Protein AF-0000000075738980 (afdb_homodimer)

Solvent-accessible surface area (backbone atoms only — not comparable to full-atom values): 37565 Å² total; per-residue (Å²): 123,81,78,74,84,77,54,63,38,39,40,46,66,35,60,73,54,54,79,80,41,92,78,51,39,84,79,55,25,68,48,45,74,58,43,66,68,51,35,53,54,40,26,54,45,40,65,63,41,59,72,67,63,82,85,52,56,45,28,35,35,33,45,22,34,50,48,36,57,71,44,29,63,46,50,36,44,24,51,54,38,36,52,76,74,43,61,78,77,51,32,33,35,37,39,34,22,27,32,27,86,40,55,44,27,52,21,25,41,37,48,72,65,41,88,66,18,45,60,81,75,33,88,35,52,33,62,35,34,28,50,44,56,68,63,42,76,66,59,55,69,51,55,28,32,37,36,38,30,47,49,9,80,28,32,34,85,59,78,46,85,86,44,60,74,44,78,85,33,45,44,52,88,72,37,84,52,63,66,34,41,49,38,47,50,51,46,43,52,52,44,51,50,35,31,46,40,31,47,31,44,17,32,18,64,42,8,36,33,34,37,38,28,52,10,27,38,100,86,64,44,66,48,43,55,72,61,51,52,29,47,53,53,33,52,51,48,32,34,74,73,60,79,37,53,69,70,35,55,44,60,22,55,49,64,54,52,59,44,40,68,69,64,72,47,46,70,24,58,87,79,58,43,40,59,53,25,32,77,77,41,78,48,76,46,70,34,67,43,64,55,45,55,50,25,72,72,71,64,41,38,64,58,36,9,42,52,54,20,51,43,42,46,58,47,46,42,63,60,47,36,42,35,36,93,58,20,71,73,24,89,57,36,64,60,54,51,53,52,41,32,52,43,24,12,51,50,38,26,75,59,71,68,78,54,52,41,22,28,30,41,36,34,33,33,27,54,116,122,81,77,75,83,78,54,64,38,38,41,46,64,36,60,72,55,54,79,84,40,90,78,51,37,85,79,55,24,70,46,45,72,59,42,66,67,51,37,54,54,41,26,54,45,40,65,63,40,60,72,66,64,82,84,51,56,44,27,35,38,34,46,22,34,50,48,34,57,70,44,29,62,47,49,37,46,26,51,56,36,35,54,77,73,43,61,78,77,53,33,34,35,37,38,36,22,26,33,28,84,41,56,43,26,52,20,25,40,36,47,73,65,41,88,66,19,45,60,80,76,35,88,35,52,34,62,33,34,26,50,43,56,68,63,41,73,69,60,57,69,52,55,27,32,38,35,38,30,47,48,9,82,30,32,34,84,61,79,47,85,87,45,60,74,43,78,86,34,46,44,52,89,74,35,85,51,62,65,32,42,50,39,49,49,50,45,44,52,51,44,51,50,35,30,47,40,31,47,32,46,19,33,19,65,41,7,36,34,35,37,38,29,51,9,26,38,99,85,65,44,66,49,41,55,70,61,51,53,28,46,54,53,33,53,50,48,33,36,75,72,60,80,39,53,69,69,33,55,42,62,22,55,49,65,53,52,60,45,39,68,67,64,72,47,46,69,24,59,89,78,57,41,38,59,54,25,31,77,76,41,77,45,75,48,68,34,66,43,63,54,46,53,49,25,74,72,69,65,40,38,63,57,36,10,42,52,54,20,51,44,44,44,57,46,45,42,63,60,46,37,43,34,35,94,59,20,71,73,24,88,58,36,62,59,53,50,54,52,41,33,52,44,24,13,51,51,37,27,75,59,72,68,76,56,51,41,22,27,30,40,36,35,32,32,27,54,118

Organism: Mycobacterium marinum (strain ATCC BAA-535 / M) (NCBI:txid216594)

Nearest PDB structures (foldseek):
  5f2n-assembly1_B  TM=9.416E-01  e=1.315E-67  Mycobacterium marinum M
  5f2o-assembly1_B  TM=9.423E-01  e=9.774E-67  Mycobacterium marinum M
  2efj-assembly1_A-2  TM=7.899E-01  e=6.774E-22  Coffea canephora
  6lyh-assembly1_B  TM=7.875E-01  e=3.332E-21  Camellia sinensis var. assamica
  1m6e-assembly1_X-2  TM=7.730E-01  e=1.083E-19  Clarkia breweri

InterPro domains:
  IPR005299 SAM dependent carboxyl methyltransferase [PF03492] (54-334)
  IPR005299 SAM dependent carboxyl methyltransferase [PTHR31009] (21-322)
  IPR029063 S-adenosyl-L-methionine-dependent methyltransferase superfamily [G3DSA:3.40.50.150] (27-288)
  IPR029063 S-adenosyl-L-methionine-dependent methyltransferase superfamily [SSF53335] (11-367)
  IPR042086 Methyltransferase, alpha-helical capping domain [G3DSA:1.10.1200.270] (24-352)

Foldseek 3Di:
DPPPDWFWQAFDFFAADDPPDPPDDPVPRLDGWPLVVLLVVQLVLLLDFDADDPLDEAEEEEAHQQLNSSPLSSVLSSVVNNCVPDPLQRAHEYEYEIAQPGPVVSNVCCLVPPPSRCVVVRVRYHYYYFHHHLLAAGAAFQRHQEYEYEAGLLFFRDQQPPADFQLPFQELLPGPDPSNVVRLVVRSLSSLLSNQQNCLRRHHARGKYKYKYQAQPPVRDRWPVLLRVLLVVLQVVCCVVPLDPSVLVRQHHGSGHHYYPCSNCVQCPPVQDHNQKHWPDKDKDWTFDVLVVVCVVPVQLLSSLLSVLVSCLRGPLLRSQQSGPVGCPPPSSVVSSVSSSVSSSVSCSVPPDTITTIMMMTMMTGHD/DPPPDWFWQAFDFFAADDPPDPPDDPVPRGDGWPLVVLLVVQLVLLLDFDDDDPLDEAEEEEAHQQLNSSPLSSVLSSVVNNCVPDPLQRAHEYEYEIAQPGPVVSNVCCLVPPPSRCVVVRVRYHYYYFHHHLLAAGAAFQRHQEYEYEAGLLFFRDQQPPADFQLPFQELLPGPDPSNVVRLVVRSLSSLLSNQQNCLGRHHARGKYKYKYQAQPPVRDRWPVLLRVLLRVLQVVCCVVPLDPSVLVRQHHGSGHHYYPCSNCVQCPPVQDHNQKHWPDKDKDWTFDVLVVVCVVPVQLLSSLLSVLVSCLRGPLLRSQCSGPVGCPPPSSVVSSVSSSVSSSVSCSVPPDTITTIMMMTMMTGHD

Sequence (736 aa):
MPREIRLPESSVVVRPAPMESATYSQSSRLQAAGLSPAITLFEKAAQTVPLPDAPQPVVIADYGVATGHNSLKPMMAAINALRRRIREDRAIMVAHTDVPDNDFTALFRTLADDPDSYLHHDSASFASAVGRSFYTQILPSNTVSLGWSSWAIQWLSRIPAGAPELTDHVQVAYSKDERARAAYAHQAATDWQDFLAFRGRELCPGGRLVVLTMALDEHGHFGYRPMNDALVAALNDQVRDGLLRPEELRRMAIPVVARAEKDLRAPFAPRGWFEGLTIEQLDVFNAEDRFWAAFQSDGDAESFGAQWAGFARAALFPTLAAALDCGTGDPRATAFIEQLEASVADRLASQPEPMRIPLASLVLAKRAMPREIRLPESSVVVRPAPMESATYSQSSRLQAAGLSPAITLFEKAAQTVPLPDAPQPVVIADYGVATGHNSLKPMMAAINALRRRIREDRAIMVAHTDVPDNDFTALFRTLADDPDSYLHHDSASFASAVGRSFYTQILPSNTVSLGWSSWAIQWLSRIPAGAPELTDHVQVAYSKDERARAAYAHQAATDWQDFLAFRGRELCPGGRLVVLTMALDEHGHFGYRPMNDALVAALNDQVRDGLLRPEELRRMAIPVVARAEKDLRAPFAPRGWFEGLTIEQLDVFNAEDRFWAAFQSDGDAESFGAQWAGFARAALFPTLAAALDCGTGDPRATAFIEQLEASVADRLASQPEPMRIPLASLVLAKRA

Structure (mmCIF, N/CA/C/O backbone):
data_AF-0000000075738980-model_v1
#
loop_
_entity.id
_entity.type
_entity.pdbx_description
1 polymer 'SAM dependent carboxyl methyltransferase'
#
loop_
_atom_site.group_PDB
_atom_site.id
_atom_site.type_symbol
_atom_site.label_atom_id
_atom_site.label_alt_id
_atom_site.label_comp_id
_atom_site.label_asym_id
_atom_site.label_entity_id
_atom_site.label_seq_id
_atom_site.pdbx_PDB_ins_code
_atom_site.Cartn_x
_atom_site.Cartn_y
_atom_site.Cartn_z
_atom_site.occupancy
_atom_site.B_iso_or_equiv
_atom_site.auth_seq_id
_atom_site.auth_comp_id
_atom_site.auth_asym_id
_atom_site.auth_atom_id
_atom_site.pdbx_PDB_model_num
ATOM 1 N N . MET A 1 1 ? 15.312 -6.93 16.688 1 32.44 1 MET A N 1
ATOM 2 C CA . MET A 1 1 ? 15.18 -8.289 16.172 1 32.44 1 MET A CA 1
ATOM 3 C C . MET A 1 1 ? 15.398 -8.328 14.664 1 32.44 1 MET A C 1
ATOM 5 O O . MET A 1 1 ? 15.086 -7.363 13.961 1 32.44 1 MET A O 1
ATOM 9 N N . PRO A 1 2 ? 16.312 -9.211 14.328 1 38.09 2 PRO A N 1
ATOM 10 C CA . PRO A 1 2 ? 16.578 -9.258 12.891 1 38.09 2 PRO A CA 1
ATOM 11 C C . PRO A 1 2 ? 15.305 -9.289 12.055 1 38.09 2 PRO A C 1
ATOM 13 O O . PRO A 1 2 ? 14.336 -9.945 12.43 1 38.09 2 PRO A O 1
ATOM 16 N N . ARG A 1 3 ? 15.141 -8.227 11.367 1 50.91 3 ARG A N 1
ATOM 17 C CA . ARG A 1 3 ? 13.961 -8.188 10.5 1 50.91 3 ARG A CA 1
ATOM 18 C C . ARG A 1 3 ? 13.773 -9.516 9.773 1 50.91 3 ARG A C 1
ATOM 20 O O . ARG A 1 3 ? 14.719 -10.039 9.18 1 50.91 3 ARG A O 1
ATOM 27 N N . GLU A 1 4 ? 12.805 -10.398 10.234 1 58 4 GLU A N 1
ATOM 28 C CA . GLU A 1 4 ? 12.461 -11.625 9.523 1 58 4 GLU A CA 1
ATOM 29 C C . GLU A 1 4 ? 12.266 -11.367 8.031 1 58 4 GLU A C 1
ATOM 31 O O . GLU A 1 4 ? 11.641 -10.383 7.645 1 58 4 GLU A O 1
ATOM 36 N N . ILE A 1 5 ? 13.039 -11.984 7.254 1 65.19 5 ILE A N 1
ATOM 37 C CA . ILE A 1 5 ? 12.938 -11.844 5.805 1 65.19 5 ILE A CA 1
ATOM 38 C C . ILE A 1 5 ? 11.555 -12.297 5.336 1 65.19 5 ILE A C 1
ATOM 40 O O . ILE A 1 5 ? 11.141 -13.43 5.594 1 65.19 5 ILE A O 1
ATOM 44 N N . ARG A 1 6 ? 10.742 -11.383 4.898 1 78.88 6 ARG A N 1
ATOM 45 C CA . ARG A 1 6 ? 9.445 -11.703 4.312 1 78.88 6 ARG A CA 1
ATOM 46 C C . ARG A 1 6 ? 9.594 -12.156 2.863 1 78.88 6 ARG A C 1
ATOM 48 O O . ARG A 1 6 ? 10.203 -11.453 2.051 1 78.88 6 ARG A O 1
ATOM 55 N N . LEU A 1 7 ? 9.086 -13.383 2.668 1 88.88 7 LEU A N 1
ATOM 56 C CA . LEU A 1 7 ? 9.156 -13.953 1.327 1 88.88 7 LEU A CA 1
ATOM 57 C C . LEU A 1 7 ? 8.078 -13.352 0.426 1 88.88 7 LEU A C 1
ATOM 59 O O . LEU A 1 7 ? 7.02 -12.938 0.905 1 88.88 7 LEU A O 1
ATOM 63 N N . PRO A 1 8 ? 8.414 -13.266 -0.825 1 91.81 8 PRO A N 1
ATOM 64 C CA . PRO A 1 8 ? 7.363 -12.805 -1.734 1 91.81 8 PRO A CA 1
ATOM 65 C C . PRO A 1 8 ? 6.207 -13.797 -1.848 1 91.81 8 PRO A C 1
ATOM 67 O O . PRO A 1 8 ? 6.398 -15 -1.655 1 91.81 8 PRO A O 1
ATOM 70 N N . GLU A 1 9 ? 5 -13.258 -2.148 1 93.62 9 GLU A N 1
ATOM 71 C CA . GLU A 1 9 ? 3.814 -14.086 -2.359 1 93.62 9 GLU A CA 1
ATOM 72 C C . GLU A 1 9 ? 3.158 -13.773 -3.703 1 93.62 9 GLU A C 1
ATOM 74 O O . GLU A 1 9 ? 1.931 -13.805 -3.82 1 93.62 9 GLU A O 1
ATOM 79 N N . SER A 1 10 ? 3.93 -13.344 -4.586 1 93.88 10 SER A N 1
ATOM 80 C CA . SER A 1 10 ? 3.48 -13.07 -5.945 1 93.88 10 SER A CA 1
ATOM 81 C C . SER A 1 10 ? 4.637 -13.141 -6.934 1 93.88 10 SER A C 1
ATOM 83 O O . SER A 1 10 ? 5.805 -13.125 -6.535 1 93.88 10 SER A O 1
ATOM 85 N N . SER A 1 11 ? 4.289 -13.375 -8.188 1 86.5 11 SER A N 1
ATOM 86 C CA . SER A 1 11 ? 5.273 -13.352 -9.266 1 86.5 11 SER A CA 1
ATOM 87 C C . SER A 1 11 ? 4.883 -12.352 -10.352 1 86.5 11 SER A C 1
ATOM 89 O O . SER A 1 11 ? 3.721 -12.289 -10.758 1 86.5 11 SER A O 1
ATOM 91 N N . VAL A 1 12 ? 5.855 -11.547 -10.703 1 86.12 12 VAL A N 1
ATOM 92 C CA . VAL A 1 12 ? 5.652 -10.68 -11.859 1 86.12 12 VAL A CA 1
ATOM 93 C C . VAL A 1 12 ? 5.895 -11.461 -13.148 1 86.12 12 VAL A C 1
ATOM 95 O O . VAL A 1 12 ? 7.043 -11.719 -13.516 1 86.12 12 VAL A O 1
ATOM 98 N N . VAL A 1 13 ? 4.801 -11.836 -13.781 1 85.75 13 VAL A N 1
ATOM 99 C CA . VAL A 1 13 ? 4.941 -12.68 -14.961 1 85.75 13 VAL A CA 1
ATOM 100 C C . VAL A 1 13 ? 4.48 -11.906 -16.203 1 85.75 13 VAL A C 1
ATOM 102 O O . VAL A 1 13 ? 4.727 -12.336 -17.328 1 85.75 13 VAL A O 1
ATOM 105 N N . VAL A 1 14 ? 3.768 -10.875 -15.992 1 82.75 14 VAL A N 1
ATOM 106 C CA . VAL A 1 14 ? 3.336 -10 -17.078 1 82.75 14 VAL A CA 1
ATOM 107 C C . VAL A 1 14 ? 4.223 -8.758 -17.125 1 82.75 14 VAL A C 1
ATOM 109 O O . VAL A 1 14 ? 4.309 -8.008 -16.141 1 82.75 14 VAL A O 1
ATOM 112 N N . ARG A 1 15 ? 4.891 -8.641 -18.219 1 79.44 15 ARG A N 1
ATOM 113 C CA . ARG A 1 15 ? 5.688 -7.449 -18.5 1 79.44 15 ARG A CA 1
ATOM 114 C C . ARG A 1 15 ? 5.199 -6.766 -19.781 1 79.44 15 ARG A C 1
ATOM 116 O O . ARG A 1 15 ? 5.242 -7.352 -20.859 1 79.44 15 ARG A O 1
ATOM 123 N N . PRO A 1 16 ? 4.703 -5.59 -19.5 1 79.25 16 PRO A N 1
ATOM 124 C CA . PRO A 1 16 ? 4.191 -4.918 -20.703 1 79.25 16 PRO A CA 1
ATOM 125 C C . PRO A 1 16 ? 5.254 -4.766 -21.781 1 79.25 16 PRO A C 1
ATOM 127 O O . PRO A 1 16 ? 6.375 -4.336 -21.5 1 79.25 16 PRO A O 1
ATOM 130 N N . ALA A 1 17 ? 4.883 -5.188 -22.938 1 73.81 17 ALA A N 1
ATOM 131 C CA . ALA A 1 17 ? 5.789 -5.023 -24.062 1 73.81 17 ALA A CA 1
ATOM 132 C C . ALA A 1 17 ? 5.875 -3.562 -24.5 1 73.81 17 ALA A C 1
ATOM 134 O O . ALA A 1 17 ? 4.867 -2.85 -24.5 1 73.81 17 ALA A O 1
ATOM 135 N N . PRO A 1 18 ? 7.09 -3.15 -24.781 1 66.38 18 PRO A N 1
ATOM 136 C CA . PRO A 1 18 ? 7.18 -1.786 -25.297 1 66.38 18 PRO A CA 1
ATOM 137 C C . PRO A 1 18 ? 6.406 -1.609 -26.609 1 66.38 18 PRO A C 1
ATOM 139 O O . PRO A 1 18 ? 6.352 -2.531 -27.422 1 66.38 18 PRO A O 1
ATOM 142 N N . MET A 1 19 ? 5.809 -0.535 -26.688 1 62.69 19 MET A N 1
ATOM 143 C CA . MET A 1 19 ? 4.988 -0.246 -27.859 1 62.69 19 MET A CA 1
ATOM 144 C C . MET A 1 19 ? 5.812 -0.346 -29.141 1 62.69 19 MET A C 1
ATOM 146 O O . MET A 1 19 ? 5.277 -0.654 -30.203 1 62.69 19 MET A O 1
ATOM 150 N N . GLU A 1 20 ? 7.008 -0.146 -29.031 1 63.69 20 GLU A N 1
ATOM 151 C CA . GLU A 1 20 ? 7.855 -0.119 -30.219 1 63.69 20 GLU A CA 1
ATOM 152 C C . GLU A 1 20 ? 8.312 -1.524 -30.609 1 63.69 20 GLU A C 1
ATOM 154 O O . GLU A 1 20 ? 8.922 -1.718 -31.656 1 63.69 20 GLU A O 1
ATOM 159 N N . SER A 1 21 ? 7.977 -2.414 -29.859 1 61.59 21 SER A N 1
ATOM 160 C CA . SER A 1 21 ? 8.391 -3.777 -30.172 1 61.59 21 SER A CA 1
ATOM 161 C C . SER A 1 21 ? 7.676 -4.301 -31.422 1 61.59 21 SER A C 1
ATOM 163 O O . SER A 1 21 ? 6.523 -3.943 -31.672 1 61.59 21 SER A O 1
ATOM 165 N N . ALA A 1 22 ? 8.414 -4.84 -32.281 1 57.88 22 ALA A N 1
ATOM 166 C CA . ALA A 1 22 ? 7.918 -5.383 -33.531 1 57.88 22 ALA A CA 1
ATOM 167 C C . ALA A 1 22 ? 6.734 -6.312 -33.312 1 57.88 22 ALA A C 1
ATOM 169 O O . ALA A 1 22 ? 5.859 -6.445 -34.156 1 57.88 22 ALA A O 1
ATOM 170 N N . THR A 1 23 ? 6.617 -6.895 -32.156 1 53.5 23 THR A N 1
ATOM 171 C CA . THR A 1 23 ? 5.578 -7.879 -31.859 1 53.5 23 THR A CA 1
ATOM 172 C C . THR A 1 23 ? 4.508 -7.293 -30.953 1 53.5 23 THR A C 1
ATOM 174 O O . THR A 1 23 ? 3.678 -8.023 -30.406 1 53.5 23 THR A O 1
ATOM 177 N N . TYR A 1 24 ? 4.586 -6.012 -30.844 1 59.06 24 TYR A N 1
ATOM 178 C CA . TYR A 1 24 ? 3.627 -5.34 -29.969 1 59.06 24 TYR A CA 1
ATOM 179 C C . TYR A 1 24 ? 2.229 -5.367 -30.578 1 59.06 24 TYR A C 1
ATOM 181 O O . TYR A 1 24 ? 2.055 -5.094 -31.766 1 59.06 24 TYR A O 1
ATOM 189 N N . SER A 1 25 ? 1.299 -5.973 -29.938 1 59.53 25 SER A N 1
ATOM 190 C CA . SER A 1 25 ? -0.131 -5.742 -30.125 1 59.53 25 SER A CA 1
ATOM 191 C C . SER A 1 25 ? -0.816 -5.449 -28.797 1 59.53 25 SER A C 1
ATOM 193 O O . SER A 1 25 ? -0.323 -5.84 -27.734 1 59.53 25 SER A O 1
ATOM 195 N N . GLN A 1 26 ? -1.74 -4.668 -28.891 1 59.91 26 GLN A N 1
ATOM 196 C CA . GLN A 1 26 ? -2.502 -4.367 -27.688 1 59.91 26 GLN A CA 1
ATOM 197 C C . GLN A 1 26 ? -2.9 -5.645 -26.953 1 59.91 26 GLN A C 1
ATOM 199 O O . GLN A 1 26 ? -2.867 -5.695 -25.719 1 59.91 26 GLN A O 1
ATOM 204 N N . SER A 1 27 ? -3.182 -6.629 -27.719 1 62.03 27 SER A N 1
ATOM 205 C CA . SER A 1 27 ? -3.645 -7.891 -27.156 1 62.03 27 SER A CA 1
ATOM 206 C C . SER A 1 27 ? -2.502 -8.648 -26.484 1 62.03 27 SER A C 1
ATOM 208 O O . SER A 1 27 ? -2.715 -9.359 -25.5 1 62.03 27 SER A O 1
ATOM 210 N N . SER A 1 28 ? -1.401 -8.406 -26.953 1 68.62 28 SER A N 1
ATOM 211 C CA . SER A 1 28 ? -0.266 -9.188 -26.484 1 68.62 28 SER A CA 1
ATOM 212 C C . SER A 1 28 ? 0.479 -8.453 -25.375 1 68.62 28 SER A C 1
ATOM 214 O O . SER A 1 28 ? 1.321 -9.039 -24.688 1 68.62 28 SER A O 1
ATOM 216 N N . ARG A 1 29 ? 0.076 -7.301 -25.125 1 78.44 29 ARG A N 1
ATOM 217 C CA . ARG A 1 29 ? 0.834 -6.43 -24.219 1 78.44 29 ARG A CA 1
ATOM 218 C C . ARG A 1 29 ? 0.887 -7.008 -22.812 1 78.44 29 ARG A C 1
ATOM 220 O O . ARG A 1 29 ? 1.938 -6.992 -22.172 1 78.44 29 ARG A O 1
ATOM 227 N N . LEU A 1 30 ? -0.293 -7.566 -22.438 1 82.69 30 LEU A N 1
ATOM 228 C CA . LEU A 1 30 ? -0.402 -8.039 -21.062 1 82.69 30 LEU A CA 1
ATOM 229 C C . LEU A 1 30 ? -0.675 -9.539 -21.031 1 82.69 30 LEU A C 1
ATOM 231 O O . LEU A 1 30 ? -1.595 -9.992 -20.344 1 82.69 30 LEU A O 1
ATOM 235 N N . GLN A 1 31 ? 0.177 -10.273 -21.672 1 82.44 31 GLN A N 1
ATOM 236 C CA . GLN A 1 31 ? -0.031 -11.719 -21.734 1 82.44 31 GLN A CA 1
ATOM 237 C C . GLN A 1 31 ? 0.956 -12.461 -20.844 1 82.44 31 GLN A C 1
ATOM 239 O O . GLN A 1 31 ? 2.076 -11.992 -20.625 1 82.44 31 GLN A O 1
ATOM 244 N N . ALA A 1 32 ? 0.481 -13.5 -20.281 1 86.81 32 ALA A N 1
ATOM 245 C CA . ALA A 1 32 ? 1.295 -14.477 -19.562 1 86.81 32 ALA A CA 1
ATOM 246 C C . ALA A 1 32 ? 0.775 -15.891 -19.781 1 86.81 32 ALA A C 1
ATOM 248 O O . ALA A 1 32 ? -0.359 -16.078 -20.219 1 86.81 32 ALA A O 1
ATOM 249 N N . ALA A 1 33 ? 1.644 -16.812 -19.562 1 87.56 33 ALA A N 1
ATOM 250 C CA . ALA A 1 33 ? 1.282 -18.219 -19.719 1 87.56 33 ALA A CA 1
ATOM 251 C C . ALA A 1 33 ? 0.047 -18.578 -18.906 1 87.56 33 ALA A C 1
ATOM 253 O O . ALA A 1 33 ? 0.007 -18.328 -17.688 1 87.56 33 ALA A O 1
ATOM 254 N N . GLY A 1 34 ? -0.968 -19.141 -19.609 1 90.88 34 GLY A N 1
ATOM 255 C CA . GLY A 1 34 ? -2.152 -19.672 -18.953 1 90.88 34 GLY A CA 1
ATOM 256 C C . GLY A 1 34 ? -3.135 -18.594 -18.531 1 90.88 34 GLY A C 1
ATOM 257 O O . GLY A 1 34 ? -4.215 -18.891 -18.016 1 90.88 34 GLY A O 1
ATOM 258 N N . LEU A 1 35 ? -2.83 -17.359 -18.719 1 93.88 35 LEU A N 1
ATOM 259 C CA . LEU A 1 35 ? -3.635 -16.266 -18.172 1 93.88 35 LEU A CA 1
ATOM 260 C C . LEU A 1 35 ? -4.961 -16.156 -18.906 1 93.88 35 LEU A C 1
ATOM 262 O O . LEU A 1 35 ? -6.016 -16.031 -18.281 1 93.88 35 LEU A O 1
ATOM 266 N N . SER A 1 36 ? -4.941 -16.25 -20.219 1 93.56 36 SER A N 1
ATOM 267 C CA . SER A 1 36 ? -6.133 -16 -21.031 1 93.56 36 SER A CA 1
ATOM 268 C C . SER A 1 36 ? -7.238 -17 -20.688 1 93.56 36 SER A C 1
ATOM 270 O O . SER A 1 36 ? -8.367 -16.609 -20.375 1 93.56 36 SER A O 1
ATOM 272 N N . PRO A 1 37 ? -6.938 -18.297 -20.672 1 95.62 37 PRO A N 1
ATOM 273 C CA . PRO A 1 37 ? -7.988 -19.234 -20.281 1 95.62 37 PRO A CA 1
ATOM 274 C C . PRO A 1 37 ? -8.484 -19 -18.844 1 95.62 37 PRO A C 1
ATOM 276 O O . PRO A 1 37 ? -9.672 -19.156 -18.578 1 95.62 37 PRO A O 1
ATOM 279 N N . ALA A 1 38 ? -7.617 -18.688 -17.938 1 97.44 38 ALA A N 1
ATOM 280 C CA . ALA A 1 38 ? -8.008 -18.422 -16.562 1 97.44 38 ALA A CA 1
ATOM 281 C C . ALA A 1 38 ? -8.945 -17.203 -16.484 1 97.44 38 ALA A C 1
ATOM 283 O O . ALA A 1 38 ? -9.891 -17.188 -15.695 1 97.44 38 ALA A O 1
ATOM 284 N N . ILE A 1 39 ? -8.688 -16.188 -17.297 1 97.62 39 ILE A N 1
ATOM 285 C CA . ILE A 1 39 ? -9.531 -15 -17.344 1 97.62 39 ILE A CA 1
ATOM 286 C C . ILE A 1 39 ? -10.938 -15.383 -17.797 1 97.62 39 ILE A C 1
ATOM 288 O O . ILE A 1 39 ? -11.93 -14.875 -17.266 1 97.62 39 ILE A O 1
ATOM 292 N N . THR A 1 40 ? -11 -16.266 -18.766 1 98.19 40 THR A N 1
ATOM 293 C CA . THR A 1 40 ? -12.297 -16.734 -19.234 1 98.19 40 THR A CA 1
ATOM 294 C C . THR A 1 40 ? -13.078 -17.391 -18.094 1 98.19 40 THR A C 1
ATOM 296 O O . THR A 1 40 ? -14.281 -17.172 -17.953 1 98.19 40 THR A O 1
ATOM 299 N N . LEU A 1 41 ? -12.43 -18.188 -17.297 1 98.56 41 LEU A N 1
ATOM 300 C CA . LEU A 1 41 ? -13.055 -18.812 -16.141 1 98.56 41 LEU A CA 1
ATOM 301 C C . LEU A 1 41 ? -13.539 -17.75 -15.156 1 98.56 41 LEU A C 1
ATOM 303 O O . LEU A 1 41 ? -14.633 -17.875 -14.594 1 98.56 41 LEU A O 1
ATOM 307 N N . PHE A 1 42 ? -12.758 -16.766 -14.953 1 98.69 42 PHE A N 1
ATOM 308 C CA . PHE A 1 42 ? -13.086 -15.703 -14.008 1 98.69 42 PHE A CA 1
ATOM 309 C C . PHE A 1 42 ? -14.289 -14.906 -14.492 1 98.69 42 PHE A C 1
ATOM 311 O O . PHE A 1 42 ? -15.156 -14.531 -13.695 1 98.69 42 PHE A O 1
ATOM 318 N N . GLU A 1 43 ? -14.289 -14.602 -15.75 1 98.75 43 GLU A N 1
ATOM 319 C CA . GLU A 1 43 ? -15.43 -13.922 -16.359 1 98.75 43 GLU A CA 1
ATOM 320 C C . GLU A 1 43 ? -16.719 -14.727 -16.172 1 98.75 43 GLU A C 1
ATOM 322 O O . GLU A 1 43 ? -17.766 -14.164 -15.836 1 98.75 43 GLU A O 1
ATOM 327 N N . LYS A 1 44 ? -16.641 -16 -16.422 1 98.5 44 LYS A N 1
ATOM 328 C CA . LYS A 1 44 ? -17.797 -16.875 -16.234 1 98.5 44 LYS A CA 1
ATOM 329 C C . LYS A 1 44 ? -18.266 -16.844 -14.781 1 98.5 44 LYS A C 1
ATOM 331 O O . LYS A 1 44 ? -19.469 -16.797 -14.516 1 98.5 44 LYS A O 1
ATOM 336 N N . ALA A 1 45 ? -17.328 -16.891 -13.859 1 98.62 45 ALA A N 1
ATOM 337 C CA . ALA A 1 45 ? -17.656 -16.781 -12.445 1 98.62 45 ALA A CA 1
ATOM 338 C C . ALA A 1 45 ? -18.391 -15.477 -12.148 1 98.62 45 ALA A C 1
ATOM 340 O O . ALA A 1 45 ? -19.391 -15.469 -11.43 1 98.62 45 ALA A O 1
ATOM 341 N N . ALA A 1 46 ? -17.906 -14.391 -12.688 1 98.75 46 ALA A N 1
ATOM 342 C CA . ALA A 1 46 ? -18.5 -13.07 -12.469 1 98.75 46 ALA A CA 1
ATOM 343 C C . ALA A 1 46 ? -19.922 -13 -13.016 1 98.75 46 ALA A C 1
ATOM 345 O O . ALA A 1 46 ? -20.75 -12.266 -12.484 1 98.75 46 ALA A O 1
ATOM 346 N N . GLN A 1 47 ? -20.234 -13.781 -14.023 1 98.38 47 GLN A N 1
ATOM 347 C CA . GLN A 1 47 ? -21.547 -13.773 -14.664 1 98.38 47 GLN A CA 1
ATOM 348 C C . GLN A 1 47 ? -22.578 -14.484 -13.797 1 98.38 47 GLN A C 1
ATOM 350 O O . GLN A 1 47 ? -23.781 -14.266 -13.953 1 98.38 47 GLN A O 1
ATOM 355 N N . THR A 1 48 ? -22.078 -15.289 -12.844 1 97.06 48 THR A N 1
ATOM 356 C CA . THR A 1 48 ? -23.062 -16.188 -12.234 1 97.06 48 THR A CA 1
ATOM 357 C C . THR A 1 48 ? -23.047 -16.031 -10.711 1 97.06 48 THR A C 1
ATOM 359 O O . THR A 1 48 ? -23.984 -16.453 -10.031 1 97.06 48 THR A O 1
ATOM 362 N N . VAL A 1 49 ? -22.047 -15.469 -10.133 1 97.88 49 VAL A N 1
ATOM 363 C CA . VAL A 1 49 ? -21.906 -15.414 -8.68 1 97.88 49 VAL A CA 1
ATOM 364 C C . VAL A 1 49 ? -23.078 -14.641 -8.07 1 97.88 49 VAL A C 1
ATOM 366 O O . VAL A 1 49 ? -23.547 -13.656 -8.648 1 97.88 49 VAL A O 1
ATOM 369 N N . PRO A 1 50 ? -23.578 -15.102 -6.922 1 97.38 50 PRO A N 1
ATOM 370 C CA . PRO A 1 50 ? -24.562 -14.281 -6.211 1 97.38 50 PRO A CA 1
ATOM 371 C C . PRO A 1 50 ? -24 -12.922 -5.805 1 97.38 50 PRO A C 1
ATOM 373 O O . PRO A 1 50 ? -22.844 -12.82 -5.422 1 97.38 50 PRO A O 1
ATOM 376 N N . LEU A 1 51 ? -24.844 -11.953 -5.898 1 96.75 51 LEU A N 1
ATOM 377 C CA . LEU A 1 51 ? -24.422 -10.594 -5.547 1 96.75 51 LEU A CA 1
ATOM 378 C C . LEU A 1 51 ? -25.109 -10.125 -4.27 1 96.75 51 LEU A C 1
ATOM 380 O O . LEU A 1 51 ? -26.234 -10.523 -3.988 1 96.75 51 LEU A O 1
ATOM 384 N N . PRO A 1 52 ? -24.422 -9.344 -3.5 1 94.06 52 PRO A N 1
ATOM 385 C CA . PRO A 1 52 ? -25.078 -8.734 -2.344 1 94.06 52 PRO A CA 1
ATOM 386 C C . PRO A 1 52 ? -26.234 -7.809 -2.744 1 94.06 52 PRO A C 1
ATOM 388 O O . PRO A 1 52 ? -26.281 -7.352 -3.889 1 94.06 52 PRO A O 1
ATOM 391 N N . ASP A 1 53 ? -27.078 -7.535 -1.766 1 92.19 53 ASP A N 1
ATOM 392 C CA . ASP A 1 53 ? -28.203 -6.645 -2.037 1 92.19 53 ASP A CA 1
ATOM 393 C C . ASP A 1 53 ? -27.719 -5.199 -2.203 1 92.19 53 ASP A C 1
ATOM 395 O O . ASP A 1 53 ? -26.875 -4.73 -1.449 1 92.19 53 ASP A O 1
ATOM 399 N N . ALA A 1 54 ? -28.344 -4.559 -3.141 1 89.94 54 ALA A N 1
ATOM 400 C CA . ALA A 1 54 ? -28.094 -3.127 -3.277 1 89.94 54 ALA A CA 1
ATOM 401 C C . ALA A 1 54 ? -28.5 -2.377 -2.012 1 89.94 54 ALA A C 1
ATOM 403 O O . ALA A 1 54 ? -29.484 -2.729 -1.357 1 89.94 54 ALA A O 1
ATOM 404 N N . PRO A 1 55 ? -27.797 -1.44 -1.606 1 89.62 55 PRO A N 1
ATOM 405 C CA . PRO A 1 55 ? -26.719 -0.761 -2.326 1 89.62 55 PRO A CA 1
ATOM 406 C C . PRO A 1 55 ? -25.328 -1.265 -1.925 1 89.62 55 PRO A C 1
ATOM 408 O O . PRO A 1 55 ? -24.328 -0.6 -2.191 1 89.62 55 PRO A O 1
ATOM 411 N N . GLN A 1 56 ? -25.234 -2.441 -1.355 1 91.94 56 GLN A N 1
ATOM 412 C CA . GLN A 1 56 ? -23.938 -2.953 -0.906 1 91.94 56 GLN A CA 1
ATOM 413 C C . GLN A 1 56 ? -22.984 -3.148 -2.08 1 91.94 56 GLN A C 1
ATOM 415 O O . GLN A 1 56 ? -23.391 -3.615 -3.146 1 91.94 56 GLN A O 1
ATOM 420 N N . PRO A 1 57 ? -21.766 -2.801 -1.874 1 96.06 57 PRO A N 1
ATOM 421 C CA . PRO A 1 57 ? -20.797 -2.971 -2.957 1 96.06 57 PRO A CA 1
ATOM 422 C C . PRO A 1 57 ? -20.5 -4.438 -3.254 1 96.06 57 PRO A C 1
ATOM 424 O O . PRO A 1 57 ? -20.625 -5.293 -2.373 1 96.06 57 PRO A O 1
ATOM 427 N N . VAL A 1 58 ? -20.188 -4.699 -4.48 1 98.19 58 VAL A N 1
ATOM 428 C CA . VAL A 1 58 ? -19.641 -5.996 -4.867 1 98.19 58 VAL A CA 1
ATOM 429 C C . VAL A 1 58 ? -18.125 -6 -4.652 1 98.19 58 VAL A C 1
ATOM 431 O O . VAL A 1 58 ? -17.422 -5.098 -5.109 1 98.19 58 VAL A O 1
ATOM 434 N N . VAL A 1 59 ? -17.609 -7.023 -3.939 1 98.56 59 VAL A N 1
ATOM 435 C CA . VAL A 1 59 ? -16.203 -7.039 -3.572 1 98.56 59 VAL A CA 1
ATOM 436 C C . VAL A 1 59 ? -15.469 -8.117 -4.379 1 98.56 59 VAL A C 1
ATOM 438 O O . VAL A 1 59 ? -15.867 -9.281 -4.379 1 98.56 59 VAL A O 1
ATOM 441 N N . ILE A 1 60 ? -14.43 -7.738 -5.07 1 98.88 60 ILE A N 1
ATOM 442 C CA . ILE A 1 60 ? -13.492 -8.625 -5.75 1 98.88 60 ILE A CA 1
ATOM 443 C C . ILE A 1 60 ? -12.148 -8.602 -5.023 1 98.88 60 ILE A C 1
ATOM 445 O O . ILE A 1 60 ? -11.625 -7.527 -4.699 1 98.88 60 ILE A O 1
ATOM 449 N N . ALA A 1 61 ? -11.594 -9.742 -4.691 1 98.88 61 ALA A N 1
ATOM 450 C CA . ALA A 1 61 ? -10.273 -9.828 -4.074 1 98.88 61 ALA A CA 1
ATOM 451 C C . ALA A 1 61 ? -9.258 -10.414 -5.043 1 98.88 61 ALA A C 1
ATOM 453 O O . ALA A 1 61 ? -9.508 -11.438 -5.68 1 98.88 61 ALA A O 1
ATOM 454 N N . ASP A 1 62 ? -8.156 -9.766 -5.223 1 98.81 62 ASP A N 1
ATOM 455 C CA . ASP A 1 62 ? -7.02 -10.156 -6.051 1 98.81 62 ASP A CA 1
ATOM 456 C C . ASP A 1 62 ? -5.82 -10.547 -5.188 1 98.81 62 ASP A C 1
ATOM 458 O O . ASP A 1 62 ? -5.074 -9.68 -4.723 1 98.81 62 ASP A O 1
ATOM 462 N N . TYR A 1 63 ? -5.574 -11.844 -4.953 1 98.69 63 TYR A N 1
ATOM 463 C CA . TYR A 1 63 ? -4.578 -12.367 -4.023 1 98.69 63 TYR A CA 1
ATOM 464 C C . TYR A 1 63 ? -3.244 -12.586 -4.727 1 98.69 63 TYR A C 1
ATOM 466 O O . TYR A 1 63 ? -3.123 -13.469 -5.582 1 98.69 63 TYR A O 1
ATOM 474 N N . GLY A 1 64 ? -2.223 -11.859 -4.254 1 98.06 64 GLY A N 1
ATOM 475 C CA . GLY A 1 64 ? -0.913 -11.914 -4.887 1 98.06 64 GLY A CA 1
ATOM 476 C C . GLY A 1 64 ? -0.798 -11.031 -6.109 1 98.06 64 GLY A C 1
ATOM 477 O O . GLY A 1 64 ? -0.56 -11.516 -7.219 1 98.06 64 GLY A O 1
ATOM 478 N N . VAL A 1 65 ? -0.761 -9.719 -5.879 1 97.56 65 VAL A N 1
ATOM 479 C CA . VAL A 1 65 ? -0.982 -8.781 -6.973 1 97.56 65 VAL A CA 1
ATOM 480 C C . VAL A 1 65 ? 0.357 -8.367 -7.582 1 97.56 65 VAL A C 1
ATOM 482 O O . VAL A 1 65 ? 0.422 -7.973 -8.75 1 97.56 65 VAL A O 1
ATOM 485 N N . ALA A 1 66 ? 1.421 -8.398 -6.824 1 96.31 66 ALA A N 1
ATOM 486 C CA . ALA A 1 66 ? 2.709 -7.84 -7.23 1 96.31 66 ALA A CA 1
ATOM 487 C C . ALA A 1 66 ? 2.561 -6.387 -7.672 1 96.31 66 ALA A C 1
ATOM 489 O O . ALA A 1 66 ? 2.057 -5.551 -6.922 1 96.31 66 ALA A O 1
ATOM 490 N N . THR A 1 67 ? 2.924 -6.02 -8.938 1 94.81 67 THR A N 1
ATOM 491 C CA . THR A 1 67 ? 2.848 -4.641 -9.406 1 94.81 67 THR A CA 1
ATOM 492 C C . THR A 1 67 ? 1.516 -4.379 -10.102 1 94.81 67 THR A C 1
ATOM 494 O O . THR A 1 67 ? 1.277 -3.277 -10.602 1 94.81 67 THR A O 1
ATOM 497 N N . GLY A 1 68 ? 0.702 -5.348 -10.234 1 96.12 68 GLY A N 1
ATOM 498 C CA . GLY A 1 68 ? -0.663 -5.148 -10.695 1 96.12 68 GLY A CA 1
ATOM 499 C C . GLY A 1 68 ? -0.865 -5.531 -12.148 1 96.12 68 GLY A C 1
ATOM 500 O O . GLY A 1 68 ? -2 -5.691 -12.602 1 96.12 68 GLY A O 1
ATOM 501 N N . HIS A 1 69 ? 0.176 -5.766 -12.922 1 94.06 69 HIS A N 1
ATOM 502 C CA . HIS A 1 69 ? 0.041 -6.008 -14.352 1 94.06 69 HIS A CA 1
ATOM 503 C C . HIS A 1 69 ? -0.637 -7.348 -14.617 1 94.06 69 HIS A C 1
ATOM 505 O O . HIS A 1 69 ? -1.411 -7.477 -15.57 1 94.06 69 HIS A O 1
ATOM 511 N N . ASN A 1 70 ? -0.39 -8.289 -13.742 1 92.06 70 ASN A N 1
ATOM 512 C CA . ASN A 1 70 ? -1.036 -9.586 -13.891 1 92.06 70 ASN A CA 1
ATOM 513 C C . ASN A 1 70 ? -2.551 -9.484 -13.734 1 92.06 70 ASN A C 1
ATOM 515 O O . ASN A 1 70 ? -3.287 -10.375 -14.164 1 92.06 70 ASN A O 1
ATOM 519 N N . SER A 1 71 ? -2.996 -8.422 -13.148 1 95.88 71 SER A N 1
ATOM 520 C CA . SER A 1 71 ? -4.367 -8.375 -12.648 1 95.88 71 SER A CA 1
ATOM 521 C C . SER A 1 71 ? -5.23 -7.449 -13.5 1 95.88 71 SER A C 1
ATOM 523 O O . SER A 1 71 ? -6.457 -7.457 -13.383 1 95.88 71 SER A O 1
ATOM 525 N N . LEU A 1 72 ? -4.668 -6.633 -14.414 1 96.25 72 LEU A N 1
ATOM 526 C CA . LEU A 1 72 ? -5.426 -5.617 -15.141 1 96.25 72 LEU A CA 1
ATOM 527 C C . LEU A 1 72 ? -6.5 -6.258 -16.016 1 96.25 72 LEU A C 1
ATOM 529 O O . LEU A 1 72 ? -7.676 -5.914 -15.906 1 96.25 72 LEU A O 1
ATOM 533 N N . LYS A 1 73 ? -6.105 -7.254 -16.797 1 95.62 73 LYS A N 1
ATOM 534 C CA . LYS A 1 73 ? -7.043 -7.879 -17.719 1 95.62 73 LYS A CA 1
ATOM 535 C C . LYS A 1 73 ? -8.102 -8.688 -16.969 1 95.62 73 LYS A C 1
ATOM 537 O O . LYS A 1 73 ? -9.297 -8.562 -17.25 1 95.62 73 LYS A O 1
ATOM 542 N N . PRO A 1 74 ? -7.691 -9.516 -16 1 97.44 74 PRO A N 1
ATOM 543 C CA . PRO A 1 74 ? -8.719 -10.25 -15.266 1 97.44 74 PRO A CA 1
ATOM 544 C C . PRO A 1 74 ? -9.719 -9.328 -14.562 1 97.44 74 PRO A C 1
ATOM 546 O O . PRO A 1 74 ? -10.922 -9.578 -14.594 1 97.44 74 PRO A O 1
ATOM 549 N N . MET A 1 75 ? -9.273 -8.281 -13.922 1 98.38 75 MET A N 1
ATOM 550 C CA . MET A 1 75 ? -10.18 -7.359 -13.242 1 98.38 75 MET A CA 1
ATOM 551 C C . MET A 1 75 ? -11.125 -6.691 -14.234 1 98.38 75 MET A C 1
ATOM 553 O O . MET A 1 75 ? -12.32 -6.574 -13.969 1 98.38 75 MET A O 1
ATOM 557 N N . MET A 1 76 ? -10.562 -6.281 -15.352 1 97.44 76 MET A N 1
ATOM 558 C CA . MET A 1 76 ? -11.391 -5.656 -16.375 1 97.44 76 MET A CA 1
ATOM 559 C C . MET A 1 76 ? -12.484 -6.613 -16.844 1 97.44 76 MET A C 1
ATOM 561 O O . MET A 1 76 ? -13.648 -6.223 -16.969 1 97.44 76 MET A O 1
ATOM 565 N N . ALA A 1 77 ? -12.102 -7.844 -17.125 1 97.81 77 ALA A N 1
ATOM 566 C CA . ALA A 1 77 ? -13.062 -8.852 -17.594 1 97.81 77 ALA A CA 1
ATOM 567 C C . ALA A 1 77 ? -14.164 -9.062 -16.562 1 97.81 77 ALA A C 1
ATOM 569 O O . ALA A 1 77 ? -15.344 -9.117 -16.906 1 97.81 77 ALA A O 1
ATOM 570 N N . ALA A 1 78 ? -13.812 -9.188 -15.305 1 98.69 78 ALA A N 1
ATOM 571 C CA . ALA A 1 78 ? -14.781 -9.414 -14.234 1 98.69 78 ALA A CA 1
ATOM 572 C C . ALA A 1 78 ? -15.703 -8.211 -14.07 1 98.69 78 ALA A C 1
ATOM 574 O O . ALA A 1 78 ? -16.922 -8.367 -13.945 1 98.69 78 ALA A O 1
ATOM 575 N N . ILE A 1 79 ? -15.133 -6.988 -14.016 1 98.69 79 ILE A N 1
ATOM 576 C CA . ILE A 1 79 ? -15.906 -5.766 -13.836 1 98.69 79 ILE A CA 1
ATOM 577 C C . ILE A 1 79 ? -16.906 -5.605 -14.984 1 98.69 79 ILE A C 1
ATOM 579 O O . ILE A 1 79 ? -18.078 -5.305 -14.758 1 98.69 79 ILE A O 1
ATOM 583 N N . ASN A 1 80 ? -16.406 -5.863 -16.234 1 98.31 80 ASN A N 1
ATOM 584 C CA . ASN A 1 80 ? -17.297 -5.793 -17.375 1 98.31 80 ASN A CA 1
ATOM 585 C C . ASN A 1 80 ? -18.453 -6.777 -17.25 1 98.31 80 ASN A C 1
ATOM 587 O O . ASN A 1 80 ? -19.609 -6.438 -17.547 1 98.31 80 ASN A O 1
ATOM 591 N N . ALA A 1 81 ? -18.172 -7.941 -16.859 1 98.75 81 ALA A N 1
ATOM 592 C CA . ALA A 1 81 ? -19.219 -8.953 -16.672 1 98.75 81 ALA A CA 1
ATOM 593 C C . ALA A 1 81 ? -20.203 -8.539 -15.594 1 98.75 81 ALA A C 1
ATOM 595 O O . ALA A 1 81 ? -21.422 -8.695 -15.766 1 98.75 81 ALA A O 1
ATOM 596 N N . LEU A 1 82 ? -19.719 -8.023 -14.484 1 98.62 82 LEU A N 1
ATOM 597 C CA . LEU A 1 82 ? -20.578 -7.582 -13.391 1 98.62 82 LEU A CA 1
ATOM 598 C C . LEU A 1 82 ? -21.453 -6.418 -13.836 1 98.62 82 LEU A C 1
ATOM 600 O O . LEU A 1 82 ? -22.625 -6.336 -13.445 1 98.62 82 LEU A O 1
ATOM 604 N N . ARG A 1 83 ? -20.891 -5.512 -14.633 1 98.25 83 ARG A N 1
ATOM 605 C CA . ARG A 1 83 ? -21.609 -4.316 -15.062 1 98.25 83 ARG A CA 1
ATOM 606 C C . ARG A 1 83 ? -22.781 -4.676 -15.961 1 98.25 83 ARG A C 1
ATOM 608 O O . ARG A 1 83 ? -23.719 -3.881 -16.125 1 98.25 83 ARG A O 1
ATOM 615 N N . ARG A 1 84 ? -22.797 -5.824 -16.516 1 97.81 84 ARG A N 1
ATOM 616 C CA . ARG A 1 84 ? -23.953 -6.309 -17.266 1 97.81 84 ARG A CA 1
ATOM 617 C C . ARG A 1 84 ? -25.062 -6.777 -16.344 1 97.81 84 ARG A C 1
ATOM 619 O O . ARG A 1 84 ? -26.188 -6.992 -16.781 1 97.81 84 ARG A O 1
ATOM 626 N N . ARG A 1 85 ? -24.781 -6.816 -15.062 1 97.75 85 ARG A N 1
ATOM 627 C CA . ARG A 1 85 ? -25.719 -7.387 -14.109 1 97.75 85 ARG A CA 1
ATOM 628 C C . ARG A 1 85 ? -26.172 -6.34 -13.094 1 97.75 85 ARG A C 1
ATOM 630 O O . ARG A 1 85 ? -27.219 -6.5 -12.453 1 97.75 85 ARG A O 1
ATOM 637 N N . ILE A 1 86 ? -25.375 -5.363 -12.883 1 97.31 86 ILE A N 1
ATOM 638 C CA . ILE A 1 86 ? -25.672 -4.387 -11.844 1 97.31 86 ILE A CA 1
ATOM 639 C C . ILE A 1 86 ? -25.703 -2.982 -12.438 1 97.31 86 ILE A C 1
ATOM 641 O O . ILE A 1 86 ? -25.172 -2.752 -13.523 1 97.31 86 ILE A O 1
ATOM 645 N N . ARG A 1 87 ? -26.312 -2.047 -11.68 1 95 87 ARG A N 1
ATOM 646 C CA . ARG A 1 87 ? -26.391 -0.66 -12.133 1 95 87 ARG A CA 1
ATOM 647 C C . ARG A 1 87 ? -25 -0.048 -12.258 1 95 87 ARG A C 1
ATOM 649 O O . ARG A 1 87 ? -24.094 -0.423 -11.523 1 95 87 ARG A O 1
ATOM 656 N N . GLU A 1 88 ? -24.906 0.903 -13.117 1 94.19 88 GLU A N 1
ATOM 657 C CA . GLU A 1 88 ? -23.625 1.538 -13.445 1 94.19 88 GLU A CA 1
ATOM 658 C C . GLU A 1 88 ? -23.047 2.271 -12.234 1 94.19 88 GLU A C 1
ATOM 660 O O . GLU A 1 88 ? -21.828 2.41 -12.117 1 94.19 88 GLU A O 1
ATOM 665 N N . ASP A 1 89 ? -23.906 2.67 -11.352 1 94.62 89 ASP A N 1
ATOM 666 C CA . ASP A 1 89 ? -23.438 3.475 -10.227 1 94.62 89 ASP A CA 1
ATOM 667 C C . ASP A 1 89 ? -23.172 2.605 -9 1 94.62 89 ASP A C 1
ATOM 669 O O . ASP A 1 89 ? -22.719 3.102 -7.965 1 94.62 89 ASP A O 1
ATOM 673 N N . ARG A 1 90 ? -23.516 1.294 -9.148 1 97 90 ARG A N 1
ATOM 674 C CA . ARG A 1 90 ? -23.234 0.405 -8.023 1 97 90 ARG A CA 1
ATOM 675 C C . ARG A 1 90 ? -21.734 0.185 -7.852 1 97 90 ARG A C 1
ATOM 677 O O . ARG A 1 90 ? -21.031 -0.126 -8.82 1 97 90 ARG A O 1
ATOM 684 N N . ALA A 1 91 ? -21.297 0.322 -6.652 1 98.12 91 ALA A N 1
ATOM 685 C CA . ALA A 1 91 ? -19.859 0.291 -6.375 1 98.12 91 ALA A CA 1
ATOM 686 C C . ALA A 1 91 ? -19.312 -1.125 -6.504 1 98.12 91 ALA A C 1
ATOM 688 O O . ALA A 1 91 ? -19.938 -2.086 -6.043 1 98.12 91 ALA A O 1
ATOM 689 N N . ILE A 1 92 ? -18.234 -1.25 -7.156 1 98.62 92 ILE A N 1
ATOM 690 C CA . ILE A 1 92 ? -17.391 -2.443 -7.152 1 98.62 92 ILE A CA 1
ATOM 691 C C . ILE A 1 92 ? -16.062 -2.145 -6.441 1 98.62 92 ILE A C 1
ATOM 693 O O . ILE A 1 92 ? -15.352 -1.213 -6.812 1 98.62 92 ILE A O 1
ATOM 697 N N . MET A 1 93 ? -15.805 -2.887 -5.398 1 98.56 93 MET A N 1
ATOM 698 C CA . MET A 1 93 ? -14.555 -2.74 -4.66 1 98.56 93 MET A CA 1
ATOM 699 C C . MET A 1 93 ? -13.562 -3.832 -5.043 1 98.56 93 MET A C 1
ATOM 701 O O . MET A 1 93 ? -13.891 -5.02 -5.004 1 98.56 93 MET A O 1
ATOM 705 N N . VAL A 1 94 ? -12.414 -3.453 -5.453 1 98.81 94 VAL A N 1
ATOM 706 C CA . VAL A 1 94 ? -11.359 -4.395 -5.801 1 98.81 94 VAL A CA 1
ATOM 707 C C . VAL A 1 94 ? -10.219 -4.289 -4.789 1 98.81 94 VAL A C 1
ATOM 709 O O . VAL A 1 94 ? -9.555 -3.254 -4.703 1 98.81 94 VAL A O 1
ATOM 712 N N . ALA A 1 95 ? -10 -5.34 -4.012 1 98.81 95 ALA A N 1
ATOM 713 C CA . ALA A 1 95 ? -8.898 -5.387 -3.053 1 98.81 95 ALA A CA 1
ATOM 714 C C . ALA A 1 95 ? -7.719 -6.176 -3.611 1 98.81 95 ALA A C 1
ATOM 716 O O . ALA A 1 95 ? -7.801 -7.398 -3.771 1 98.81 95 ALA A O 1
ATOM 717 N N . HIS A 1 96 ? -6.645 -5.484 -3.916 1 98.81 96 HIS A N 1
ATOM 718 C CA . HIS A 1 96 ? -5.402 -6.117 -4.34 1 98.81 96 HIS A CA 1
ATOM 719 C C . HIS A 1 96 ? -4.508 -6.43 -3.148 1 98.81 96 HIS A C 1
ATOM 721 O O . HIS A 1 96 ? -4.188 -5.539 -2.355 1 98.81 96 HIS A O 1
ATOM 727 N N . THR A 1 97 ? -4.07 -7.688 -3.07 1 98.5 97 THR A N 1
ATOM 728 C CA . THR A 1 97 ? -3.367 -8.031 -1.839 1 98.5 97 THR A CA 1
ATOM 729 C C . THR A 1 97 ? -1.975 -8.57 -2.145 1 98.5 97 THR A C 1
ATOM 731 O O . THR A 1 97 ? -1.747 -9.148 -3.213 1 98.5 97 THR A O 1
ATOM 734 N N . ASP A 1 98 ? -1.093 -8.383 -1.276 1 98.12 98 ASP A N 1
ATOM 735 C CA . ASP A 1 98 ? 0.26 -8.93 -1.286 1 98.12 98 ASP A CA 1
ATOM 736 C C . ASP A 1 98 ? 0.924 -8.781 0.08 1 98.12 98 ASP A C 1
ATOM 738 O O . ASP A 1 98 ? 0.313 -8.266 1.02 1 98.12 98 ASP A O 1
ATOM 742 N N . VAL A 1 99 ? 2.115 -9.266 0.224 1 97 99 VAL A N 1
ATOM 743 C CA . VAL A 1 99 ? 2.846 -9.148 1.481 1 97 99 VAL A CA 1
ATOM 744 C C . VAL A 1 99 ? 3.256 -7.691 1.702 1 97 99 VAL A C 1
ATOM 746 O O . VAL A 1 99 ? 3.346 -6.914 0.749 1 97 99 VAL A O 1
ATOM 749 N N . PRO A 1 100 ? 3.525 -7.27 2.943 1 96 100 PRO A N 1
ATOM 750 C CA . PRO A 1 100 ? 3.801 -5.867 3.27 1 96 100 PRO A CA 1
ATOM 751 C C . PRO A 1 100 ? 4.973 -5.297 2.477 1 96 100 PRO A C 1
ATOM 753 O O . PRO A 1 100 ? 4.984 -4.105 2.154 1 96 100 PRO A O 1
ATOM 756 N N . ASP A 1 101 ? 5.941 -6.105 2.102 1 93.94 101 ASP A N 1
ATOM 757 C CA . ASP A 1 101 ? 7.176 -5.648 1.468 1 93.94 101 ASP A CA 1
ATOM 758 C C . ASP A 1 101 ? 6.98 -5.457 -0.035 1 93.94 101 ASP A C 1
ATOM 760 O O . ASP A 1 101 ? 7.895 -5.004 -0.73 1 93.94 101 ASP A O 1
ATOM 764 N N . ASN A 1 102 ? 5.762 -5.812 -0.511 1 95.88 102 ASN A N 1
ATOM 765 C CA . ASN A 1 102 ? 5.477 -5.586 -1.925 1 95.88 102 ASN A CA 1
ATOM 766 C C . ASN A 1 102 ? 5.609 -4.113 -2.297 1 95.88 102 ASN A C 1
ATOM 768 O O . ASN A 1 102 ? 5.461 -3.236 -1.442 1 95.88 102 ASN A O 1
ATOM 772 N N . ASP A 1 103 ? 5.977 -3.869 -3.496 1 94.94 103 ASP A N 1
ATOM 773 C CA . ASP A 1 103 ? 6.027 -2.504 -4.008 1 94.94 103 ASP A CA 1
ATOM 774 C C . ASP A 1 103 ? 4.629 -1.987 -4.336 1 94.94 103 ASP A C 1
ATOM 776 O O . ASP A 1 103 ? 4.246 -1.923 -5.504 1 94.94 103 ASP A O 1
ATOM 780 N N . PHE A 1 104 ? 3.893 -1.515 -3.404 1 97.19 104 PHE A N 1
ATOM 781 C CA . PHE A 1 104 ? 2.514 -1.069 -3.572 1 97.19 104 PHE A CA 1
ATOM 782 C C . PHE A 1 104 ? 2.463 0.275 -4.289 1 97.19 104 PHE A C 1
ATOM 784 O O . PHE A 1 104 ? 1.44 0.633 -4.875 1 97.19 104 PHE A O 1
ATOM 791 N N . THR A 1 105 ? 3.543 1.043 -4.195 1 94.81 105 THR A N 1
ATOM 792 C CA . THR A 1 105 ? 3.611 2.273 -4.977 1 94.81 105 THR A CA 1
ATOM 793 C C . THR A 1 105 ? 3.564 1.972 -6.469 1 94.81 105 THR A C 1
ATOM 795 O O . THR A 1 105 ? 2.832 2.623 -7.219 1 94.81 105 THR A O 1
ATOM 798 N N . ALA A 1 106 ? 4.328 0.936 -6.867 1 95.12 106 ALA A N 1
ATOM 799 C CA . ALA A 1 106 ? 4.273 0.5 -8.258 1 95.12 106 ALA A CA 1
ATOM 800 C C . ALA A 1 106 ? 2.871 0.035 -8.633 1 95.12 106 ALA A C 1
ATOM 802 O O . ALA A 1 106 ? 2.387 0.324 -9.734 1 95.12 106 ALA A O 1
ATOM 803 N N . LEU A 1 107 ? 2.232 -0.646 -7.746 1 97.56 107 LEU A N 1
ATOM 804 C CA . LEU A 1 107 ? 0.867 -1.101 -7.988 1 97.56 107 LEU A CA 1
ATOM 805 C C . LEU A 1 107 ? -0.06 0.081 -8.25 1 97.56 107 LEU A C 1
ATOM 807 O O . LEU A 1 107 ? -0.772 0.105 -9.258 1 97.56 107 LEU A O 1
ATOM 811 N N . PHE A 1 108 ? -0.047 1.045 -7.355 1 97.56 108 PHE A N 1
ATOM 812 C CA . PHE A 1 108 ? -0.98 2.158 -7.48 1 97.56 108 PHE A CA 1
ATOM 813 C C . PHE A 1 108 ? -0.643 3.014 -8.695 1 97.56 108 PHE A C 1
ATOM 815 O O . PHE A 1 108 ? -1.537 3.57 -9.336 1 97.56 108 PHE A O 1
ATOM 822 N N . ARG A 1 109 ? 0.637 3.113 -9.055 1 95.38 109 ARG A N 1
ATOM 823 C CA . ARG A 1 109 ? 1.006 3.785 -10.297 1 95.38 109 ARG A CA 1
ATOM 824 C C . ARG A 1 109 ? 0.44 3.049 -11.508 1 95.38 109 ARG A C 1
ATOM 826 O O . ARG A 1 109 ? -0.058 3.676 -12.445 1 95.38 109 ARG A O 1
ATOM 833 N N . THR A 1 110 ? 0.571 1.722 -11.445 1 96.06 110 THR A N 1
ATOM 834 C CA . THR A 1 110 ? -0.008 0.912 -12.516 1 96.06 110 THR A CA 1
ATOM 835 C C . THR A 1 110 ? -1.506 1.174 -12.641 1 96.06 110 THR A C 1
ATOM 837 O O . THR A 1 110 ? -2.006 1.432 -13.734 1 96.06 110 THR A O 1
ATOM 840 N N . LEU A 1 111 ? -2.186 1.194 -11.562 1 97.25 111 LEU A N 1
ATOM 841 C CA . LEU A 1 111 ? -3.631 1.393 -11.555 1 97.25 111 LEU A CA 1
ATOM 842 C C . LEU A 1 111 ? -3.99 2.797 -12.031 1 97.25 111 LEU A C 1
ATOM 844 O O . LEU A 1 111 ? -5 2.986 -12.719 1 97.25 111 LEU A O 1
ATOM 848 N N . ALA A 1 112 ? -3.172 3.742 -11.695 1 95.56 112 ALA A N 1
ATOM 849 C CA . ALA A 1 112 ? -3.465 5.141 -12 1 95.56 112 ALA A CA 1
ATOM 850 C C . ALA A 1 112 ? -3.131 5.461 -13.453 1 95.56 112 ALA A C 1
ATOM 852 O O . ALA A 1 112 ? -3.85 6.223 -14.109 1 95.56 112 ALA A O 1
ATOM 853 N N . ASP A 1 113 ? -2.037 4.816 -14.016 1 93.62 113 ASP A N 1
ATOM 854 C CA . ASP A 1 113 ? -1.447 5.375 -15.227 1 93.62 113 ASP A CA 1
ATOM 855 C C . ASP A 1 113 ? -1.585 4.41 -16.406 1 93.62 113 ASP A C 1
ATOM 857 O O . ASP A 1 113 ? -1.527 4.82 -17.562 1 93.62 113 ASP A O 1
ATOM 861 N N . ASP A 1 114 ? -1.647 3.125 -16.094 1 93.69 114 ASP A N 1
ATOM 862 C CA . ASP A 1 114 ? -1.677 2.166 -17.188 1 93.69 114 ASP A CA 1
ATOM 863 C C . ASP A 1 114 ? -2.961 2.303 -18 1 93.69 114 ASP A C 1
ATOM 865 O O . ASP A 1 114 ? -4.055 2.395 -17.438 1 93.69 114 ASP A O 1
ATOM 869 N N . PRO A 1 115 ? -2.879 2.324 -19.312 1 91.56 115 PRO A N 1
ATOM 870 C CA . PRO A 1 115 ? -4.07 2.504 -20.141 1 91.56 115 PRO A CA 1
ATOM 871 C C . PRO A 1 115 ? -5.066 1.355 -20.016 1 91.56 115 PRO A C 1
ATOM 873 O O . PRO A 1 115 ? -6.258 1.529 -20.281 1 91.56 115 PRO A O 1
ATOM 876 N N . ASP A 1 116 ? -4.605 0.217 -19.547 1 92.5 116 ASP A N 1
ATOM 877 C CA . ASP A 1 116 ? -5.477 -0.949 -19.422 1 92.5 116 ASP A CA 1
ATOM 878 C C . ASP A 1 116 ? -6.082 -1.041 -18.016 1 92.5 116 ASP A C 1
ATOM 880 O O . ASP A 1 116 ? -6.773 -2.012 -17.703 1 92.5 116 ASP A O 1
ATOM 884 N N . SER A 1 117 ? -5.793 -0.049 -17.234 1 95.44 117 SER A N 1
ATOM 885 C CA . SER A 1 117 ? -6.363 -0.041 -15.891 1 95.44 117 SER A CA 1
ATOM 886 C C . SER A 1 117 ? -7.887 0.052 -15.938 1 95.44 117 SER A C 1
ATOM 888 O O . SER A 1 117 ? -8.438 0.881 -16.656 1 95.44 117 SER A O 1
ATOM 890 N N . TYR A 1 118 ? -8.555 -0.734 -15.125 1 97.31 118 TYR A N 1
ATOM 891 C CA . TYR A 1 118 ? -10.008 -0.732 -15.07 1 97.31 118 TYR A CA 1
ATOM 892 C C . TYR A 1 118 ? -10.531 0.573 -14.477 1 97.31 118 TYR A C 1
ATOM 894 O O . TYR A 1 118 ? -11.703 0.922 -14.664 1 97.31 118 TYR A O 1
ATOM 902 N N . LEU A 1 119 ? -9.703 1.278 -13.812 1 96.25 119 LEU A N 1
ATOM 903 C CA . LEU A 1 119 ? -10.109 2.535 -13.188 1 96.25 119 LEU A CA 1
ATOM 904 C C . LEU A 1 119 ? -10.375 3.602 -14.25 1 96.25 119 LEU A C 1
ATOM 906 O O . LEU A 1 119 ? -11.078 4.578 -13.992 1 96.25 119 LEU A O 1
ATOM 910 N N . HIS A 1 120 ? -9.812 3.459 -15.43 1 95.19 120 HIS A N 1
ATOM 911 C CA . HIS A 1 120 ? -10.062 4.387 -16.531 1 95.19 120 HIS A CA 1
ATOM 912 C C . HIS A 1 120 ? -11.367 4.059 -17.25 1 95.19 120 HIS A C 1
ATOM 914 O O . HIS A 1 120 ? -11.898 4.887 -17.984 1 95.19 120 HIS A O 1
ATOM 920 N N . HIS A 1 121 ? -11.883 2.91 -17 1 94.75 121 HIS A N 1
ATOM 921 C CA . HIS A 1 121 ? -12.992 2.43 -17.812 1 94.75 121 HIS A CA 1
ATOM 922 C C . HIS A 1 121 ? -14.266 2.283 -16.984 1 94.75 121 HIS A C 1
ATOM 924 O O . HIS A 1 121 ? -15.359 2.139 -17.531 1 94.75 121 HIS A O 1
ATOM 930 N N . ASP A 1 122 ? -14.133 2.264 -15.734 1 96.75 122 ASP A N 1
ATOM 931 C CA . ASP A 1 122 ? -15.273 2.145 -14.836 1 96.75 122 ASP A CA 1
ATOM 932 C C . ASP A 1 122 ? -15.172 3.143 -13.68 1 96.75 122 ASP A C 1
ATOM 934 O O . ASP A 1 122 ? -14.383 2.943 -12.75 1 96.75 122 ASP A O 1
ATOM 938 N N . SER A 1 123 ? -16.016 4.082 -13.609 1 94.44 123 SER A N 1
ATOM 939 C CA . SER A 1 123 ? -15.898 5.199 -12.68 1 94.44 123 SER A CA 1
ATOM 940 C C . SER A 1 123 ? -16.422 4.824 -11.297 1 94.44 123 SER A C 1
ATOM 942 O O . SER A 1 123 ? -16.219 5.555 -10.328 1 94.44 123 SER A O 1
ATOM 944 N N . ALA A 1 124 ? -17.109 3.707 -11.195 1 97.06 124 ALA A N 1
ATOM 945 C CA . ALA A 1 124 ? -17.688 3.309 -9.906 1 97.06 124 ALA A CA 1
ATOM 946 C C . ALA A 1 124 ? -16.938 2.113 -9.32 1 97.06 124 ALA A C 1
ATOM 948 O O . ALA A 1 124 ? -17.484 1.387 -8.484 1 97.06 124 ALA A O 1
ATOM 949 N N . SER A 1 125 ? -15.734 1.892 -9.812 1 98 125 SER A N 1
ATOM 950 C CA . SER A 1 125 ? -14.82 0.924 -9.219 1 98 125 SER A CA 1
ATOM 951 C C . SER A 1 125 ? -13.844 1.603 -8.258 1 98 125 SER A C 1
ATOM 953 O O . SER A 1 125 ? -13.297 2.664 -8.57 1 98 125 SER A O 1
ATOM 955 N N . PHE A 1 126 ? -13.688 1.018 -7.125 1 98.5 126 PHE A N 1
ATOM 956 C CA . PHE A 1 126 ? -12.812 1.533 -6.082 1 98.5 126 PHE A CA 1
ATOM 957 C C . PHE A 1 126 ? -11.734 0.516 -5.727 1 98.5 126 PHE A C 1
ATOM 959 O O . PHE A 1 126 ? -12.039 -0.569 -5.227 1 98.5 126 PHE A O 1
ATOM 966 N N . ALA A 1 127 ? -10.508 0.86 -5.98 1 98.5 127 ALA A N 1
ATOM 967 C CA . ALA A 1 127 ? -9.375 -0.036 -5.758 1 98.5 127 ALA A CA 1
ATOM 968 C C . ALA A 1 127 ? -8.734 0.212 -4.395 1 98.5 127 ALA A C 1
ATOM 970 O O . ALA A 1 127 ? -8.609 1.359 -3.959 1 98.5 127 ALA A O 1
ATOM 971 N N . SER A 1 128 ? -8.375 -0.812 -3.736 1 98.56 128 SER A N 1
ATOM 972 C CA . SER A 1 128 ? -7.574 -0.754 -2.516 1 98.56 128 SER A CA 1
ATOM 973 C C . SER A 1 128 ? -6.508 -1.844 -2.5 1 98.56 128 SER A C 1
ATOM 975 O O . SER A 1 128 ? -6.535 -2.758 -3.326 1 98.56 128 SER A O 1
ATOM 977 N N . ALA A 1 129 ? -5.547 -1.665 -1.665 1 98.69 129 ALA A N 1
ATOM 978 C CA . ALA A 1 129 ? -4.496 -2.66 -1.463 1 98.69 129 ALA A CA 1
ATOM 979 C C . ALA A 1 129 ? -4.473 -3.148 -0.017 1 98.69 129 ALA A C 1
ATOM 981 O O . ALA A 1 129 ? -4.773 -2.387 0.906 1 98.69 129 ALA A O 1
ATOM 982 N N . VAL A 1 130 ? -4.168 -4.363 0.172 1 98.62 130 VAL A N 1
ATOM 983 C CA . VAL A 1 130 ? -3.953 -4.965 1.483 1 98.62 130 VAL A CA 1
ATOM 984 C C . VAL A 1 130 ? -2.541 -5.543 1.562 1 98.62 130 VAL A C 1
ATOM 986 O O . VAL A 1 130 ? -2.158 -6.379 0.74 1 98.62 130 VAL A O 1
ATOM 989 N N . GLY A 1 131 ? -1.754 -5.027 2.488 1 97.88 131 GLY A N 1
ATOM 990 C CA . GLY A 1 131 ? -0.379 -5.469 2.664 1 97.88 131 GLY A CA 1
ATOM 991 C C . GLY A 1 131 ? -0.219 -6.492 3.771 1 97.88 131 GLY A C 1
ATOM 992 O O . GLY A 1 131 ? 0.443 -6.23 4.777 1 97.88 131 GLY A O 1
ATOM 993 N N . ARG A 1 132 ? -0.693 -7.641 3.568 1 96.75 132 ARG A N 1
ATOM 994 C CA . ARG A 1 132 ? -0.627 -8.766 4.492 1 96.75 132 ARG A CA 1
ATOM 995 C C . ARG A 1 132 ? -0.537 -10.094 3.736 1 96.75 132 ARG A C 1
ATOM 997 O O . ARG A 1 132 ? -0.962 -10.18 2.582 1 96.75 132 ARG A O 1
ATOM 1004 N N . SER A 1 133 ? 0.01 -11.109 4.41 1 97.12 133 SER A N 1
ATOM 1005 C CA . SER A 1 133 ? 0.1 -12.43 3.787 1 97.12 133 SER A CA 1
ATOM 1006 C C . SER A 1 133 ? -1.281 -13.047 3.6 1 97.12 133 SER A C 1
ATOM 1008 O O . SER A 1 133 ? -2.08 -13.094 4.535 1 97.12 133 SER A O 1
ATOM 1010 N N . PHE A 1 134 ? -1.542 -13.531 2.387 1 98 134 PHE A N 1
ATOM 1011 C CA . PHE A 1 134 ? -2.852 -14.117 2.123 1 98 134 PHE A CA 1
ATOM 1012 C C . PHE A 1 134 ? -2.961 -15.5 2.75 1 98 134 PHE A C 1
ATOM 1014 O O . PHE A 1 134 ? -4 -16.156 2.645 1 98 134 PHE A O 1
ATOM 1021 N N . TYR A 1 135 ? -1.925 -15.969 3.453 1 98.06 135 TYR A N 1
ATOM 1022 C CA . TYR A 1 135 ? -2.016 -17.219 4.215 1 98.06 135 TYR A CA 1
ATOM 1023 C C . TYR A 1 135 ? -2.637 -16.969 5.582 1 98.06 135 TYR A C 1
ATOM 1025 O O . TYR A 1 135 ? -2.656 -17.859 6.434 1 98.06 135 TYR A O 1
ATOM 1033 N N . THR A 1 136 ? -3.102 -15.789 5.812 1 96.88 136 THR A N 1
ATOM 1034 C CA . THR A 1 136 ? -3.965 -15.391 6.918 1 96.88 136 THR A CA 1
ATOM 1035 C C . THR A 1 136 ? -5.25 -14.75 6.398 1 96.88 136 THR A C 1
ATOM 1037 O O . THR A 1 136 ? -5.441 -14.625 5.188 1 96.88 136 THR A O 1
ATOM 1040 N N . GLN A 1 137 ? -6.152 -14.461 7.355 1 97.44 137 GLN A N 1
ATOM 1041 C CA . GLN A 1 137 ? -7.328 -13.703 6.934 1 97.44 137 GLN A CA 1
ATOM 1042 C C . GLN A 1 137 ? -6.98 -12.234 6.711 1 97.44 137 GLN A C 1
ATOM 1044 O O . GLN A 1 137 ? -6.363 -11.602 7.57 1 97.44 137 GLN A O 1
ATOM 1049 N N . ILE A 1 138 ? -7.395 -11.711 5.586 1 96.94 138 ILE A N 1
ATOM 1050 C CA . ILE A 1 138 ? -6.953 -10.344 5.305 1 96.94 138 ILE A CA 1
ATOM 1051 C C . ILE A 1 138 ? -8.156 -9.492 4.902 1 96.94 138 ILE A C 1
ATOM 1053 O O . ILE A 1 138 ? -8.023 -8.273 4.727 1 96.94 138 ILE A O 1
ATOM 1057 N N . LEU A 1 139 ? -9.312 -10.047 4.727 1 98.12 139 LEU A N 1
ATOM 1058 C CA . LEU A 1 139 ? -10.594 -9.367 4.52 1 98.12 139 LEU A CA 1
ATOM 1059 C C . LEU A 1 139 ? -11.656 -9.914 5.465 1 98.12 139 LEU A C 1
ATOM 1061 O O . LEU A 1 139 ? -11.547 -11.047 5.941 1 98.12 139 LEU A O 1
ATOM 1065 N N . PRO A 1 140 ? -12.656 -9.125 5.77 1 97.31 140 PRO A N 1
ATOM 1066 C CA . PRO A 1 140 ? -13.688 -9.594 6.695 1 97.31 140 PRO A CA 1
ATOM 1067 C C . PRO A 1 140 ? -14.438 -10.82 6.184 1 97.31 140 PRO A C 1
ATOM 1069 O O . PRO A 1 140 ? -14.516 -11.039 4.973 1 97.31 140 PRO A O 1
ATOM 1072 N N . SER A 1 141 ? -14.977 -11.602 7.125 1 96.88 141 SER A N 1
ATOM 1073 C CA . SER A 1 141 ? -15.727 -12.812 6.793 1 96.88 141 SER A CA 1
ATOM 1074 C C . SER A 1 141 ? -16.938 -12.5 5.93 1 96.88 141 SER A C 1
ATOM 1076 O O . SER A 1 141 ? -17.625 -11.5 6.16 1 96.88 141 SER A O 1
ATOM 1078 N N . ASN A 1 142 ? -17.125 -13.32 4.895 1 96.38 142 ASN A N 1
ATOM 1079 C CA . ASN A 1 142 ? -18.328 -13.305 4.074 1 96.38 142 ASN A CA 1
ATOM 1080 C C . ASN A 1 142 ? -18.516 -11.961 3.373 1 96.38 142 ASN A C 1
ATOM 1082 O O . ASN A 1 142 ? -19.641 -11.438 3.307 1 96.38 142 ASN A O 1
ATOM 1086 N N . THR A 1 143 ? -17.422 -11.414 2.896 1 96.5 143 THR A N 1
ATOM 1087 C CA . THR A 1 143 ? -17.547 -10.125 2.236 1 96.5 143 THR A CA 1
ATOM 1088 C C . THR A 1 143 ? -17.141 -10.227 0.766 1 96.5 143 THR A C 1
ATOM 1090 O O . THR A 1 143 ? -17.547 -9.391 -0.05 1 96.5 143 THR A O 1
ATOM 1093 N N . VAL A 1 144 ? -16.375 -11.234 0.358 1 98.38 144 VAL A N 1
ATOM 1094 C CA . VAL A 1 144 ? -15.812 -11.32 -0.982 1 98.38 144 VAL A CA 1
ATOM 1095 C C . VAL A 1 144 ? -16.75 -12.094 -1.897 1 98.38 144 VAL A C 1
ATOM 1097 O O . VAL A 1 144 ? -17.109 -13.234 -1.604 1 98.38 144 VAL A O 1
ATOM 1100 N N . SER A 1 145 ? -17.141 -11.492 -2.996 1 98.56 145 SER A N 1
ATOM 1101 C CA . SER A 1 145 ? -18 -12.156 -3.977 1 98.56 145 SER A CA 1
ATOM 1102 C C . SER A 1 145 ? -17.156 -12.977 -4.961 1 98.56 145 SER A C 1
ATOM 1104 O O . SER A 1 145 ? -17.547 -14.094 -5.324 1 98.56 145 SER A O 1
ATOM 1106 N N . LEU A 1 146 ? -16.062 -12.359 -5.422 1 98.81 146 LEU A N 1
ATOM 1107 C CA . LEU A 1 146 ? -15.172 -12.977 -6.398 1 98.81 146 LEU A CA 1
ATOM 1108 C C . LEU A 1 146 ? -13.719 -12.891 -5.934 1 98.81 146 LEU A C 1
ATOM 1110 O O . LEU A 1 146 ? -13.281 -11.852 -5.438 1 98.81 146 LEU A O 1
ATOM 1114 N N . GLY A 1 147 ? -13.008 -13.977 -6.043 1 98.88 147 GLY A N 1
ATOM 1115 C CA . GLY A 1 147 ? -11.586 -14.016 -5.77 1 98.88 147 GLY A CA 1
ATOM 1116 C C . GLY A 1 147 ? -10.758 -14.43 -6.973 1 98.88 147 GLY A C 1
ATOM 1117 O O . GLY A 1 147 ? -11.203 -15.242 -7.785 1 98.88 147 GLY A O 1
ATOM 1118 N N . TRP A 1 148 ? -9.57 -13.898 -7.07 1 98.81 148 TRP A N 1
ATOM 1119 C CA . TRP A 1 148 ? -8.609 -14.164 -8.141 1 98.81 148 TRP A CA 1
ATOM 1120 C C . TRP A 1 148 ? -7.203 -14.344 -7.578 1 98.81 148 TRP A C 1
ATOM 1122 O O . TRP A 1 148 ? -6.785 -13.602 -6.684 1 98.81 148 TRP A O 1
ATOM 1132 N N . SER A 1 149 ? -6.52 -15.32 -7.961 1 98.75 149 SER A N 1
ATOM 1133 C CA . SER A 1 149 ? -5.098 -15.469 -7.676 1 98.75 149 SER A CA 1
ATOM 1134 C C . SER A 1 149 ? -4.359 -16.094 -8.859 1 98.75 149 SER A C 1
ATOM 1136 O O . SER A 1 149 ? -4.758 -17.141 -9.359 1 98.75 149 SER A O 1
ATOM 1138 N N . SER A 1 150 ? -3.385 -15.406 -9.305 1 97.81 150 SER A N 1
ATOM 1139 C CA . SER A 1 150 ? -2.596 -15.961 -10.398 1 97.81 150 SER A CA 1
ATOM 1140 C C . SER A 1 150 ? -1.102 -15.875 -10.102 1 97.81 150 SER A C 1
ATOM 1142 O O . SER A 1 150 ? -0.609 -14.828 -9.664 1 97.81 150 SER A O 1
ATOM 1144 N N . TRP A 1 151 ? -0.393 -17.031 -10.297 1 96.5 151 TRP A N 1
ATOM 1145 C CA . TRP A 1 151 ? 1.059 -17.109 -10.172 1 96.5 151 TRP A CA 1
ATOM 1146 C C . TRP A 1 151 ? 1.511 -16.609 -8.805 1 96.5 151 TRP A C 1
ATOM 1148 O O . TRP A 1 151 ? 2.465 -15.828 -8.703 1 96.5 151 TRP A O 1
ATOM 1158 N N . ALA A 1 152 ? 0.793 -16.969 -7.77 1 97.75 152 ALA A N 1
ATOM 1159 C CA . ALA A 1 152 ? 1.066 -16.438 -6.438 1 97.75 152 ALA A CA 1
ATOM 1160 C C . ALA A 1 152 ? 1.185 -17.562 -5.41 1 97.75 152 ALA A C 1
ATOM 1162 O O . ALA A 1 152 ? 2.195 -17.672 -4.711 1 97.75 152 ALA A O 1
ATOM 1163 N N . ILE A 1 153 ? 0.288 -18.516 -5.391 1 97.75 153 ILE A N 1
ATOM 1164 C CA . ILE A 1 153 ? 0.129 -19.438 -4.27 1 97.75 153 ILE A CA 1
ATOM 1165 C C . ILE A 1 153 ? 1.236 -20.484 -4.301 1 97.75 153 ILE A C 1
ATOM 1167 O O . ILE A 1 153 ? 1.4 -21.25 -3.354 1 97.75 153 ILE A O 1
ATOM 1171 N N . GLN A 1 154 ? 2.047 -20.531 -5.387 1 97.69 154 GLN A N 1
ATOM 1172 C CA . GLN A 1 154 ? 3.199 -21.438 -5.41 1 97.69 154 GLN A CA 1
ATOM 1173 C C . GLN A 1 154 ? 4.301 -20.938 -4.477 1 97.69 154 GLN A C 1
ATOM 1175 O O . GLN A 1 154 ? 5.203 -21.703 -4.113 1 97.69 154 GLN A O 1
ATOM 1180 N N . TRP A 1 155 ? 4.301 -19.641 -4.184 1 97.75 155 TRP A N 1
ATOM 1181 C CA . TRP A 1 155 ? 5.242 -19.094 -3.215 1 97.75 155 TRP A CA 1
ATOM 1182 C C . TRP A 1 155 ? 4.895 -19.531 -1.8 1 97.75 155 TRP A C 1
ATOM 1184 O O . TRP A 1 155 ? 3.744 -19.422 -1.368 1 97.75 155 TRP A O 1
ATOM 1194 N N . LEU A 1 156 ? 5.859 -19.953 -1.105 1 97.31 156 LEU A N 1
ATOM 1195 C CA . LEU A 1 156 ? 5.637 -20.391 0.267 1 97.31 156 LEU A CA 1
ATOM 1196 C C . LEU A 1 156 ? 5.594 -19.203 1.22 1 97.31 156 LEU A C 1
ATOM 1198 O O . LEU A 1 156 ? 6.203 -18.172 0.951 1 97.31 156 LEU A O 1
ATOM 1202 N N . SER A 1 157 ? 4.848 -19.391 2.328 1 96.19 157 SER A N 1
ATOM 1203 C CA . SER A 1 157 ? 4.762 -18.359 3.35 1 96.19 157 SER A CA 1
ATOM 1204 C C . SER A 1 157 ? 6.102 -18.156 4.051 1 96.19 157 SER A C 1
ATOM 1206 O O . SER A 1 157 ? 6.387 -17.078 4.559 1 96.19 157 SER A O 1
ATOM 1208 N N . ARG A 1 158 ? 6.922 -19.234 4.082 1 94.44 158 ARG A N 1
ATOM 1209 C CA . ARG A 1 158 ? 8.227 -19.219 4.738 1 94.44 158 ARG A CA 1
ATOM 1210 C C . ARG A 1 158 ? 9.078 -20.391 4.281 1 94.44 158 ARG A C 1
ATOM 1212 O O . ARG A 1 158 ? 8.562 -21.391 3.777 1 94.44 158 ARG A O 1
ATOM 1219 N N . ILE A 1 159 ? 10.344 -20.203 4.461 1 92.56 159 ILE A N 1
ATOM 1220 C CA . ILE A 1 159 ? 11.234 -21.344 4.355 1 92.56 159 ILE A CA 1
ATOM 1221 C C . ILE A 1 159 ? 11.023 -22.281 5.543 1 92.56 159 ILE A C 1
ATOM 1223 O O . ILE A 1 159 ? 11.008 -21.844 6.695 1 92.56 159 ILE A O 1
ATOM 1227 N N . PRO A 1 160 ? 10.781 -23.516 5.242 1 92.88 160 PRO A N 1
ATOM 1228 C CA . PRO A 1 160 ? 10.492 -24.438 6.352 1 92.88 160 PRO A CA 1
ATOM 1229 C C . PRO A 1 160 ? 11.586 -24.438 7.418 1 92.88 160 PRO A C 1
ATOM 1231 O O . PRO A 1 160 ? 12.773 -24.531 7.09 1 92.88 160 PRO A O 1
ATOM 1234 N N . ALA A 1 161 ? 11.078 -24.359 8.648 1 85.69 161 ALA A N 1
ATOM 1235 C CA . ALA A 1 161 ? 12.008 -24.375 9.773 1 85.69 161 ALA A CA 1
ATOM 1236 C C . ALA A 1 161 ? 12.797 -25.672 9.82 1 85.69 161 ALA A C 1
ATOM 1238 O O . ALA A 1 161 ? 12.234 -26.75 9.703 1 85.69 161 ALA A O 1
ATOM 1239 N N . GLY A 1 162 ? 14.07 -25.562 9.906 1 85.5 162 GLY A N 1
ATOM 1240 C CA . GLY A 1 162 ? 14.906 -26.734 10.086 1 85.5 162 GLY A CA 1
ATOM 1241 C C . GLY A 1 162 ? 15.258 -27.422 8.773 1 85.5 162 GLY A C 1
ATOM 1242 O O . GLY A 1 162 ? 15.961 -28.438 8.766 1 85.5 162 GLY A O 1
ATOM 1243 N N . ALA A 1 163 ? 14.711 -26.953 7.645 1 89.19 163 ALA A N 1
ATOM 1244 C CA . ALA A 1 163 ? 15.062 -27.547 6.359 1 89.19 163 ALA A CA 1
ATOM 1245 C C . ALA A 1 163 ? 16.562 -27.422 6.078 1 89.19 163 ALA A C 1
ATOM 1247 O O . ALA A 1 163 ? 17.156 -26.391 6.387 1 89.19 163 ALA A O 1
ATOM 1248 N N . PRO A 1 164 ? 17.156 -28.469 5.527 1 89.56 164 PRO A N 1
ATOM 1249 C CA . PRO A 1 164 ? 18.547 -28.344 5.102 1 89.56 164 PRO A CA 1
ATOM 1250 C C . PRO A 1 164 ? 18.75 -27.25 4.055 1 89.56 164 PRO A C 1
ATOM 1252 O O . PRO A 1 164 ? 17.828 -26.953 3.289 1 89.56 164 PRO A O 1
ATOM 1255 N N . GLU A 1 165 ? 19.875 -26.719 4.129 1 88.12 165 GLU A N 1
ATOM 1256 C CA . GLU A 1 165 ? 20.219 -25.766 3.082 1 88.12 165 GLU A CA 1
ATOM 1257 C C . GLU A 1 165 ? 20.297 -26.453 1.717 1 88.12 165 GLU A C 1
ATOM 1259 O O . GLU A 1 165 ? 20.719 -27.594 1.61 1 88.12 165 GLU A O 1
ATOM 1264 N N . LEU A 1 166 ? 19.828 -25.703 0.693 1 90.06 166 LEU A N 1
ATOM 1265 C CA . LEU A 1 166 ? 19.953 -26.188 -0.677 1 90.06 166 LEU A CA 1
ATOM 1266 C C . LEU A 1 166 ? 21.344 -25.938 -1.228 1 90.06 166 LEU A C 1
ATOM 1268 O O . LEU A 1 166 ? 21.609 -24.859 -1.773 1 90.06 166 LEU A O 1
ATOM 1272 N N . THR A 1 167 ? 22.219 -26.875 -1.146 1 89.06 167 THR A N 1
ATOM 1273 C CA . THR A 1 167 ? 23.625 -26.656 -1.499 1 89.06 167 THR A CA 1
ATOM 1274 C C . THR A 1 167 ? 23.859 -26.938 -2.98 1 89.06 167 THR A C 1
ATOM 1276 O O . THR A 1 167 ? 24.859 -26.516 -3.547 1 89.06 167 THR A O 1
ATOM 1279 N N . ASP A 1 168 ? 22.969 -27.656 -3.635 1 92.69 168 ASP A N 1
ATOM 1280 C CA . ASP A 1 168 ? 23.219 -28.109 -5 1 92.69 168 ASP A CA 1
ATOM 1281 C C . ASP A 1 168 ? 22.375 -27.312 -6 1 92.69 168 ASP A C 1
ATOM 1283 O O . ASP A 1 168 ? 22.609 -27.391 -7.211 1 92.69 168 ASP A O 1
ATOM 1287 N N . HIS A 1 169 ? 21.406 -26.641 -5.512 1 94.94 169 HIS A N 1
ATOM 1288 C CA . HIS A 1 169 ? 20.5 -25.891 -6.379 1 94.94 169 HIS A CA 1
ATOM 1289 C C . HIS A 1 169 ? 19.828 -24.766 -5.617 1 94.94 169 HIS A C 1
ATOM 1291 O O . HIS A 1 169 ? 19.875 -24.719 -4.387 1 94.94 169 HIS A O 1
ATOM 1297 N N . VAL A 1 170 ? 19.203 -23.828 -6.309 1 95.56 170 VAL A N 1
ATOM 1298 C CA . VAL A 1 170 ? 18.469 -22.75 -5.645 1 95.56 170 VAL A CA 1
ATOM 1299 C C . VAL A 1 170 ? 16.969 -23.031 -5.727 1 95.56 170 VAL A C 1
ATOM 1301 O O . VAL A 1 170 ? 16.172 -22.406 -5.02 1 95.56 170 VAL A O 1
ATOM 1304 N N . GLN A 1 171 ? 16.562 -23.906 -6.594 1 95.94 171 GLN A N 1
ATOM 1305 C CA . GLN A 1 171 ? 15.188 -24.391 -6.746 1 95.94 171 GLN A CA 1
ATOM 1306 C C . GLN A 1 171 ? 15.023 -25.781 -6.145 1 95.94 171 GLN A C 1
ATOM 1308 O O . GLN A 1 171 ? 15.602 -26.75 -6.645 1 95.94 171 GLN A O 1
ATOM 1313 N N . VAL A 1 172 ? 14.211 -25.922 -5.164 1 94.94 172 VAL A N 1
ATOM 1314 C CA . VAL A 1 172 ? 14.109 -27.141 -4.371 1 94.94 172 VAL A CA 1
ATOM 1315 C C . VAL A 1 172 ? 13.648 -28.297 -5.258 1 94.94 172 VAL A C 1
ATOM 1317 O O . VAL A 1 172 ? 14.055 -29.438 -5.055 1 94.94 172 VAL A O 1
ATOM 1320 N N . ALA A 1 173 ? 12.82 -28.016 -6.266 1 95.38 173 ALA A N 1
ATOM 1321 C CA . ALA A 1 173 ? 12.305 -29.062 -7.152 1 95.38 173 ALA A CA 1
ATOM 1322 C C . ALA A 1 173 ? 13.445 -29.812 -7.84 1 95.38 173 ALA A C 1
ATOM 1324 O O . ALA A 1 173 ? 13.281 -30.969 -8.234 1 95.38 173 ALA A O 1
ATOM 1325 N N . TYR A 1 174 ? 14.633 -29.188 -7.949 1 96.38 174 TYR A N 1
ATOM 1326 C CA . TYR A 1 174 ? 15.75 -29.781 -8.68 1 96.38 174 TYR A CA 1
ATOM 1327 C C . TYR A 1 174 ? 16.875 -30.188 -7.73 1 96.38 174 TYR A C 1
ATOM 1329 O O . TYR A 1 174 ? 17.922 -30.672 -8.164 1 96.38 174 TYR A O 1
ATOM 1337 N N . SER A 1 175 ? 16.672 -29.953 -6.465 1 95.56 175 SER A N 1
ATOM 1338 C CA . SER A 1 175 ? 17.656 -30.391 -5.484 1 95.56 175 SER A CA 1
ATOM 1339 C C . SER A 1 175 ? 17.625 -31.906 -5.32 1 95.56 175 SER A C 1
ATOM 1341 O O . SER A 1 175 ? 16.562 -32.531 -5.367 1 95.56 175 SER A O 1
ATOM 1343 N N . LYS A 1 176 ? 18.75 -32.438 -5.055 1 95.06 176 LYS A N 1
ATOM 1344 C CA . LYS A 1 176 ? 18.844 -33.875 -4.809 1 95.06 176 LYS A CA 1
ATOM 1345 C C . LYS A 1 176 ? 18.641 -34.219 -3.33 1 95.06 176 LYS A C 1
ATOM 1347 O O . LYS A 1 176 ? 18.562 -35.375 -2.947 1 95.06 176 LYS A O 1
ATOM 1352 N N . ASP A 1 177 ? 18.578 -33.219 -2.553 1 95.06 177 ASP A N 1
ATOM 1353 C CA . ASP A 1 177 ? 18.375 -33.438 -1.121 1 95.06 177 ASP A CA 1
ATOM 1354 C C . ASP A 1 177 ? 16.922 -33.781 -0.817 1 95.06 177 ASP A C 1
ATOM 1356 O O . ASP A 1 177 ? 16.062 -32.906 -0.79 1 95.06 177 ASP A O 1
ATOM 1360 N N . GLU A 1 178 ? 16.688 -35 -0.44 1 95.19 178 GLU A N 1
ATOM 1361 C CA . GLU A 1 178 ? 15.344 -35.5 -0.218 1 95.19 178 GLU A CA 1
ATOM 1362 C C . GLU A 1 178 ? 14.711 -34.875 1.028 1 95.19 178 GLU A C 1
ATOM 1364 O O . GLU A 1 178 ? 13.5 -34.656 1.077 1 95.19 178 GLU A O 1
ATOM 1369 N N . ARG A 1 179 ? 15.523 -34.656 1.979 1 95.69 179 ARG A N 1
ATOM 1370 C CA . ARG A 1 179 ? 15.016 -34.062 3.211 1 95.69 179 ARG A CA 1
ATOM 1371 C C . ARG A 1 179 ? 14.523 -32.625 2.969 1 95.69 179 ARG A C 1
ATOM 1373 O O . ARG A 1 179 ? 13.492 -32.219 3.504 1 95.69 179 ARG A O 1
ATOM 1380 N N . ALA A 1 180 ? 15.266 -31.938 2.189 1 95.31 180 ALA A N 1
ATOM 1381 C CA . ALA A 1 180 ? 14.844 -30.578 1.839 1 95.31 180 ALA A CA 1
ATOM 1382 C C . ALA A 1 180 ? 13.547 -30.594 1.034 1 95.31 180 ALA A C 1
ATOM 1384 O O . ALA A 1 180 ? 12.617 -29.844 1.332 1 95.31 180 ALA A O 1
ATOM 1385 N N . ARG A 1 181 ? 13.492 -31.453 0.069 1 96.12 181 ARG A N 1
ATOM 1386 C CA . ARG A 1 181 ? 12.305 -31.562 -0.767 1 96.12 181 ARG A CA 1
ATOM 1387 C C . ARG A 1 181 ? 11.07 -31.891 0.074 1 96.12 181 ARG A C 1
ATOM 1389 O O . ARG A 1 181 ? 10.008 -31.297 -0.122 1 96.12 181 ARG A O 1
ATOM 1396 N N . ALA A 1 182 ? 11.234 -32.75 0.962 1 96.25 182 ALA A N 1
ATOM 1397 C CA . ALA A 1 182 ? 10.125 -33.156 1.828 1 96.25 182 ALA A CA 1
ATOM 1398 C C . ALA A 1 182 ? 9.688 -32 2.721 1 96.25 182 ALA A C 1
ATOM 1400 O O . ALA A 1 182 ? 8.492 -31.797 2.939 1 96.25 182 ALA A O 1
ATOM 1401 N N . ALA A 1 183 ? 10.609 -31.312 3.275 1 96.81 183 ALA A N 1
ATOM 1402 C CA . ALA A 1 183 ? 10.312 -30.188 4.148 1 96.81 183 ALA A CA 1
ATOM 1403 C C . ALA A 1 183 ? 9.547 -29.094 3.4 1 96.81 183 ALA A C 1
ATOM 1405 O O . ALA A 1 183 ? 8.562 -28.562 3.91 1 96.81 183 ALA A O 1
ATOM 1406 N N . TYR A 1 184 ? 9.984 -28.781 2.186 1 97.31 184 TYR A N 1
ATOM 1407 C CA . TYR A 1 184 ? 9.32 -27.781 1.374 1 97.31 184 TYR A CA 1
ATOM 1408 C C . TYR A 1 184 ? 7.926 -28.234 0.96 1 97.31 184 TYR A C 1
ATOM 1410 O O . TYR A 1 184 ? 6.98 -27.438 0.942 1 97.31 184 TYR A O 1
ATOM 1418 N N . ALA A 1 185 ? 7.824 -29.484 0.641 1 96.88 185 ALA A N 1
ATOM 1419 C CA . ALA A 1 185 ? 6.52 -30.031 0.282 1 96.88 185 ALA A CA 1
ATOM 1420 C C . ALA A 1 185 ? 5.543 -29.938 1.451 1 96.88 185 ALA A C 1
ATOM 1422 O O . ALA A 1 185 ? 4.367 -29.625 1.262 1 96.88 185 ALA A O 1
ATOM 1423 N N . HIS A 1 186 ? 6.035 -30.25 2.6 1 97.38 186 HIS A N 1
ATOM 1424 C CA . HIS A 1 186 ? 5.207 -30.156 3.795 1 97.38 186 HIS A CA 1
ATOM 1425 C C . HIS A 1 186 ? 4.734 -28.719 4.027 1 97.38 186 HIS A C 1
ATOM 1427 O O . HIS A 1 186 ? 3.562 -28.484 4.328 1 97.38 186 HIS A O 1
ATOM 1433 N N . GLN A 1 187 ? 5.609 -27.812 3.912 1 97.38 187 GLN A N 1
ATOM 1434 C CA . GLN A 1 187 ? 5.258 -26.406 4.062 1 97.38 187 GLN A CA 1
ATOM 1435 C C . GLN A 1 187 ? 4.238 -25.969 3.006 1 97.38 187 GLN A C 1
ATOM 1437 O O . GLN A 1 187 ? 3.301 -25.234 3.307 1 97.38 187 GLN A O 1
ATOM 1442 N N . ALA A 1 188 ? 4.426 -26.438 1.812 1 98.12 188 ALA A N 1
ATOM 1443 C CA . ALA A 1 188 ? 3.502 -26.125 0.725 1 98.12 188 ALA A CA 1
ATOM 1444 C C . ALA A 1 188 ? 2.098 -26.641 1.029 1 98.12 188 ALA A C 1
ATOM 1446 O O . ALA A 1 188 ? 1.106 -25.953 0.746 1 98.12 188 ALA A O 1
ATOM 1447 N N . ALA A 1 189 ? 2.029 -27.797 1.557 1 98.25 189 ALA A N 1
ATOM 1448 C CA . ALA A 1 189 ? 0.742 -28.375 1.931 1 98.25 189 ALA A CA 1
ATOM 1449 C C . ALA A 1 189 ? 0.062 -27.547 3.02 1 98.25 189 ALA A C 1
ATOM 1451 O O . ALA A 1 189 ? -1.136 -27.266 2.938 1 98.25 189 ALA A O 1
ATOM 1452 N N . THR A 1 190 ? 0.824 -27.156 3.979 1 98.06 190 THR A N 1
ATOM 1453 C CA . THR A 1 190 ? 0.306 -26.328 5.066 1 98.06 190 THR A CA 1
ATOM 1454 C C . THR A 1 190 ? -0.191 -25 4.535 1 98.06 190 THR A C 1
ATOM 1456 O O . THR A 1 190 ? -1.281 -24.547 4.895 1 98.06 190 THR A O 1
ATOM 1459 N N . ASP A 1 191 ? 0.596 -24.359 3.709 1 98.31 191 ASP A N 1
ATOM 1460 C CA . ASP A 1 191 ? 0.248 -23.078 3.129 1 98.31 191 ASP A CA 1
ATOM 1461 C C . ASP A 1 191 ? -1.028 -23.172 2.295 1 98.31 191 ASP A C 1
ATOM 1463 O O . ASP A 1 191 ? -1.877 -22.281 2.344 1 98.31 191 ASP A O 1
ATOM 1467 N N . TRP A 1 192 ? -1.156 -24.266 1.503 1 98.62 192 TRP A N 1
ATOM 1468 C CA . TRP A 1 192 ? -2.344 -24.469 0.679 1 98.62 192 TRP A CA 1
ATOM 1469 C C . TRP A 1 192 ? -3.59 -24.594 1.546 1 98.62 192 TRP A C 1
ATOM 1471 O O . TRP A 1 192 ? -4.617 -23.984 1.27 1 98.62 192 TRP A O 1
ATOM 1481 N N . GLN A 1 193 ? -3.537 -25.312 2.586 1 98.62 193 GLN A N 1
ATOM 1482 C CA . GLN A 1 193 ? -4.652 -25.484 3.516 1 98.62 193 GLN A CA 1
ATOM 1483 C C . GLN A 1 193 ? -5.023 -24.156 4.164 1 98.62 193 GLN A C 1
ATOM 1485 O O . GLN A 1 193 ? -6.207 -23.828 4.281 1 98.62 193 GLN A O 1
ATOM 1490 N N . ASP A 1 194 ? -4.012 -23.438 4.594 1 98.62 194 ASP A N 1
ATOM 1491 C CA . ASP A 1 194 ? -4.266 -22.125 5.188 1 98.62 194 ASP A CA 1
ATOM 1492 C C . ASP A 1 194 ? -4.938 -21.203 4.188 1 98.62 194 ASP A C 1
ATOM 1494 O O . ASP A 1 194 ? -5.918 -20.531 4.52 1 98.62 194 ASP A O 1
ATOM 1498 N N . PHE A 1 195 ? -4.395 -21.188 3.002 1 98.75 195 PHE A N 1
ATOM 1499 C CA . PHE A 1 195 ? -4.961 -20.344 1.961 1 98.75 195 PHE A CA 1
ATOM 1500 C C . PHE A 1 195 ? -6.438 -20.672 1.747 1 98.75 195 PHE A C 1
ATOM 1502 O O . PHE A 1 195 ? -7.277 -19.766 1.747 1 98.75 195 PHE A O 1
ATOM 1509 N N . LEU A 1 196 ? -6.738 -21.875 1.624 1 98.75 196 LEU A N 1
ATOM 1510 C CA . LEU A 1 196 ? -8.109 -22.312 1.392 1 98.75 196 LEU A CA 1
ATOM 1511 C C . LEU A 1 196 ? -9.008 -21.953 2.576 1 98.75 196 LEU A C 1
ATOM 1513 O O . LEU A 1 196 ? -10.125 -21.469 2.393 1 98.75 196 LEU A O 1
ATOM 1517 N N . ALA A 1 197 ? -8.531 -22.156 3.736 1 98.56 197 ALA A N 1
ATOM 1518 C CA . ALA A 1 197 ? -9.328 -21.906 4.941 1 98.56 197 ALA A CA 1
ATOM 1519 C C . ALA A 1 197 ? -9.719 -20.438 5.043 1 98.56 197 ALA A C 1
ATOM 1521 O O . ALA A 1 197 ? -10.891 -20.125 5.27 1 98.56 197 ALA A O 1
ATOM 1522 N N . PHE A 1 198 ? -8.805 -19.641 4.852 1 98.5 198 PHE A N 1
ATOM 1523 C CA . PHE A 1 198 ? -9.078 -18.219 5.035 1 98.5 198 PHE A CA 1
ATOM 1524 C C . PHE A 1 198 ? -9.875 -17.656 3.859 1 98.5 198 PHE A C 1
ATOM 1526 O O . PHE A 1 198 ? -10.695 -16.766 4.031 1 98.5 198 PHE A O 1
ATOM 1533 N N . ARG A 1 199 ? -9.648 -18.156 2.654 1 98.69 199 ARG A N 1
ATOM 1534 C CA . ARG A 1 199 ? -10.516 -17.797 1.534 1 98.69 199 ARG A CA 1
ATOM 1535 C C . ARG A 1 199 ? -11.945 -18.266 1.777 1 98.69 199 ARG A C 1
ATOM 1537 O O . ARG A 1 199 ? -12.898 -17.547 1.467 1 98.69 199 ARG A O 1
ATOM 1544 N N . GLY A 1 200 ? -12.062 -19.469 2.318 1 98.25 200 GLY A N 1
ATOM 1545 C CA . GLY A 1 200 ? -13.383 -19.938 2.691 1 98.25 200 GLY A CA 1
ATOM 1546 C C . GLY A 1 200 ? -14.094 -19.031 3.674 1 98.25 200 GLY A C 1
ATOM 1547 O O . GLY A 1 200 ? -15.312 -18.859 3.6 1 98.25 200 GLY A O 1
ATOM 1548 N N . ARG A 1 201 ? -13.383 -18.469 4.543 1 97.38 201 ARG A N 1
ATOM 1549 C CA . ARG A 1 201 ? -13.922 -17.547 5.527 1 97.38 201 ARG A CA 1
ATOM 1550 C C . ARG A 1 201 ? -14.312 -16.219 4.875 1 97.38 201 ARG A C 1
ATOM 1552 O O . ARG A 1 201 ? -15.336 -15.625 5.219 1 97.38 201 ARG A O 1
ATOM 1559 N N . GLU A 1 202 ? -13.562 -15.734 3.928 1 98.25 202 GLU A N 1
ATOM 1560 C CA . GLU A 1 202 ? -13.711 -14.398 3.355 1 98.25 202 GLU A CA 1
ATOM 1561 C C . GLU A 1 202 ? -14.789 -14.383 2.273 1 98.25 202 GLU A C 1
ATOM 1563 O O . GLU A 1 202 ? -15.508 -13.398 2.123 1 98.25 202 GLU A O 1
ATOM 1568 N N . LEU A 1 203 ? -14.922 -15.492 1.521 1 98.5 203 LEU A N 1
ATOM 1569 C CA . LEU A 1 203 ? -15.898 -15.555 0.44 1 98.5 203 LEU A CA 1
ATOM 1570 C C . LEU A 1 203 ? -17.328 -15.57 0.993 1 98.5 203 LEU A C 1
ATOM 1572 O O . LEU A 1 203 ? -17.594 -16.219 2.008 1 98.5 203 LEU A O 1
ATOM 1576 N N . CYS A 1 204 ? -18.281 -14.883 0.317 1 97.12 204 CYS A N 1
ATOM 1577 C CA . CYS A 1 204 ? -19.703 -15 0.574 1 97.12 204 CYS A CA 1
ATOM 1578 C C . CYS A 1 204 ? -20.219 -16.359 0.137 1 97.12 204 CYS A C 1
ATOM 1580 O O . CYS A 1 204 ? -19.656 -17 -0.749 1 97.12 204 CYS A O 1
ATOM 1582 N N . PRO A 1 205 ? -21.344 -16.734 0.814 1 97.12 205 PRO A N 1
ATOM 1583 C CA . PRO A 1 205 ? -21.984 -17.938 0.28 1 97.12 205 PRO A CA 1
ATOM 1584 C C . PRO A 1 205 ? -22.266 -17.844 -1.219 1 97.12 205 PRO A C 1
ATOM 1586 O O . PRO A 1 205 ? -22.859 -16.875 -1.68 1 97.12 205 PRO A O 1
ATOM 1589 N N . GLY A 1 206 ? -21.781 -18.812 -1.94 1 97.75 206 GLY A N 1
ATOM 1590 C CA . GLY A 1 206 ? -21.922 -18.812 -3.387 1 97.75 206 GLY A CA 1
ATOM 1591 C C . GLY A 1 206 ? -20.797 -18.094 -4.105 1 97.75 206 GLY A C 1
ATOM 1592 O O . GLY A 1 206 ? -20.719 -18.125 -5.336 1 97.75 206 GLY A O 1
ATOM 1593 N N . GLY A 1 207 ? -19.922 -17.406 -3.326 1 98.38 207 GLY A N 1
ATOM 1594 C CA . GLY A 1 207 ? -18.766 -16.75 -3.918 1 98.38 207 GLY A CA 1
ATOM 1595 C C . GLY A 1 207 ? -17.844 -17.703 -4.645 1 98.38 207 GLY A C 1
ATOM 1596 O O . GLY A 1 207 ? -17.906 -18.922 -4.43 1 98.38 207 GLY A O 1
ATOM 1597 N N . ARG A 1 208 ? -17.031 -17.203 -5.539 1 98.75 208 ARG A N 1
ATOM 1598 C CA . ARG A 1 208 ? -16.125 -18.031 -6.344 1 98.75 208 ARG A CA 1
ATOM 1599 C C . ARG A 1 208 ? -14.703 -17.5 -6.285 1 98.75 208 ARG A C 1
ATOM 1601 O O . ARG A 1 208 ? -14.492 -16.297 -6.133 1 98.75 208 ARG A O 1
ATOM 1608 N N . LEU A 1 209 ? -13.773 -18.359 -6.348 1 98.88 209 LEU A N 1
ATOM 1609 C CA . LEU A 1 209 ? -12.344 -18.047 -6.422 1 98.88 209 LEU A CA 1
ATOM 1610 C C . LEU A 1 209 ? -11.688 -18.812 -7.57 1 98.88 209 LEU A C 1
ATOM 1612 O O . LEU A 1 209 ? -11.805 -20.031 -7.664 1 98.88 209 LEU A O 1
ATOM 1616 N N . VAL A 1 210 ? -11.078 -18.078 -8.477 1 98.94 210 VAL A N 1
ATOM 1617 C CA . VAL A 1 210 ? -10.32 -18.688 -9.578 1 98.94 210 VAL A CA 1
ATOM 1618 C C . VAL A 1 210 ? -8.82 -18.562 -9.297 1 98.94 210 VAL A C 1
ATOM 1620 O O . VAL A 1 210 ? -8.328 -17.484 -8.977 1 98.94 210 VAL A O 1
ATOM 1623 N N . VAL A 1 211 ? -8.117 -19.688 -9.391 1 98.81 211 VAL A N 1
ATOM 1624 C CA . VAL A 1 211 ? -6.684 -19.75 -9.109 1 98.81 211 VAL A CA 1
ATOM 1625 C C . VAL A 1 211 ? -5.934 -20.266 -10.328 1 98.81 211 VAL A C 1
ATOM 1627 O O . VAL A 1 211 ? -6.324 -21.266 -10.93 1 98.81 211 VAL A O 1
ATOM 1630 N N . LEU A 1 212 ? -4.969 -19.547 -10.789 1 98.56 212 LEU A N 1
ATOM 1631 C CA . LEU A 1 212 ? -3.957 -20 -11.742 1 98.56 212 LEU A CA 1
ATOM 1632 C C . LEU A 1 212 ? -2.594 -20.125 -11.07 1 98.56 212 LEU A C 1
ATOM 1634 O O . LEU A 1 212 ? -2.07 -19.141 -10.539 1 98.56 212 LEU A O 1
ATOM 1638 N N . THR A 1 213 ? -2.012 -21.312 -11.031 1 98.31 213 THR A N 1
ATOM 1639 C CA . THR A 1 213 ? -0.772 -21.516 -10.289 1 98.31 213 THR A CA 1
ATOM 1640 C C . THR A 1 213 ? 0.12 -22.53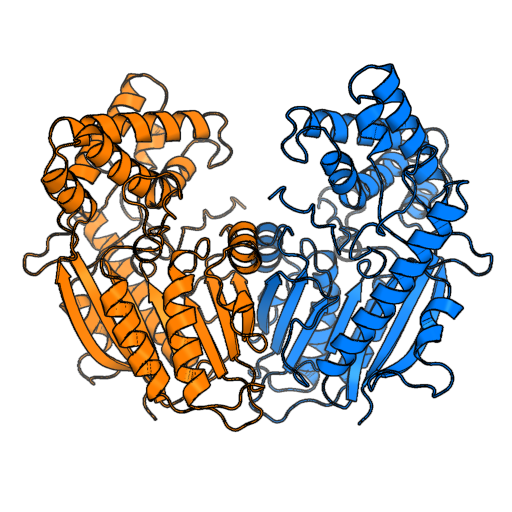1 -11.008 1 98.31 213 THR A C 1
ATOM 1642 O O . THR A 1 213 ? -0.334 -23.234 -11.914 1 98.31 213 THR A O 1
ATOM 1645 N N . MET A 1 214 ? 1.361 -22.516 -10.672 1 98 214 MET A N 1
ATOM 1646 C CA . MET A 1 214 ? 2.273 -23.562 -11.156 1 98 214 MET A CA 1
ATOM 1647 C C . MET A 1 214 ? 1.842 -24.938 -10.664 1 98 214 MET A C 1
ATOM 1649 O O . MET A 1 214 ? 1.262 -25.062 -9.586 1 98 214 MET A O 1
ATOM 1653 N N . ALA A 1 215 ? 2.135 -25.891 -11.43 1 98.5 215 ALA A N 1
ATOM 1654 C CA . ALA A 1 215 ? 1.786 -27.266 -11.086 1 98.5 215 ALA A CA 1
ATOM 1655 C C . ALA A 1 215 ? 2.857 -28.234 -11.578 1 98.5 215 ALA A C 1
ATOM 1657 O O . ALA A 1 215 ? 3.777 -27.844 -12.297 1 98.5 215 ALA A O 1
ATOM 1658 N N . LEU A 1 216 ? 2.812 -29.422 -11.031 1 98.25 216 LEU A N 1
ATOM 1659 C CA . LEU A 1 216 ? 3.555 -30.531 -11.633 1 98.25 216 LEU A CA 1
ATOM 1660 C C . LEU A 1 216 ? 2.758 -31.156 -12.766 1 98.25 216 LEU A C 1
ATOM 1662 O O . LEU A 1 216 ? 1.54 -31.328 -12.664 1 98.25 216 LEU A O 1
ATOM 1666 N N . ASP A 1 217 ? 3.455 -31.484 -13.805 1 96.38 217 ASP A N 1
ATOM 1667 C CA . ASP A 1 217 ? 2.727 -32.125 -14.898 1 96.38 217 ASP A CA 1
ATOM 1668 C C . ASP A 1 217 ? 2.398 -33.562 -14.586 1 96.38 217 ASP A C 1
ATOM 1670 O O . ASP A 1 217 ? 2.598 -34.031 -13.453 1 96.38 217 ASP A O 1
ATOM 1674 N N . GLU A 1 218 ? 1.829 -34.344 -15.562 1 93.31 218 GLU A N 1
ATOM 1675 C CA . GLU A 1 218 ? 1.336 -35.688 -15.344 1 93.31 218 GLU A CA 1
ATOM 1676 C C . GLU A 1 218 ? 2.471 -36.656 -14.961 1 93.31 218 GLU A C 1
ATOM 1678 O O . GLU A 1 218 ? 2.234 -37.688 -14.375 1 93.31 218 GLU A O 1
ATOM 1683 N N . HIS A 1 219 ? 3.715 -36.25 -15.227 1 94.88 219 HIS A N 1
ATOM 1684 C CA . HIS A 1 219 ? 4.871 -37.062 -14.938 1 94.88 219 HIS A CA 1
ATOM 1685 C C . HIS A 1 219 ? 5.613 -36.594 -13.703 1 94.88 219 HIS A C 1
ATOM 1687 O O . HIS A 1 219 ? 6.703 -37.062 -13.391 1 94.88 219 HIS A O 1
ATOM 1693 N N . GLY A 1 220 ? 5.031 -35.531 -13.094 1 94.56 220 GLY A N 1
ATOM 1694 C CA . GLY A 1 220 ? 5.629 -35.031 -11.875 1 94.56 220 GLY A CA 1
ATOM 1695 C C . GLY A 1 220 ? 6.742 -34.031 -12.133 1 94.56 220 GLY A C 1
ATOM 1696 O O . GLY A 1 220 ? 7.527 -33.719 -11.234 1 94.56 220 GLY A O 1
ATOM 1697 N N . HIS A 1 221 ? 6.809 -33.562 -13.32 1 95.75 221 HIS A N 1
ATOM 1698 C CA . HIS A 1 221 ? 7.883 -32.625 -13.656 1 95.75 221 HIS A CA 1
ATOM 1699 C C . HIS A 1 221 ? 7.5 -31.188 -13.312 1 95.75 221 HIS A C 1
ATOM 1701 O O . HIS A 1 221 ? 6.379 -30.75 -13.594 1 95.75 221 HIS A O 1
ATOM 1707 N N . PHE A 1 222 ? 8.422 -30.484 -12.727 1 96.81 222 PHE A N 1
ATOM 1708 C CA . PHE A 1 222 ? 8.281 -29.078 -12.352 1 96.81 222 PHE A CA 1
ATOM 1709 C C . PHE A 1 222 ? 8.312 -28.172 -13.578 1 96.81 222 PHE A C 1
ATOM 1711 O O . PHE A 1 222 ? 7.586 -27.188 -13.648 1 96.81 222 PHE A O 1
ATOM 1718 N N . GLY A 1 223 ? 9.078 -28.516 -14.578 1 96.62 223 GLY A N 1
ATOM 1719 C CA . GLY A 1 223 ? 9.258 -27.703 -15.773 1 96.62 223 GLY A CA 1
ATOM 1720 C C . GLY A 1 223 ? 10.344 -26.656 -15.625 1 96.62 223 GLY A C 1
ATOM 1721 O O . GLY A 1 223 ? 11.164 -26.719 -14.703 1 96.62 223 GLY A O 1
ATOM 1722 N N . TYR A 1 224 ? 10.555 -25.828 -16.609 1 96.81 224 TYR A N 1
ATOM 1723 C CA . TYR A 1 224 ? 11.492 -24.703 -16.656 1 96.81 224 TYR A CA 1
ATOM 1724 C C . TYR A 1 224 ? 12.93 -25.188 -16.562 1 96.81 224 TYR A C 1
ATOM 1726 O O . TYR A 1 224 ? 13.805 -24.469 -16.047 1 96.81 224 TYR A O 1
ATOM 1734 N N . ARG A 1 225 ? 13.211 -26.344 -16.906 1 96.06 225 ARG A N 1
ATOM 1735 C CA . ARG A 1 225 ? 14.516 -26.969 -16.672 1 96.06 225 ARG A CA 1
ATOM 1736 C C . ARG A 1 225 ? 15.625 -26.156 -17.328 1 96.06 225 ARG A C 1
ATOM 1738 O O . ARG A 1 225 ? 16.609 -25.812 -16.688 1 96.06 225 ARG A O 1
ATOM 1745 N N . PRO A 1 226 ? 15.5 -25.797 -18.641 1 97.19 226 PRO A N 1
ATOM 1746 C CA . PRO A 1 226 ? 16.578 -25.031 -19.25 1 97.19 226 PRO A CA 1
ATOM 1747 C C . PRO A 1 226 ? 16.859 -23.719 -18.531 1 97.19 226 PRO A C 1
ATOM 1749 O O . PRO A 1 226 ? 18.016 -23.328 -18.359 1 97.19 226 PRO A O 1
ATOM 1752 N N . MET A 1 227 ? 15.836 -23.047 -18.172 1 96.69 227 MET A N 1
ATOM 1753 C CA . MET A 1 227 ? 15.984 -21.781 -17.469 1 96.69 227 MET A CA 1
ATOM 1754 C C . MET A 1 227 ? 16.688 -21.969 -16.141 1 96.69 227 MET A C 1
ATOM 1756 O O . MET A 1 227 ? 17.578 -21.203 -15.781 1 96.69 227 MET A O 1
ATOM 1760 N N . ASN A 1 228 ? 16.266 -22.984 -15.328 1 97.38 228 ASN A N 1
ATOM 1761 C CA . ASN A 1 228 ? 16.875 -23.25 -14.031 1 97.38 228 ASN A CA 1
ATOM 1762 C C . ASN A 1 228 ? 18.328 -23.688 -14.164 1 97.38 228 ASN A C 1
ATOM 1764 O O . ASN A 1 228 ? 19.172 -23.312 -13.344 1 97.38 228 ASN A O 1
ATOM 1768 N N . ASP A 1 229 ? 18.609 -24.484 -15.164 1 97.25 229 ASP A N 1
ATOM 1769 C CA . ASP A 1 229 ? 19.984 -24.875 -15.422 1 97.25 229 ASP A CA 1
ATOM 1770 C C . ASP A 1 229 ? 20.859 -23.656 -15.719 1 97.25 229 ASP A C 1
ATOM 1772 O O . ASP A 1 229 ? 21.969 -23.547 -15.195 1 97.25 229 ASP A O 1
ATOM 1776 N N . ALA A 1 230 ? 20.359 -22.844 -16.594 1 98.12 230 ALA A N 1
ATOM 1777 C CA . ALA A 1 230 ? 21.078 -21.609 -16.938 1 98.12 230 ALA A CA 1
ATOM 1778 C C . ALA A 1 230 ? 21.297 -20.75 -15.695 1 98.12 230 ALA A C 1
ATOM 1780 O O . ALA A 1 230 ? 22.359 -20.156 -15.523 1 98.12 230 ALA A O 1
ATOM 1781 N N . LEU A 1 231 ? 20.281 -20.641 -14.875 1 98 231 LEU A N 1
ATOM 1782 C CA . LEU A 1 231 ? 20.328 -19.828 -13.664 1 98 231 LEU A CA 1
ATOM 1783 C C . LEU A 1 231 ? 21.422 -20.312 -12.727 1 98 231 LEU A C 1
ATOM 1785 O O . LEU A 1 231 ? 22.266 -19.531 -12.281 1 98 231 LEU A O 1
ATOM 1789 N N . VAL A 1 232 ? 21.484 -21.594 -12.469 1 97.69 232 VAL A N 1
ATOM 1790 C CA . VAL A 1 232 ? 22.469 -22.172 -11.547 1 97.69 232 VAL A CA 1
ATOM 1791 C C . VAL A 1 232 ? 23.875 -22.016 -12.125 1 97.69 232 VAL A C 1
ATOM 1793 O O . VAL A 1 232 ? 24.812 -21.688 -11.406 1 97.69 232 VAL A O 1
ATOM 1796 N N . ALA A 1 233 ? 24.016 -22.266 -13.383 1 97.88 233 ALA A N 1
ATOM 1797 C CA . ALA A 1 233 ? 25.312 -22.094 -14.039 1 97.88 233 ALA A CA 1
ATOM 1798 C C . ALA A 1 233 ? 25.797 -20.656 -13.922 1 97.88 233 ALA A C 1
ATOM 1800 O O . ALA A 1 233 ? 26.969 -20.406 -13.641 1 97.88 233 ALA A O 1
ATOM 1801 N N . ALA A 1 234 ? 24.875 -19.75 -14.188 1 98.31 234 ALA A N 1
ATOM 1802 C CA . ALA A 1 234 ? 25.203 -18.328 -14.117 1 98.31 234 ALA A CA 1
ATOM 1803 C C . ALA A 1 234 ? 25.625 -17.922 -12.711 1 98.31 234 ALA A C 1
ATOM 1805 O O . ALA A 1 234 ? 26.562 -17.156 -12.523 1 98.31 234 ALA A O 1
ATOM 1806 N N . LEU A 1 235 ? 24.906 -18.406 -11.688 1 98.38 235 LEU A N 1
ATOM 1807 C CA . LEU A 1 235 ? 25.266 -18.141 -10.297 1 98.38 235 LEU A CA 1
ATOM 1808 C C . LEU A 1 235 ? 26.641 -18.688 -9.969 1 98.38 235 LEU A C 1
ATOM 1810 O O . LEU A 1 235 ? 27.453 -18 -9.328 1 98.38 235 LEU A O 1
ATOM 1814 N N . ASN A 1 236 ? 26.969 -19.828 -10.398 1 97.88 236 ASN A N 1
ATOM 1815 C CA . ASN A 1 236 ? 28.281 -20.422 -10.172 1 97.88 236 ASN A CA 1
ATOM 1816 C C . ASN A 1 236 ? 29.391 -19.625 -10.852 1 97.88 236 ASN A C 1
ATOM 1818 O O . ASN A 1 236 ? 30.484 -19.5 -10.312 1 97.88 236 ASN A O 1
ATOM 1822 N N . ASP A 1 237 ? 29.078 -19.141 -11.984 1 97.81 237 ASP A N 1
ATOM 1823 C CA . ASP A 1 237 ? 30.047 -18.266 -12.664 1 97.81 237 ASP A CA 1
ATOM 1824 C C . ASP A 1 237 ? 30.344 -17.031 -11.828 1 97.81 237 ASP A C 1
ATOM 1826 O O . ASP A 1 237 ? 31.5 -16.594 -11.758 1 97.81 237 ASP A O 1
ATOM 1830 N N . GLN A 1 238 ? 29.297 -16.484 -11.281 1 98.06 238 GLN A N 1
ATOM 1831 C CA . GLN A 1 238 ? 29.5 -15.273 -10.484 1 98.06 238 GLN A CA 1
ATOM 1832 C C . GLN A 1 238 ? 30.344 -15.57 -9.242 1 98.06 238 GLN A C 1
ATOM 1834 O O . GLN A 1 238 ? 31.094 -14.719 -8.773 1 98.06 238 GLN A O 1
ATOM 1839 N N . VAL A 1 239 ? 30.172 -16.781 -8.719 1 97.62 239 VAL A N 1
ATOM 1840 C CA . VAL A 1 239 ? 31.016 -17.188 -7.605 1 97.62 239 VAL A CA 1
ATOM 1841 C C . VAL A 1 239 ? 32.469 -17.312 -8.078 1 97.62 239 VAL A C 1
ATOM 1843 O O . VAL A 1 239 ? 33.375 -16.812 -7.43 1 97.62 239 VAL A O 1
ATOM 1846 N N . ARG A 1 240 ? 32.688 -17.891 -9.117 1 97.69 240 ARG A N 1
ATOM 1847 C CA . ARG A 1 240 ? 34 -18.078 -9.688 1 97.69 240 ARG A CA 1
ATOM 1848 C C . ARG A 1 240 ? 34.688 -16.75 -9.953 1 97.69 240 ARG A C 1
ATOM 1850 O O . ARG A 1 240 ? 35.875 -16.578 -9.688 1 97.69 240 ARG A O 1
ATOM 1857 N N . ASP A 1 241 ? 33.906 -15.805 -10.406 1 96.81 241 ASP A N 1
ATOM 1858 C CA . ASP A 1 241 ? 34.438 -14.508 -10.812 1 96.81 241 ASP A CA 1
ATOM 1859 C C . ASP A 1 241 ? 34.531 -13.562 -9.617 1 96.81 241 ASP A C 1
ATOM 1861 O O . ASP A 1 241 ? 35.094 -12.461 -9.742 1 96.81 241 ASP A O 1
ATOM 1865 N N . GLY A 1 242 ? 33.906 -13.93 -8.523 1 96.38 242 GLY A N 1
ATOM 1866 C CA . GLY A 1 242 ? 34.156 -13.203 -7.289 1 96.38 242 GLY A CA 1
ATOM 1867 C C . GLY A 1 242 ? 33.062 -12.219 -6.949 1 96.38 242 GLY A C 1
ATOM 1868 O O . GLY A 1 242 ? 33.094 -11.57 -5.902 1 96.38 242 GLY A O 1
ATOM 1869 N N . LEU A 1 243 ? 32.062 -12.117 -7.805 1 96.94 243 LEU A N 1
ATOM 1870 C CA . LEU A 1 243 ? 30.969 -11.188 -7.523 1 96.94 243 LEU A CA 1
ATOM 1871 C C . LEU A 1 243 ? 30.062 -11.727 -6.422 1 96.94 243 LEU A C 1
ATOM 1873 O O . LEU A 1 243 ? 29.547 -10.969 -5.605 1 96.94 243 LEU A O 1
ATOM 1877 N N . LEU A 1 244 ? 29.797 -12.984 -6.426 1 97.19 244 LEU A N 1
ATOM 1878 C CA . LEU A 1 244 ? 29 -13.688 -5.434 1 97.19 244 LEU A CA 1
ATOM 1879 C C . LEU A 1 244 ? 29.875 -14.539 -4.523 1 97.19 244 LEU A C 1
ATOM 1881 O O . LEU A 1 244 ? 30.781 -15.234 -4.996 1 97.19 244 LEU A O 1
ATOM 1885 N N . ARG A 1 245 ? 29.703 -14.367 -3.242 1 95.88 245 ARG A N 1
ATOM 1886 C CA . ARG A 1 245 ? 30.453 -15.211 -2.314 1 95.88 245 ARG A CA 1
ATOM 1887 C C . ARG A 1 245 ? 29.797 -16.578 -2.156 1 95.88 245 ARG A C 1
ATOM 1889 O O . ARG A 1 245 ? 28.578 -16.688 -2.195 1 95.88 245 ARG A O 1
ATOM 1896 N N . PRO A 1 246 ? 30.594 -17.609 -1.985 1 95.31 246 PRO A N 1
ATOM 1897 C CA . PRO A 1 246 ? 30.047 -18.953 -1.832 1 95.31 246 PRO A CA 1
ATOM 1898 C C . PRO A 1 246 ? 29 -19.047 -0.721 1 95.31 246 PRO A C 1
ATOM 1900 O O . PRO A 1 246 ? 28 -19.75 -0.862 1 95.31 246 PRO A O 1
ATOM 1903 N N . GLU A 1 247 ? 29.203 -18.375 0.36 1 94.5 247 GLU A N 1
ATOM 1904 C CA . GLU A 1 247 ? 28.266 -18.406 1.478 1 94.5 247 GLU A CA 1
ATOM 1905 C C . GLU A 1 247 ? 26.922 -17.781 1.088 1 94.5 247 GLU A C 1
ATOM 1907 O O . GLU A 1 247 ? 25.875 -18.219 1.568 1 94.5 247 GLU A O 1
ATOM 1912 N N . GLU A 1 248 ? 26.953 -16.75 0.304 1 95.31 248 GLU A N 1
ATOM 1913 C CA . GLU A 1 248 ? 25.734 -16.125 -0.178 1 95.31 248 GLU A CA 1
ATOM 1914 C C . GLU A 1 248 ? 24.938 -17.078 -1.066 1 95.31 248 GLU A C 1
ATOM 1916 O O . GLU A 1 248 ? 23.719 -17.172 -0.94 1 95.31 248 GLU A O 1
ATOM 1921 N N . LEU A 1 249 ? 25.641 -17.766 -1.941 1 95.94 249 LEU A N 1
ATOM 1922 C CA . LEU A 1 249 ? 24.984 -18.75 -2.795 1 95.94 249 LEU A CA 1
ATOM 1923 C C . LEU A 1 249 ? 24.328 -19.844 -1.958 1 95.94 249 LEU A C 1
ATOM 1925 O O . LEU A 1 249 ? 23.219 -20.281 -2.266 1 95.94 249 LEU A O 1
ATOM 1929 N N . ARG A 1 250 ? 24.953 -20.266 -0.925 1 91.94 250 ARG A N 1
ATOM 1930 C CA . ARG A 1 250 ? 24.438 -21.328 -0.059 1 91.94 250 ARG A CA 1
ATOM 1931 C C . ARG A 1 250 ? 23.156 -20.891 0.625 1 91.94 250 ARG A C 1
ATOM 1933 O O . ARG A 1 250 ? 22.297 -21.719 0.932 1 91.94 250 ARG A O 1
ATOM 1940 N N . ARG A 1 251 ? 22.984 -19.594 0.806 1 90.31 251 ARG A N 1
ATOM 1941 C CA . ARG A 1 251 ? 21.812 -19.062 1.471 1 90.31 251 ARG A CA 1
ATOM 1942 C C . ARG A 1 251 ? 20.672 -18.844 0.478 1 90.31 251 ARG A C 1
ATOM 1944 O O . ARG A 1 251 ? 19.516 -18.672 0.876 1 90.31 251 ARG A O 1
ATOM 1951 N N . MET A 1 252 ? 20.984 -18.906 -0.778 1 94.06 252 MET A N 1
ATOM 1952 C CA . MET A 1 252 ? 19.984 -18.625 -1.795 1 94.06 252 MET A CA 1
ATOM 1953 C C . MET A 1 252 ? 19.031 -19.797 -1.966 1 94.06 252 MET A C 1
ATOM 1955 O O . MET A 1 252 ? 19.453 -20.953 -2.059 1 94.06 252 MET A O 1
ATOM 1959 N N . ALA A 1 253 ? 17.781 -19.469 -1.914 1 94.12 253 ALA A N 1
ATOM 1960 C CA . ALA A 1 253 ? 16.703 -20.422 -2.182 1 94.12 253 ALA A CA 1
ATOM 1961 C C . ALA A 1 253 ? 15.484 -19.734 -2.781 1 94.12 253 ALA A C 1
ATOM 1963 O O . ALA A 1 253 ? 15.133 -18.625 -2.379 1 94.12 253 ALA A O 1
ATOM 1964 N N . ILE A 1 254 ? 14.883 -20.297 -3.746 1 94.69 254 ILE A N 1
ATOM 1965 C CA . ILE A 1 254 ? 13.609 -19.844 -4.293 1 94.69 254 ILE A CA 1
ATOM 1966 C C . ILE A 1 254 ? 12.469 -20.656 -3.674 1 94.69 254 ILE A C 1
ATOM 1968 O O . ILE A 1 254 ? 12.258 -21.812 -4.039 1 94.69 254 ILE A O 1
ATOM 1972 N N . PRO A 1 255 ? 11.773 -20.094 -2.768 1 93.88 255 PRO A N 1
ATOM 1973 C CA . PRO A 1 255 ? 10.75 -20.844 -2.035 1 93.88 255 PRO A CA 1
ATOM 1974 C C . PRO A 1 255 ? 9.453 -21 -2.822 1 93.88 255 PRO A C 1
ATOM 1976 O O . PRO A 1 255 ? 8.398 -20.562 -2.361 1 93.88 255 PRO A O 1
ATOM 1979 N N . VAL A 1 256 ? 9.516 -21.609 -3.939 1 97.19 256 VAL A N 1
ATOM 1980 C CA . VAL A 1 256 ? 8.406 -21.891 -4.84 1 97.19 256 VAL A CA 1
ATOM 1981 C C . VAL A 1 256 ? 8.219 -23.406 -4.961 1 97.19 256 VAL A C 1
ATOM 1983 O O . VAL A 1 256 ? 9.172 -24.141 -5.242 1 97.19 256 VAL A O 1
ATOM 1986 N N . VAL A 1 257 ? 7.07 -23.828 -4.719 1 97.81 257 VAL A N 1
ATOM 1987 C CA . VAL A 1 257 ? 6.738 -25.25 -4.832 1 97.81 257 VAL A CA 1
ATOM 1988 C C . VAL A 1 257 ? 5.512 -25.422 -5.723 1 97.81 257 VAL A C 1
ATOM 1990 O O . VAL A 1 257 ? 4.465 -24.828 -5.469 1 97.81 257 VAL A O 1
ATOM 1993 N N . ALA A 1 258 ? 5.684 -26.156 -6.773 1 98.12 258 ALA A N 1
ATOM 1994 C CA . ALA A 1 258 ? 4.551 -26.547 -7.605 1 98.12 258 ALA A CA 1
ATOM 1995 C C . ALA A 1 258 ? 3.848 -27.781 -7.023 1 98.12 258 ALA A C 1
ATOM 1997 O O . ALA A 1 258 ? 4.5 -28.688 -6.516 1 98.12 258 ALA A O 1
ATOM 1998 N N . ARG A 1 259 ? 2.588 -27.766 -7.09 1 98.06 259 ARG A N 1
ATOM 1999 C CA . ARG A 1 259 ? 1.811 -28.859 -6.52 1 98.06 259 ARG A CA 1
ATOM 2000 C C . ARG A 1 259 ? 1.268 -29.781 -7.613 1 98.06 259 ARG A C 1
ATOM 2002 O O . ARG A 1 259 ? 0.884 -29.312 -8.688 1 98.06 259 ARG A O 1
ATOM 2009 N N . ALA A 1 260 ? 1.236 -31.047 -7.27 1 97.88 260 ALA A N 1
ATOM 2010 C CA . ALA A 1 260 ? 0.545 -32 -8.133 1 97.88 260 ALA A CA 1
ATOM 2011 C C . ALA A 1 260 ? -0.967 -31.906 -7.945 1 97.88 260 ALA A C 1
ATOM 2013 O O . ALA A 1 260 ? -1.446 -31.375 -6.945 1 97.88 260 ALA A O 1
ATOM 2014 N N . GLU A 1 261 ? -1.658 -32.469 -8.953 1 98.06 261 GLU A N 1
ATOM 2015 C CA . GLU A 1 261 ? -3.115 -32.438 -8.867 1 98.06 261 GLU A CA 1
ATOM 2016 C C . GLU A 1 261 ? -3.602 -33.062 -7.566 1 98.06 261 GLU A C 1
ATOM 2018 O O . GLU A 1 261 ? -4.512 -32.562 -6.922 1 98.06 261 GLU A O 1
ATOM 2023 N N . LYS A 1 262 ? -3.02 -34.156 -7.176 1 97.31 262 LYS A N 1
ATOM 2024 C CA . LYS A 1 262 ? -3.424 -34.844 -5.957 1 97.31 262 LYS A CA 1
ATOM 2025 C C . LYS A 1 262 ? -3.244 -33.969 -4.73 1 97.31 262 LYS A C 1
ATOM 2027 O O . LYS A 1 262 ? -4.055 -34 -3.803 1 97.31 262 LYS A O 1
ATOM 2032 N N . ASP A 1 263 ? -2.178 -33.219 -4.73 1 97.81 263 ASP A N 1
ATOM 2033 C CA . ASP A 1 263 ? -1.904 -32.312 -3.619 1 97.81 263 ASP A CA 1
ATOM 2034 C C . ASP A 1 263 ? -2.92 -31.156 -3.576 1 97.81 263 ASP A C 1
ATOM 2036 O O . ASP A 1 263 ? -3.305 -30.703 -2.498 1 97.81 263 ASP A O 1
ATOM 2040 N N . LEU A 1 264 ? -3.357 -30.688 -4.75 1 98.38 264 LEU A N 1
ATOM 2041 C CA . LEU A 1 264 ? -4.363 -29.641 -4.84 1 98.38 264 LEU A CA 1
ATOM 2042 C C . LEU A 1 264 ? -5.715 -30.141 -4.344 1 98.38 264 LEU A C 1
ATOM 2044 O O . LEU A 1 264 ? -6.484 -29.359 -3.756 1 98.38 264 LEU A O 1
ATOM 2048 N N . ARG A 1 265 ? -6.004 -31.391 -4.477 1 98.25 265 ARG A N 1
ATOM 2049 C CA . ARG A 1 265 ? -7.289 -31.984 -4.109 1 98.25 265 ARG A CA 1
ATOM 2050 C C . ARG A 1 265 ? -7.273 -32.469 -2.668 1 98.25 265 ARG A C 1
ATOM 2052 O O . ARG A 1 265 ? -8.328 -32.625 -2.047 1 98.25 265 ARG A O 1
ATOM 2059 N N . ALA A 1 266 ? -6.125 -32.656 -2.1 1 98 266 ALA A N 1
ATOM 2060 C CA . ALA A 1 266 ? -5.93 -33.375 -0.841 1 98 266 ALA A CA 1
ATOM 2061 C C . ALA A 1 266 ? -6.77 -32.75 0.275 1 98 266 ALA A C 1
ATOM 2063 O O . ALA A 1 266 ? -7.418 -33.469 1.036 1 98 266 ALA A O 1
ATOM 2064 N N . PRO A 1 267 ? -6.816 -31.438 0.412 1 98.19 267 PRO A N 1
ATOM 2065 C CA . PRO A 1 267 ? -7.582 -30.859 1.523 1 98.19 267 PRO A CA 1
ATOM 2066 C C . PRO A 1 267 ? -9.07 -31.188 1.44 1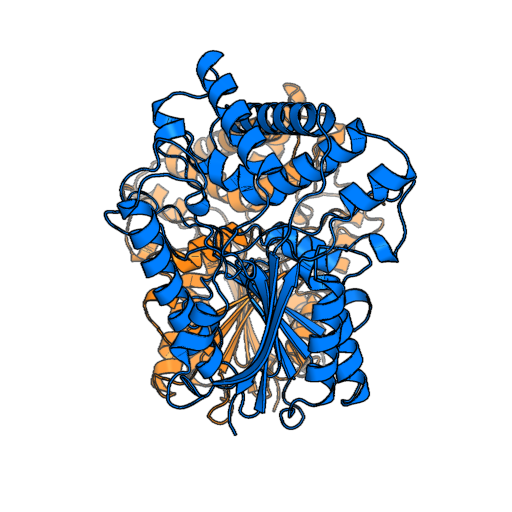 98.19 267 PRO A C 1
ATOM 2068 O O . PRO A 1 267 ? -9.766 -31.188 2.461 1 98.19 267 PRO A O 1
ATOM 2071 N N . PHE A 1 268 ? -9.617 -31.469 0.375 1 97.94 268 PHE A N 1
ATOM 2072 C CA . PHE A 1 268 ? -11.047 -31.625 0.155 1 97.94 268 PHE A CA 1
ATOM 2073 C C . PHE A 1 268 ? -11.469 -33.094 0.377 1 97.94 268 PHE A C 1
ATOM 2075 O O . PHE A 1 268 ? -12.664 -33.375 0.502 1 97.94 268 PHE A O 1
ATOM 2082 N N . ALA A 1 269 ? -10.547 -34 0.418 1 94.19 269 ALA A N 1
ATOM 2083 C CA . ALA A 1 269 ? -10.828 -35.406 0.614 1 94.19 269 ALA A CA 1
ATOM 2084 C C . ALA A 1 269 ? -10.984 -35.75 2.096 1 94.19 269 ALA A C 1
ATOM 2086 O O . ALA A 1 269 ? -10.297 -35.156 2.943 1 94.19 269 ALA A O 1
ATOM 2087 N N . PRO A 1 270 ? -11.836 -36.531 2.43 1 91.19 270 PRO A N 1
ATOM 2088 C CA . PRO A 1 270 ? -12.734 -37.281 1.566 1 91.19 270 PRO A CA 1
ATOM 2089 C C . PRO A 1 270 ? -14.109 -36.656 1.428 1 91.19 270 PRO A C 1
ATOM 2091 O O . PRO A 1 270 ? -14.961 -37.156 0.694 1 91.19 270 PRO A O 1
ATOM 2094 N N . ARG A 1 271 ? -14.406 -35.562 2.049 1 92.94 271 ARG A N 1
ATOM 2095 C CA . ARG A 1 271 ? -15.734 -34.969 2.191 1 92.94 271 ARG A CA 1
ATOM 2096 C C . ARG A 1 271 ? -16.156 -34.281 0.906 1 92.94 271 ARG A C 1
ATOM 2098 O O . ARG A 1 271 ? -17.359 -34.094 0.666 1 92.94 271 ARG A O 1
ATOM 2105 N N . GLY A 1 272 ? -15.18 -33.938 0.173 1 94.12 272 GLY A N 1
ATOM 2106 C CA . GLY A 1 272 ? -15.492 -33.219 -1.045 1 94.12 272 GLY A CA 1
ATOM 2107 C C . GLY A 1 272 ? -15.547 -31.719 -0.843 1 94.12 272 GLY A C 1
ATOM 2108 O O . GLY A 1 272 ? -15.805 -30.969 -1.786 1 94.12 272 GLY A O 1
ATOM 2109 N N . TRP A 1 273 ? -15.477 -31.297 0.399 1 95.75 273 TRP A N 1
ATOM 2110 C CA . TRP A 1 273 ? -15.406 -29.875 0.714 1 95.75 273 TRP A CA 1
ATOM 2111 C C . TRP A 1 273 ? -14.422 -29.609 1.854 1 95.75 273 TRP A C 1
ATOM 2113 O O . TRP A 1 273 ? -14.078 -30.531 2.602 1 95.75 273 TRP A O 1
ATOM 2123 N N . PHE A 1 274 ? -13.906 -28.422 1.926 1 97.31 274 PHE A N 1
ATOM 2124 C CA . PHE A 1 274 ? -12.969 -28 2.959 1 97.31 274 PHE A CA 1
ATOM 2125 C C . PHE A 1 274 ? -13.211 -26.547 3.352 1 97.31 274 PHE A C 1
ATOM 2127 O O . PHE A 1 274 ? -13.133 -25.641 2.512 1 97.31 274 PHE A O 1
ATOM 2134 N N . GLU A 1 275 ? -13.555 -26.266 4.621 1 95.06 275 GLU A N 1
ATOM 2135 C CA . GLU A 1 275 ? -13.789 -24.938 5.156 1 95.06 275 GLU A CA 1
ATOM 2136 C C . GLU A 1 275 ? -14.766 -24.156 4.285 1 95.06 275 GLU A C 1
ATOM 2138 O O . GLU A 1 275 ? -14.492 -23.016 3.9 1 95.06 275 GLU A O 1
ATOM 2143 N N . GLY A 1 276 ? -15.812 -24.859 3.859 1 96.06 276 GLY A N 1
ATOM 2144 C CA . GLY A 1 276 ? -16.906 -24.234 3.131 1 96.06 276 GLY A CA 1
ATOM 2145 C C . GLY A 1 276 ? -16.656 -24.141 1.639 1 96.06 276 GLY A C 1
ATOM 2146 O O . GLY A 1 276 ? -17.5 -23.672 0.887 1 96.06 276 GLY A O 1
ATOM 2147 N N . LEU A 1 277 ? -15.508 -24.641 1.161 1 98.38 277 LEU A N 1
ATOM 2148 C CA . LEU A 1 277 ? -15.164 -24.547 -0.252 1 98.38 277 LEU A CA 1
ATOM 2149 C C . LEU A 1 277 ? -15.289 -25.891 -0.943 1 98.38 277 LEU A C 1
ATOM 2151 O O . LEU A 1 277 ? -15.07 -26.938 -0.322 1 98.38 277 LEU A O 1
ATOM 2155 N N . THR A 1 278 ? -15.625 -25.844 -2.188 1 98.44 278 THR A N 1
ATOM 2156 C CA . THR A 1 278 ? -15.617 -27.016 -3.07 1 98.44 278 THR A CA 1
ATOM 2157 C C . THR A 1 278 ? -14.844 -26.703 -4.352 1 98.44 278 THR A C 1
ATOM 2159 O O . THR A 1 278 ? -14.703 -25.547 -4.738 1 98.44 278 THR A O 1
ATOM 2162 N N . ILE A 1 279 ? -14.352 -27.734 -4.98 1 98.31 279 ILE A N 1
ATOM 2163 C CA . ILE A 1 279 ? -13.719 -27.594 -6.289 1 98.31 279 ILE A CA 1
ATOM 2164 C C . ILE A 1 279 ? -14.766 -27.781 -7.387 1 98.31 279 ILE A C 1
ATOM 2166 O O . ILE A 1 279 ? -15.359 -28.844 -7.52 1 98.31 279 ILE A O 1
ATOM 2170 N N . GLU A 1 280 ? -14.969 -26.734 -8.109 1 97.94 280 GLU A N 1
ATOM 2171 C CA . GLU A 1 280 ? -15.875 -26.844 -9.25 1 97.94 280 GLU A CA 1
ATOM 2172 C C . GLU A 1 280 ? -15.148 -27.312 -10.5 1 97.94 280 GLU A C 1
ATOM 2174 O O . GLU A 1 280 ? -15.719 -28.031 -11.328 1 97.94 280 GLU A O 1
ATOM 2179 N N . GLN A 1 281 ? -13.945 -26.875 -10.656 1 98.25 281 GLN A N 1
ATOM 2180 C CA . GLN A 1 281 ? -13.109 -27.219 -11.797 1 98.25 281 GLN A CA 1
ATOM 2181 C C . GLN A 1 281 ? -11.633 -27.234 -11.422 1 98.25 281 GLN A C 1
ATOM 2183 O O . GLN A 1 281 ? -11.18 -26.375 -10.664 1 98.25 281 GLN A O 1
ATOM 2188 N N . LEU A 1 282 ? -10.922 -28.219 -11.812 1 98.31 282 LEU A N 1
ATOM 2189 C CA . LEU A 1 282 ? -9.477 -28.297 -11.664 1 98.31 282 LEU A CA 1
ATOM 2190 C C . LEU A 1 282 ? -8.836 -28.906 -12.906 1 98.31 282 LEU A C 1
ATOM 2192 O O . LEU A 1 282 ? -9.156 -30.031 -13.281 1 98.31 282 LEU A O 1
ATOM 2196 N N . ASP A 1 283 ? -8.023 -28.141 -13.586 1 97.88 283 ASP A N 1
ATOM 2197 C CA . ASP A 1 283 ? -7.305 -28.594 -14.773 1 97.88 283 ASP A CA 1
ATOM 2198 C C . ASP A 1 283 ? -5.801 -28.391 -14.617 1 97.88 283 ASP A C 1
ATOM 2200 O O . ASP A 1 283 ? -5.355 -27.297 -14.234 1 97.88 283 ASP A O 1
ATOM 2204 N N . VAL A 1 284 ? -5.082 -29.406 -14.789 1 98 284 VAL A N 1
ATOM 2205 C CA . VAL A 1 284 ? -3.629 -29.297 -14.906 1 98 284 VAL A CA 1
ATOM 2206 C C . VAL A 1 284 ? -3.221 -29.406 -16.375 1 98 284 VAL A C 1
ATOM 2208 O O . VAL A 1 284 ? -3.656 -30.328 -17.078 1 98 284 VAL A O 1
ATOM 2211 N N . PHE A 1 285 ? -2.445 -28.5 -16.891 1 97.5 285 PHE A N 1
ATOM 2212 C CA . PHE A 1 285 ? -2.107 -28.438 -18.297 1 97.5 285 PHE A CA 1
ATOM 2213 C C . PHE A 1 285 ? -0.732 -27.812 -18.5 1 97.5 285 PHE A C 1
ATOM 2215 O O . PHE A 1 285 ? -0.192 -27.188 -17.594 1 97.5 285 PHE A O 1
ATOM 2222 N N . ASN A 1 286 ? -0.14 -28.062 -19.594 1 97 286 ASN A N 1
ATOM 2223 C CA . ASN A 1 286 ? 1.08 -27.375 -20 1 97 286 ASN A CA 1
ATOM 2224 C C . ASN A 1 286 ? 0.772 -26.125 -20.812 1 97 286 ASN A C 1
ATOM 2226 O O . ASN A 1 286 ? 0.198 -26.219 -21.906 1 97 286 ASN A O 1
ATOM 2230 N N . ALA A 1 287 ? 1.078 -24.953 -20.266 1 95.88 287 ALA A N 1
ATOM 2231 C CA . ALA A 1 287 ? 0.807 -23.703 -20.969 1 95.88 287 ALA A CA 1
ATOM 2232 C C . ALA A 1 287 ? 1.745 -23.531 -22.156 1 95.88 287 ALA A C 1
ATOM 2234 O O . ALA A 1 287 ? 2.785 -24.188 -22.234 1 95.88 287 ALA A O 1
ATOM 2235 N N . GLU A 1 288 ? 1.389 -22.641 -23.016 1 92.31 288 GLU A N 1
ATOM 2236 C CA . GLU A 1 288 ? 2.195 -22.344 -24.188 1 92.31 288 GLU A CA 1
ATOM 2237 C C . GLU A 1 288 ? 3.412 -21.5 -23.828 1 92.31 288 GLU A C 1
ATOM 2239 O O . GLU A 1 288 ? 3.314 -20.578 -23.016 1 92.31 288 GLU A O 1
ATOM 2244 N N . ASP A 1 289 ? 4.5 -21.906 -24.344 1 94.81 289 ASP A N 1
ATOM 2245 C CA . ASP A 1 289 ? 5.688 -21.047 -24.328 1 94.81 289 ASP A CA 1
ATOM 2246 C C . ASP A 1 289 ? 5.637 -20.031 -25.469 1 94.81 289 ASP A C 1
ATOM 2248 O O . ASP A 1 289 ? 6.121 -20.281 -26.562 1 94.81 289 ASP A O 1
ATOM 2252 N N . ARG A 1 290 ? 5.211 -18.859 -25.156 1 90.5 290 ARG A N 1
ATOM 2253 C CA . ARG A 1 290 ? 5.016 -17.828 -26.172 1 90.5 290 ARG A CA 1
ATOM 2254 C C . ARG A 1 290 ? 6.352 -17.359 -26.75 1 90.5 290 ARG A C 1
ATOM 2256 O O . ARG A 1 290 ? 6.43 -16.953 -27.906 1 90.5 290 ARG A O 1
ATOM 2263 N N . PHE A 1 291 ? 7.359 -17.406 -25.922 1 93.06 291 PHE A N 1
ATOM 2264 C CA . PHE A 1 291 ? 8.68 -17 -26.406 1 93.06 291 PHE A CA 1
ATOM 2265 C C . PHE A 1 291 ? 9.211 -17.984 -27.438 1 93.06 291 PHE A C 1
ATOM 2267 O O . PHE A 1 291 ? 9.844 -17.594 -28.406 1 93.06 291 PHE A O 1
ATOM 2274 N N . TRP A 1 292 ? 8.984 -19.219 -27.188 1 95.25 292 TRP A N 1
ATOM 2275 C CA . TRP A 1 292 ? 9.367 -20.25 -28.156 1 95.25 292 TRP A CA 1
ATOM 2276 C C . TRP A 1 292 ? 8.594 -20.078 -29.469 1 95.25 292 TRP A C 1
ATOM 2278 O O . TRP A 1 292 ? 9.172 -20.188 -30.547 1 95.25 292 TRP A O 1
ATOM 2288 N N . ALA A 1 293 ? 7.285 -19.844 -29.281 1 92.94 293 ALA A N 1
ATOM 2289 C CA . ALA A 1 293 ? 6.465 -19.625 -30.469 1 92.94 293 ALA A CA 1
ATOM 2290 C C . ALA A 1 293 ? 7.012 -18.469 -31.312 1 92.94 293 ALA A C 1
ATOM 2292 O O . ALA A 1 293 ? 7.062 -18.562 -32.531 1 92.94 293 ALA A O 1
ATOM 2293 N N . ALA A 1 294 ? 7.371 -17.406 -30.656 1 90.56 294 ALA A N 1
ATOM 2294 C CA . ALA A 1 294 ? 7.961 -16.266 -31.359 1 90.56 294 ALA A CA 1
ATOM 2295 C C . ALA A 1 294 ? 9.273 -16.656 -32.031 1 90.56 294 ALA A C 1
ATOM 2297 O O . ALA A 1 294 ? 9.531 -16.281 -33.156 1 90.56 294 ALA A O 1
ATOM 2298 N N . PHE A 1 295 ? 10.078 -17.406 -31.375 1 95.38 295 PHE A N 1
ATOM 2299 C CA . PHE A 1 295 ? 11.359 -17.859 -31.906 1 95.38 295 PHE A CA 1
ATOM 2300 C C . PHE A 1 295 ? 11.164 -18.719 -33.156 1 95.38 295 PHE A C 1
ATOM 2302 O O . PHE A 1 295 ? 11.914 -18.609 -34.125 1 95.38 295 PHE A O 1
ATOM 2309 N N . GLN A 1 296 ? 10.219 -19.547 -33 1 96.06 296 GLN A N 1
ATOM 2310 C CA . GLN A 1 296 ? 9.93 -20.406 -34.156 1 96.06 296 GLN A CA 1
ATOM 2311 C C . GLN A 1 296 ? 9.539 -19.578 -35.375 1 96.06 296 GLN A C 1
ATOM 2313 O O . GLN A 1 296 ? 9.82 -19.953 -36.5 1 96.06 296 GLN A O 1
ATOM 2318 N N . SER A 1 297 ? 8.953 -18.516 -35.125 1 93.88 297 SER A N 1
ATOM 2319 C CA . SER A 1 297 ? 8.477 -17.656 -36.219 1 93.88 297 SER A CA 1
ATOM 2320 C C . SER A 1 297 ? 9.617 -16.812 -36.781 1 93.88 297 SER A C 1
ATOM 2322 O O . SER A 1 297 ? 9.719 -16.641 -38 1 93.88 297 SER A O 1
ATOM 2324 N N . ASP A 1 298 ? 10.531 -16.266 -35.938 1 93.62 298 ASP A N 1
ATOM 2325 C CA . ASP A 1 298 ? 11.477 -15.273 -36.438 1 93.62 298 ASP A CA 1
ATOM 2326 C C . ASP A 1 298 ? 12.914 -15.789 -36.344 1 93.62 298 ASP A C 1
ATOM 2328 O O . ASP A 1 298 ? 13.828 -15.203 -36.906 1 93.62 298 ASP A O 1
ATOM 2332 N N . GLY A 1 299 ? 13.109 -16.844 -35.625 1 95.12 299 GLY A N 1
ATOM 2333 C CA . GLY A 1 299 ? 14.422 -17.453 -35.5 1 95.12 299 GLY A CA 1
ATOM 2334 C C . GLY A 1 299 ? 15.398 -16.641 -34.688 1 95.12 299 GLY A C 1
ATOM 2335 O O . GLY A 1 299 ? 16.609 -16.891 -34.719 1 95.12 299 GLY A O 1
ATOM 2336 N N . ASP A 1 300 ? 14.891 -15.719 -33.969 1 96.31 300 ASP A N 1
ATOM 2337 C CA . ASP A 1 300 ? 15.75 -14.812 -33.219 1 96.31 300 ASP A CA 1
ATOM 2338 C C . ASP A 1 300 ? 16.094 -15.398 -31.844 1 96.31 300 ASP A C 1
ATOM 2340 O O . ASP A 1 300 ? 15.43 -15.094 -30.859 1 96.31 300 ASP A O 1
ATOM 2344 N N . ALA A 1 301 ? 17.156 -16.094 -31.797 1 97.44 301 ALA A N 1
ATOM 2345 C CA . ALA A 1 301 ? 17.578 -16.781 -30.578 1 97.44 301 ALA A CA 1
ATOM 2346 C C . ALA A 1 301 ? 17.922 -15.773 -29.469 1 97.44 301 ALA A C 1
ATOM 2348 O O . ALA A 1 301 ? 17.688 -16.047 -28.297 1 97.44 301 ALA A O 1
ATOM 2349 N N . GLU A 1 302 ? 18.531 -14.672 -29.859 1 97.25 302 GLU A N 1
ATOM 2350 C CA . GLU A 1 302 ? 18.891 -13.648 -28.875 1 97.25 302 GLU A CA 1
ATOM 2351 C C . GLU A 1 302 ? 17.641 -13.094 -28.188 1 97.25 302 GLU A C 1
ATOM 2353 O O . GLU A 1 302 ? 17.641 -12.922 -26.953 1 97.25 302 GLU A O 1
ATOM 2358 N N . SER A 1 303 ? 16.656 -12.852 -29 1 95 303 SER A N 1
ATOM 2359 C CA . SER A 1 303 ? 15.398 -12.383 -28.422 1 95 303 SER A CA 1
ATOM 2360 C C . SER A 1 303 ? 14.766 -13.438 -27.531 1 95 303 SER A C 1
ATOM 2362 O O . SER A 1 303 ? 14.234 -13.117 -26.453 1 95 303 SER A O 1
ATOM 2364 N N . PHE A 1 304 ? 14.789 -14.664 -27.984 1 96.25 304 PHE A N 1
ATOM 2365 C CA . PHE A 1 304 ? 14.273 -15.773 -27.188 1 96.25 304 PHE A CA 1
ATOM 2366 C C . PHE A 1 304 ? 14.945 -15.812 -25.828 1 96.25 304 PHE A C 1
ATOM 2368 O O . PHE A 1 304 ? 14.266 -15.828 -24.797 1 96.25 304 PHE A O 1
ATOM 2375 N N . GLY A 1 305 ? 16.266 -15.812 -25.828 1 97.69 305 GLY A N 1
ATOM 2376 C CA . GLY A 1 305 ? 17.016 -15.82 -24.578 1 97.69 305 GLY A CA 1
ATOM 2377 C C . GLY A 1 305 ? 16.719 -14.617 -23.703 1 97.69 305 GLY A C 1
ATOM 2378 O O . GLY A 1 305 ? 16.562 -14.758 -22.484 1 97.69 305 GLY A O 1
ATOM 2379 N N . ALA A 1 306 ? 16.625 -13.469 -24.281 1 96.12 306 ALA A N 1
ATOM 2380 C CA . ALA A 1 306 ? 16.391 -12.219 -23.562 1 96.12 306 ALA A CA 1
ATOM 2381 C C . ALA A 1 306 ? 15.023 -12.219 -22.906 1 96.12 306 ALA A C 1
ATOM 2383 O O . ALA A 1 306 ? 14.859 -11.703 -21.797 1 96.12 306 ALA A O 1
ATOM 2384 N N . GLN A 1 307 ? 14.023 -12.734 -23.578 1 93.69 307 GLN A N 1
ATOM 2385 C CA . GLN A 1 307 ? 12.664 -12.75 -23.031 1 93.69 307 GLN A CA 1
ATOM 2386 C C . GLN A 1 307 ? 12.562 -13.656 -21.812 1 93.69 307 GLN A C 1
ATOM 2388 O O . GLN A 1 307 ? 11.984 -13.281 -20.797 1 93.69 307 GLN A O 1
ATOM 2393 N N . TRP A 1 308 ? 13.141 -14.773 -21.891 1 95.81 308 TRP A N 1
ATOM 2394 C CA . TRP A 1 308 ? 13.117 -15.68 -20.75 1 95.81 308 TRP A CA 1
ATOM 2395 C C . TRP A 1 308 ? 13.969 -15.141 -19.609 1 95.81 308 TRP A C 1
ATOM 2397 O O . TRP A 1 308 ? 13.602 -15.281 -18.438 1 95.81 308 TRP A O 1
ATOM 2407 N N . ALA A 1 309 ? 15.109 -14.562 -19.938 1 97.38 309 ALA A N 1
ATOM 2408 C CA . ALA A 1 309 ? 15.93 -13.93 -18.906 1 97.38 309 ALA A CA 1
ATOM 2409 C C . ALA A 1 309 ? 15.18 -12.789 -18.219 1 97.38 309 ALA A C 1
ATOM 2411 O O . ALA A 1 309 ? 15.266 -12.617 -17 1 97.38 309 ALA A O 1
ATOM 2412 N N . GLY A 1 310 ? 14.5 -12.008 -19.062 1 94.12 310 GLY A N 1
ATOM 2413 C CA . GLY A 1 310 ? 13.672 -10.945 -18.516 1 94.12 310 GLY A CA 1
ATOM 2414 C C . GLY A 1 310 ? 12.586 -11.453 -17.578 1 94.12 310 GLY A C 1
ATOM 2415 O O . GLY A 1 310 ? 12.328 -10.852 -16.547 1 94.12 310 GLY A O 1
ATOM 2416 N N . PHE A 1 311 ? 11.969 -12.523 -17.984 1 93 311 PHE A N 1
ATOM 2417 C CA . PHE A 1 311 ? 10.992 -13.188 -17.141 1 93 311 PHE A CA 1
ATOM 2418 C C . PHE A 1 311 ? 11.617 -13.594 -15.805 1 93 311 PHE A C 1
ATOM 2420 O O . PHE A 1 311 ? 11.062 -13.32 -14.742 1 93 311 PHE A O 1
ATOM 2427 N N . ALA A 1 312 ? 12.727 -14.258 -15.836 1 95.62 312 ALA A N 1
ATOM 2428 C CA . ALA A 1 312 ? 13.414 -14.719 -14.633 1 95.62 312 ALA A CA 1
ATOM 2429 C C . ALA A 1 312 ? 13.797 -13.539 -13.742 1 95.62 312 ALA A C 1
ATOM 2431 O O . ALA A 1 312 ? 13.664 -13.617 -12.516 1 95.62 312 ALA A O 1
ATOM 2432 N N . ARG A 1 313 ? 14.289 -12.547 -14.367 1 96.12 313 ARG A N 1
ATOM 2433 C CA . ARG A 1 313 ? 14.68 -11.352 -13.625 1 96.12 313 ARG A CA 1
ATOM 2434 C C . ARG A 1 313 ? 13.5 -10.789 -12.836 1 96.12 313 ARG A C 1
ATOM 2436 O O . ARG A 1 313 ? 13.625 -10.5 -11.641 1 96.12 313 ARG A O 1
ATOM 2443 N N . ALA A 1 314 ? 12.383 -10.688 -13.484 1 91.94 314 ALA A N 1
ATOM 2444 C CA . ALA A 1 314 ? 11.203 -10.094 -12.859 1 91.94 314 ALA A CA 1
ATOM 2445 C C . ALA A 1 314 ? 10.625 -11.016 -11.789 1 91.94 314 ALA A C 1
ATOM 2447 O O . ALA A 1 314 ? 10.188 -10.547 -10.734 1 91.94 314 ALA A O 1
ATOM 2448 N N . ALA A 1 315 ? 10.695 -12.258 -11.977 1 93.06 315 ALA A N 1
ATOM 2449 C CA . ALA A 1 315 ? 9.961 -13.211 -11.148 1 93.06 315 ALA A CA 1
ATOM 2450 C C . ALA A 1 315 ? 10.828 -13.719 -10 1 93.06 315 ALA A C 1
ATOM 2452 O O . ALA A 1 315 ? 10.32 -14.023 -8.922 1 93.06 315 ALA A O 1
ATOM 2453 N N . LEU A 1 316 ? 12.203 -13.805 -10.203 1 95.12 316 LEU A N 1
ATOM 2454 C CA . LEU A 1 316 ? 12.977 -14.633 -9.281 1 95.12 316 LEU A CA 1
ATOM 2455 C C . LEU A 1 316 ? 14.141 -13.844 -8.695 1 95.12 316 LEU A C 1
ATOM 2457 O O . LEU A 1 316 ? 14.516 -14.055 -7.539 1 95.12 316 LEU A O 1
ATOM 2461 N N . PHE A 1 317 ? 14.758 -12.961 -9.422 1 96.25 317 PHE A N 1
ATOM 2462 C CA . PHE A 1 317 ? 16.062 -12.43 -9.07 1 96.25 317 PHE A CA 1
ATOM 2463 C C . PHE A 1 317 ? 15.984 -11.586 -7.805 1 96.25 317 PHE A C 1
ATOM 2465 O O . PHE A 1 317 ? 16.922 -11.578 -7 1 96.25 317 PHE A O 1
ATOM 2472 N N . PRO A 1 318 ? 14.852 -10.891 -7.648 1 93 318 PRO A N 1
ATOM 2473 C CA . PRO A 1 318 ? 14.773 -10.156 -6.383 1 93 318 PRO A CA 1
ATOM 2474 C C . PRO A 1 318 ? 14.906 -11.07 -5.164 1 93 318 PRO A C 1
ATOM 2476 O O . PRO A 1 318 ? 15.539 -10.688 -4.172 1 93 318 PRO A O 1
ATOM 2479 N N . THR A 1 319 ? 14.359 -12.211 -5.215 1 93.94 319 THR A N 1
ATOM 2480 C CA . THR A 1 319 ? 14.461 -13.18 -4.129 1 93.94 319 THR A CA 1
ATOM 2481 C C . THR A 1 319 ? 15.906 -13.625 -3.928 1 93.94 319 THR A C 1
ATOM 2483 O O . THR A 1 319 ? 16.375 -13.742 -2.793 1 93.94 319 THR A O 1
ATOM 2486 N N . LEU A 1 320 ? 16.625 -13.836 -4.965 1 95.75 320 LEU A N 1
ATOM 2487 C CA . LEU A 1 320 ? 18.016 -14.242 -4.887 1 95.75 320 LEU A CA 1
ATOM 2488 C C . LEU A 1 320 ? 18.875 -13.102 -4.352 1 95.75 320 LEU A C 1
ATOM 2490 O O . LEU A 1 320 ? 19.766 -13.32 -3.52 1 95.75 320 LEU A O 1
ATOM 2494 N N . ALA A 1 321 ? 18.625 -11.922 -4.801 1 95.12 321 ALA A N 1
ATOM 2495 C CA . ALA A 1 321 ? 19.375 -10.75 -4.371 1 95.12 321 ALA A CA 1
ATOM 2496 C C . ALA A 1 321 ? 19.203 -10.508 -2.873 1 95.12 321 ALA A C 1
ATOM 2498 O O . ALA A 1 321 ? 20.125 -10.008 -2.213 1 95.12 321 ALA A O 1
ATOM 2499 N N . ALA A 1 322 ? 18.062 -10.867 -2.363 1 92.5 322 ALA A N 1
ATOM 2500 C CA . ALA A 1 322 ? 17.781 -10.688 -0.941 1 92.5 322 ALA A CA 1
ATOM 2501 C C . ALA A 1 322 ? 18.734 -11.531 -0.088 1 92.5 322 ALA A C 1
ATOM 2503 O O . ALA A 1 322 ? 18.891 -11.273 1.108 1 92.5 322 ALA A O 1
ATOM 2504 N N . ALA A 1 323 ? 19.359 -12.484 -0.667 1 93 323 ALA A N 1
ATOM 2505 C CA . ALA A 1 323 ? 20.25 -13.391 0.057 1 93 323 ALA A CA 1
ATOM 2506 C C . ALA A 1 323 ? 21.672 -12.844 0.084 1 93 323 ALA A C 1
ATOM 2508 O O . ALA A 1 323 ? 22.547 -13.438 0.71 1 93 323 ALA A O 1
ATOM 2509 N N . LEU A 1 324 ? 21.938 -11.805 -0.627 1 95.38 324 LEU A N 1
ATOM 2510 C CA . LEU A 1 324 ? 23.234 -11.156 -0.522 1 95.38 324 LEU A CA 1
ATOM 2511 C C . LEU A 1 324 ? 23.5 -10.68 0.903 1 95.38 324 LEU A C 1
ATOM 2513 O O . LEU A 1 324 ? 22.562 -10.562 1.701 1 95.38 324 LEU A O 1
ATOM 2517 N N . ASP A 1 325 ? 24.656 -10.414 1.24 1 93.69 325 ASP A N 1
ATOM 2518 C CA . ASP A 1 325 ? 25.047 -10.102 2.611 1 93.69 325 ASP A CA 1
ATOM 2519 C C . ASP A 1 325 ? 24.266 -8.898 3.141 1 93.69 325 ASP A C 1
ATOM 2521 O O . ASP A 1 325 ? 23.797 -8.914 4.281 1 93.69 325 ASP A O 1
ATOM 2525 N N . CYS A 1 326 ? 24.109 -7.902 2.303 1 90.62 326 CYS A N 1
ATOM 2526 C CA . CYS A 1 326 ? 23.391 -6.715 2.748 1 90.62 326 CYS A CA 1
ATOM 2527 C C . CYS A 1 326 ? 21.969 -6.719 2.24 1 90.62 326 CYS A C 1
ATOM 2529 O O . CYS A 1 326 ? 21.312 -5.672 2.186 1 90.62 326 CYS A O 1
ATOM 2531 N N . GLY A 1 327 ? 21.562 -7.887 1.825 1 88.94 327 GLY A N 1
ATOM 2532 C CA . GLY A 1 327 ? 20.188 -7.992 1.343 1 88.94 327 GLY A CA 1
ATOM 2533 C C . GLY A 1 327 ? 19.953 -7.238 0.049 1 88.94 327 GLY A C 1
ATOM 2534 O O . GLY A 1 327 ? 20.844 -7.152 -0.798 1 88.94 327 GLY A O 1
ATOM 2535 N N . THR A 1 328 ? 18.781 -6.727 -0.072 1 83.56 328 THR A N 1
ATOM 2536 C CA . THR A 1 328 ? 18.391 -6.043 -1.303 1 83.56 328 THR A CA 1
ATOM 2537 C C . THR A 1 328 ? 19.109 -4.699 -1.42 1 83.56 328 THR A C 1
ATOM 2539 O O . THR A 1 328 ? 19.203 -4.137 -2.514 1 83.56 328 THR A O 1
ATOM 2542 N N . GLY A 1 329 ? 19.578 -4.215 -0.354 1 85.69 329 GLY A N 1
ATOM 2543 C CA . GLY A 1 329 ? 20.297 -2.955 -0.357 1 85.69 329 GLY A CA 1
ATOM 2544 C C . GLY A 1 329 ? 21.781 -3.127 -0.612 1 85.69 329 GLY A C 1
ATOM 2545 O O . GLY A 1 329 ? 22.547 -2.162 -0.544 1 85.69 329 GLY A O 1
ATOM 2546 N N . ASP A 1 330 ? 22.172 -4.383 -0.915 1 92.81 330 ASP A N 1
ATOM 2547 C CA . ASP A 1 330 ? 23.578 -4.637 -1.2 1 92.81 330 ASP A CA 1
ATOM 2548 C C . ASP A 1 330 ? 24.062 -3.781 -2.365 1 92.81 330 ASP A C 1
ATOM 2550 O O . ASP A 1 330 ? 23.375 -3.654 -3.381 1 92.81 330 ASP A O 1
ATOM 2554 N N . PRO A 1 331 ? 25.172 -3.109 -2.109 1 92.25 331 PRO A N 1
ATOM 2555 C CA . PRO A 1 331 ? 25.688 -2.248 -3.176 1 92.25 331 PRO A CA 1
ATOM 2556 C C . PRO A 1 331 ? 25.922 -3.004 -4.48 1 92.25 331 PRO A C 1
ATOM 2558 O O . PRO A 1 331 ? 25.906 -2.404 -5.559 1 92.25 331 PRO A O 1
ATOM 2561 N N . ARG A 1 332 ? 26.188 -4.359 -4.344 1 94.94 332 ARG A N 1
ATOM 2562 C CA . ARG A 1 332 ? 26.453 -5.188 -5.512 1 94.94 332 ARG A CA 1
ATOM 2563 C C . ARG A 1 332 ? 25.172 -5.676 -6.156 1 94.94 332 ARG A C 1
ATOM 2565 O O . ARG A 1 332 ? 25.188 -6.312 -7.211 1 94.94 332 ARG A O 1
ATOM 2572 N N . ALA A 1 333 ? 23.969 -5.41 -5.656 1 95.88 333 ALA A N 1
ATOM 2573 C CA . ALA A 1 333 ? 22.703 -6.023 -6.051 1 95.88 333 ALA A CA 1
ATOM 2574 C C . ALA A 1 333 ? 22.391 -5.758 -7.523 1 95.88 333 ALA A C 1
ATOM 2576 O O . ALA A 1 333 ? 22 -6.664 -8.258 1 95.88 333 ALA A O 1
ATOM 2577 N N . THR A 1 334 ? 22.641 -4.523 -7.941 1 94.75 334 THR A N 1
ATOM 2578 C CA . THR A 1 334 ? 22.359 -4.164 -9.328 1 94.75 334 THR A CA 1
ATOM 2579 C C . THR A 1 334 ? 23.25 -4.949 -10.281 1 94.75 334 THR A C 1
ATOM 2581 O O . THR A 1 334 ? 22.781 -5.547 -11.242 1 94.75 334 THR A O 1
ATOM 2584 N N . ALA A 1 335 ? 24.531 -4.938 -10.031 1 96.31 335 ALA A N 1
ATOM 2585 C CA . ALA A 1 335 ? 25.469 -5.672 -10.859 1 96.31 335 ALA A CA 1
ATOM 2586 C C . ALA A 1 335 ? 25.172 -7.172 -10.836 1 96.31 335 ALA A C 1
ATOM 2588 O O . ALA A 1 335 ? 25.281 -7.844 -11.867 1 96.31 335 ALA A O 1
ATOM 2589 N N . PHE A 1 336 ? 24.891 -7.684 -9.672 1 97.69 336 PHE A N 1
ATOM 2590 C CA . PHE A 1 336 ? 24.531 -9.086 -9.508 1 97.69 336 PHE A CA 1
ATOM 2591 C C . PHE A 1 336 ? 23.391 -9.469 -10.438 1 97.69 336 PHE A C 1
ATOM 2593 O O . PHE A 1 336 ? 23.5 -10.438 -11.188 1 97.69 336 PHE A O 1
ATOM 2600 N N . ILE A 1 337 ? 22.281 -8.656 -10.461 1 98 337 ILE A N 1
ATOM 2601 C CA . ILE A 1 337 ? 21.062 -8.938 -11.234 1 98 337 ILE A CA 1
ATOM 2602 C C . ILE A 1 337 ? 21.359 -8.789 -12.727 1 98 337 ILE A C 1
ATOM 2604 O O . ILE A 1 337 ? 20.969 -9.641 -13.531 1 98 337 ILE A O 1
ATOM 2608 N N . GLU A 1 338 ? 22.062 -7.73 -13.125 1 97.75 338 GLU A N 1
ATOM 2609 C CA . GLU A 1 338 ? 22.344 -7.461 -14.531 1 97.75 338 GLU A CA 1
ATOM 2610 C C . GLU A 1 338 ? 23.203 -8.555 -15.141 1 97.75 338 GLU A C 1
ATOM 2612 O O . GLU A 1 338 ? 22.938 -9.023 -16.25 1 97.75 338 GLU A O 1
ATOM 2617 N N . GLN A 1 339 ? 24.219 -8.977 -14.438 1 98.19 339 GLN A N 1
ATOM 2618 C CA . GLN A 1 339 ? 25.109 -10.023 -14.938 1 98.19 339 GLN A CA 1
ATOM 2619 C C . GLN A 1 339 ? 24.391 -11.367 -15 1 98.19 339 GLN A C 1
ATOM 2621 O O . GLN A 1 339 ? 24.609 -12.156 -15.922 1 98.19 339 GLN A O 1
ATOM 2626 N N . LEU A 1 340 ? 23.594 -11.578 -13.969 1 98.44 340 LEU A N 1
ATOM 2627 C CA . LEU A 1 340 ? 22.812 -12.812 -13.953 1 98.44 340 LEU A CA 1
ATOM 2628 C C . LEU A 1 340 ? 21.875 -12.875 -15.156 1 98.44 340 LEU A C 1
ATOM 2630 O O . LEU A 1 340 ? 21.797 -13.906 -15.836 1 98.44 340 LEU A O 1
ATOM 2634 N N . GLU A 1 341 ? 21.156 -11.789 -15.383 1 98.38 341 GLU A N 1
ATOM 2635 C CA . GLU A 1 341 ? 20.234 -11.719 -16.516 1 98.38 341 GLU A CA 1
ATOM 2636 C C . GLU A 1 341 ? 20.953 -11.953 -17.828 1 98.38 341 GLU A C 1
ATOM 2638 O O . GLU A 1 341 ? 20.484 -12.719 -18.672 1 98.38 341 GLU A O 1
ATOM 2643 N N . ALA A 1 342 ? 22.094 -11.281 -18.016 1 98.44 342 ALA A N 1
ATOM 2644 C CA . ALA A 1 342 ? 22.875 -11.406 -19.25 1 98.44 342 ALA A CA 1
ATOM 2645 C C . ALA A 1 342 ? 23.344 -12.844 -19.453 1 98.44 342 ALA A C 1
ATOM 2647 O O . ALA A 1 342 ? 23.266 -13.375 -20.562 1 98.44 342 ALA A O 1
ATOM 2648 N N . SER A 1 343 ? 23.859 -13.438 -18.406 1 98.56 343 SER A N 1
ATOM 2649 C CA . SER A 1 343 ? 24.359 -14.797 -18.5 1 98.56 343 SER A CA 1
ATOM 2650 C C . SER A 1 343 ? 23.25 -15.789 -18.812 1 98.56 343 SER A C 1
ATOM 2652 O O . SER A 1 343 ? 23.422 -16.688 -19.656 1 98.56 343 SER A O 1
ATOM 2654 N N . VAL A 1 344 ? 22.125 -15.664 -18.156 1 98.56 344 VAL A N 1
ATOM 2655 C CA . VAL A 1 344 ? 20.984 -16.547 -18.406 1 98.56 344 VAL A CA 1
ATOM 2656 C C . VAL A 1 344 ? 20.516 -16.375 -19.844 1 98.56 344 VAL A C 1
ATOM 2658 O O . VAL A 1 344 ? 20.25 -17.359 -20.547 1 98.56 344 VAL A O 1
ATOM 2661 N N . ALA A 1 345 ? 20.375 -15.109 -20.281 1 98.56 345 ALA A N 1
ATOM 2662 C CA . ALA A 1 345 ? 19.969 -14.828 -21.656 1 98.56 345 ALA A CA 1
ATOM 2663 C C . ALA A 1 345 ? 20.891 -15.508 -22.656 1 98.56 345 ALA A C 1
ATOM 2665 O O . ALA A 1 345 ? 20.422 -16.156 -23.609 1 98.56 345 ALA A O 1
ATOM 2666 N N . ASP A 1 346 ? 22.219 -15.383 -22.438 1 98.62 346 ASP A N 1
ATOM 2667 C CA . ASP A 1 346 ? 23.219 -15.938 -23.344 1 98.62 346 ASP A CA 1
ATOM 2668 C C . ASP A 1 346 ? 23.109 -17.453 -23.406 1 98.62 346 ASP A C 1
ATOM 2670 O O . ASP A 1 346 ? 23.188 -18.047 -24.484 1 98.62 346 ASP A O 1
ATOM 2674 N N . ARG A 1 347 ? 23 -18.047 -22.344 1 98.44 347 ARG A N 1
ATOM 2675 C CA . ARG A 1 347 ? 22.938 -19.5 -22.266 1 98.44 347 ARG A CA 1
ATOM 2676 C C . ARG A 1 347 ? 21.688 -20.047 -22.969 1 98.44 347 ARG A C 1
ATOM 2678 O O . ARG A 1 347 ? 21.75 -21.031 -23.688 1 98.44 347 ARG A O 1
ATOM 2685 N N . LEU A 1 348 ? 20.531 -19.406 -22.719 1 98.5 348 LEU A N 1
ATOM 2686 C CA . LEU A 1 348 ? 19.297 -19.859 -23.344 1 98.5 348 LEU A CA 1
ATOM 2687 C C . LEU A 1 348 ? 19.297 -19.578 -24.844 1 98.5 348 LEU A C 1
ATOM 2689 O O . LEU A 1 348 ? 18.734 -20.359 -25.609 1 98.5 348 LEU A O 1
ATOM 2693 N N . ALA A 1 349 ? 19.922 -18.469 -25.234 1 98.5 349 ALA A N 1
ATOM 2694 C CA . ALA A 1 349 ? 20.031 -18.141 -26.656 1 98.5 349 ALA A CA 1
ATOM 2695 C C . ALA A 1 349 ? 20.922 -19.141 -27.391 1 98.5 349 ALA A C 1
ATOM 2697 O O . ALA A 1 349 ? 20.688 -19.469 -28.562 1 98.5 349 ALA A O 1
ATOM 2698 N N . SER A 1 350 ? 21.953 -19.641 -26.734 1 98.25 350 SER A N 1
ATOM 2699 C CA . SER A 1 350 ? 22.922 -20.531 -27.344 1 98.25 350 SER A CA 1
ATOM 2700 C C . SER A 1 350 ? 22.328 -21.906 -27.609 1 98.25 350 SER A C 1
ATOM 2702 O O . SER A 1 350 ? 22.781 -22.609 -28.531 1 98.25 350 SER A O 1
ATOM 2704 N N . GLN A 1 351 ? 21.344 -22.281 -26.844 1 96.75 351 GLN A N 1
ATOM 2705 C CA . GLN A 1 351 ? 20.656 -23.562 -27.031 1 96.75 351 GLN A CA 1
ATOM 2706 C C . GLN A 1 351 ? 19.156 -23.438 -26.797 1 96.75 351 GLN A C 1
ATOM 2708 O O . GLN A 1 351 ? 18.625 -24.016 -25.844 1 96.75 351 GLN A O 1
ATOM 2713 N N . PRO A 1 352 ? 18.531 -22.781 -27.766 1 97.38 352 PRO A N 1
ATOM 2714 C CA . PRO A 1 352 ? 17.094 -22.578 -27.578 1 97.38 352 PRO A CA 1
ATOM 2715 C C . PRO A 1 352 ? 16.297 -23.891 -27.562 1 97.38 352 PRO A C 1
ATOM 2717 O O . PRO A 1 352 ? 16.578 -24.781 -28.375 1 97.38 352 PRO A O 1
ATOM 2720 N N . GLU A 1 353 ? 15.484 -24.078 -26.672 1 96.94 353 GLU A N 1
ATOM 2721 C CA . GLU A 1 353 ? 14.539 -25.188 -26.578 1 96.94 353 GLU A CA 1
ATOM 2722 C C . GLU A 1 353 ? 13.242 -24.75 -25.906 1 96.94 353 GLU A C 1
ATOM 2724 O O . GLU A 1 353 ? 13.234 -23.812 -25.109 1 96.94 353 GLU A O 1
ATOM 2729 N N . PRO A 1 354 ? 12.164 -25.359 -26.266 1 96.5 354 PRO A N 1
ATOM 2730 C CA . PRO A 1 354 ? 10.891 -24.969 -25.656 1 96.5 354 PRO A CA 1
ATOM 2731 C C . PRO A 1 354 ? 10.867 -25.203 -24.141 1 96.5 354 PRO A C 1
ATOM 2733 O O . PRO A 1 354 ? 11.398 -26.219 -23.656 1 96.5 354 PRO A O 1
ATOM 2736 N N . MET A 1 355 ? 10.25 -24.266 -23.469 1 96.44 355 MET A N 1
ATOM 2737 C CA . MET A 1 355 ? 10.094 -24.391 -22.031 1 96.44 355 MET A CA 1
ATOM 2738 C C . MET A 1 355 ? 8.797 -25.109 -21.672 1 96.44 355 MET A C 1
ATOM 2740 O O . MET A 1 355 ? 7.727 -24.75 -22.156 1 96.44 355 MET A O 1
ATOM 2744 N N . ARG A 1 356 ? 8.883 -26.188 -20.891 1 96.81 356 ARG A N 1
ATOM 2745 C CA . ARG A 1 356 ? 7.688 -26.797 -20.328 1 96.81 356 ARG A CA 1
ATOM 2746 C C . ARG A 1 356 ? 7.145 -25.953 -19.172 1 96.81 356 ARG A C 1
ATOM 2748 O O . ARG A 1 356 ? 7.875 -25.625 -18.234 1 96.81 356 ARG A O 1
ATOM 2755 N N . ILE A 1 357 ? 5.836 -25.594 -19.25 1 97.69 357 ILE A N 1
ATOM 2756 C CA . ILE A 1 357 ? 5.238 -24.688 -18.281 1 97.69 357 ILE A CA 1
ATOM 2757 C C . ILE A 1 357 ? 3.979 -25.312 -17.688 1 97.69 357 ILE A C 1
ATOM 2759 O O . ILE A 1 357 ? 2.861 -24.906 -18.016 1 97.69 357 ILE A O 1
ATOM 2763 N N . PRO A 1 358 ? 4.16 -26.281 -16.828 1 98.38 358 PRO A N 1
ATOM 2764 C CA . PRO A 1 358 ? 2.98 -26.891 -16.219 1 98.38 358 PRO A CA 1
ATOM 2765 C C . PRO A 1 358 ? 2.242 -25.938 -15.281 1 98.38 358 PRO A C 1
ATOM 2767 O O . PRO A 1 358 ? 2.852 -25.359 -14.383 1 98.38 358 PRO A O 1
ATOM 2770 N N . LEU A 1 359 ? 0.963 -25.766 -15.469 1 98.31 359 LEU A N 1
ATOM 2771 C CA . LEU A 1 359 ? 0.097 -24.906 -14.664 1 98.31 359 LEU A CA 1
ATOM 2772 C C . LEU A 1 359 ? -1.162 -25.656 -14.242 1 98.31 359 LEU A C 1
ATOM 2774 O O . LEU A 1 359 ? -1.473 -26.719 -14.781 1 98.31 359 LEU A O 1
ATOM 2778 N N . ALA A 1 360 ? -1.782 -25.188 -13.242 1 98.62 360 ALA A N 1
ATOM 2779 C CA . ALA A 1 360 ? -3.117 -25.625 -12.836 1 98.62 360 ALA A CA 1
ATOM 2780 C C . ALA A 1 360 ? -4.07 -24.438 -12.75 1 98.62 360 ALA A C 1
ATOM 2782 O O . ALA A 1 360 ? -3.686 -23.344 -12.305 1 98.62 360 ALA A O 1
ATOM 2783 N N . SER A 1 361 ? -5.25 -24.594 -13.227 1 98.5 361 SER A N 1
ATOM 2784 C CA . SER A 1 361 ? -6.355 -23.656 -13.016 1 98.5 361 SER A CA 1
ATOM 2785 C C . SER A 1 361 ? -7.449 -24.281 -12.156 1 98.5 361 SER A C 1
ATOM 2787 O O . SER A 1 361 ? -7.832 -25.438 -12.375 1 98.5 361 SER A O 1
ATOM 2789 N N . LEU A 1 362 ? -7.875 -23.578 -11.172 1 98.62 362 LEU A N 1
ATOM 2790 C CA . LEU A 1 362 ? -8.922 -24.047 -10.273 1 98.62 362 LEU A CA 1
ATOM 2791 C C . LEU A 1 362 ? -10.055 -23.016 -10.188 1 98.62 362 LEU A C 1
ATOM 2793 O O . LEU A 1 362 ? -9.812 -21.812 -10.172 1 98.62 362 LEU A O 1
ATOM 2797 N N . VAL A 1 363 ? -11.266 -23.5 -10.148 1 98.81 363 VAL A N 1
ATOM 2798 C CA . VAL A 1 363 ? -12.43 -22.719 -9.734 1 98.81 363 VAL A CA 1
ATOM 2799 C C . VAL A 1 363 ? -12.992 -23.281 -8.43 1 98.81 363 VAL A C 1
ATOM 2801 O O . VAL A 1 363 ? -13.422 -24.438 -8.375 1 98.81 363 VAL A O 1
ATOM 2804 N N . LEU A 1 364 ? -12.93 -22.516 -7.41 1 98.81 364 LEU A N 1
ATOM 2805 C CA . LEU A 1 364 ? -13.453 -22.859 -6.098 1 98.81 364 LEU A CA 1
ATOM 2806 C C . LEU A 1 364 ? -14.75 -22.125 -5.809 1 98.81 364 LEU A C 1
ATOM 2808 O O . LEU A 1 364 ? -14.898 -20.953 -6.191 1 98.81 364 LEU A O 1
ATOM 2812 N N . ALA A 1 365 ? -15.633 -22.781 -5.129 1 98.56 365 ALA A N 1
ATOM 2813 C CA . ALA A 1 365 ? -16.906 -22.156 -4.773 1 98.56 365 ALA A CA 1
ATOM 2814 C C . ALA A 1 365 ? -17.203 -22.328 -3.283 1 98.56 365 ALA A C 1
ATOM 2816 O O . ALA A 1 365 ? -16.938 -23.391 -2.707 1 98.56 365 ALA A O 1
ATOM 2817 N N . LYS A 1 366 ? -17.656 -21.281 -2.74 1 98.25 366 LYS A N 1
ATOM 2818 C CA . LYS A 1 366 ? -18.141 -21.375 -1.364 1 98.25 366 LYS A CA 1
ATOM 2819 C C . LYS A 1 366 ? -19.562 -21.938 -1.313 1 98.25 366 LYS A C 1
ATOM 2821 O O . LYS A 1 366 ? -20.453 -21.469 -2.025 1 98.25 366 LYS A O 1
ATOM 2826 N N . ARG A 1 367 ? -19.703 -22.891 -0.47 1 95.12 367 ARG A N 1
ATOM 2827 C CA . ARG A 1 367 ? -21 -23.547 -0.321 1 95.12 367 ARG A CA 1
ATOM 2828 C C . ARG A 1 367 ? -22.016 -22.594 0.287 1 95.12 367 ARG A C 1
ATOM 2830 O O . ARG A 1 367 ? -21.672 -21.75 1.119 1 95.12 367 ARG A O 1
ATOM 2837 N N . ALA A 1 368 ? -23.297 -22.719 -0.135 1 84.69 368 ALA A N 1
ATOM 2838 C CA . ALA A 1 368 ? -24.391 -21.875 0.318 1 84.69 368 ALA A CA 1
ATOM 2839 C C . ALA A 1 368 ? -24.734 -22.156 1.775 1 84.69 368 ALA A C 1
ATOM 2841 O O . ALA A 1 368 ? -24.578 -23.281 2.248 1 84.69 368 ALA A O 1
ATOM 2842 N N . MET B 1 1 ? 4.098 10.859 -22.438 1 32.06 1 MET B N 1
ATOM 2843 C CA . MET B 1 1 ? 3.656 12.109 -21.812 1 32.06 1 MET B CA 1
ATOM 2844 C C . MET B 1 1 ? 4.375 12.352 -20.5 1 32.06 1 MET B C 1
ATOM 2846 O O . MET B 1 1 ? 4.754 11.398 -19.812 1 32.06 1 MET B O 1
ATOM 2850 N N . PRO B 1 2 ? 4.996 13.523 -20.469 1 39.03 2 PRO B N 1
ATOM 2851 C CA . PRO B 1 2 ? 5.754 13.789 -19.25 1 39.03 2 PRO B CA 1
ATOM 2852 C C . PRO B 1 2 ? 4.977 13.43 -17.984 1 39.03 2 PRO B C 1
ATOM 2854 O O . PRO B 1 2 ? 3.766 13.641 -17.906 1 39.03 2 PRO B O 1
ATOM 2857 N N . ARG B 1 3 ? 5.473 12.43 -17.328 1 50.72 3 ARG B N 1
ATOM 2858 C CA . ARG B 1 3 ? 4.816 12.047 -16.078 1 50.72 3 ARG B CA 1
ATOM 2859 C C . ARG B 1 3 ? 4.453 13.273 -15.258 1 50.72 3 ARG B C 1
ATOM 2861 O O . ARG B 1 3 ? 5.293 14.141 -15.016 1 50.72 3 ARG B O 1
ATOM 2868 N N . GLU B 1 4 ? 3.141 13.719 -15.273 1 57.38 4 GLU B N 1
ATOM 2869 C CA . GLU B 1 4 ? 2.684 14.805 -14.406 1 57.38 4 GLU B CA 1
ATOM 2870 C C . GLU B 1 4 ? 3.172 14.602 -12.969 1 57.38 4 GLU B C 1
ATOM 2872 O O . GLU B 1 4 ? 3.141 13.492 -12.445 1 57.38 4 GLU B O 1
ATOM 2877 N N . ILE B 1 5 ? 3.895 15.5 -12.523 1 65 5 ILE B N 1
ATOM 2878 C CA . ILE B 1 5 ? 4.406 15.453 -11.156 1 65 5 ILE B CA 1
ATOM 2879 C C . ILE B 1 5 ? 3.24 15.414 -10.172 1 65 5 ILE B C 1
ATOM 2881 O O . ILE B 1 5 ? 2.391 16.312 -10.172 1 65 5 ILE B O 1
ATOM 2885 N N . ARG B 1 6 ? 3.037 14.328 -9.508 1 78.88 6 ARG B N 1
ATOM 2886 C CA . ARG B 1 6 ? 2.033 14.219 -8.453 1 78.88 6 ARG B CA 1
ATOM 2887 C C . ARG B 1 6 ? 2.555 14.781 -7.141 1 78.88 6 ARG B C 1
ATOM 2889 O O . ARG B 1 6 ? 3.625 14.391 -6.672 1 78.88 6 ARG B O 1
ATOM 2896 N N . LEU B 1 7 ? 1.761 15.781 -6.691 1 88.81 7 LEU B N 1
ATOM 2897 C CA . LEU B 1 7 ? 2.129 16.422 -5.438 1 88.81 7 LEU B CA 1
ATOM 2898 C C . LEU B 1 7 ? 1.758 15.555 -4.246 1 88.81 7 LEU B C 1
ATOM 2900 O O . LEU B 1 7 ? 0.805 14.773 -4.312 1 88.81 7 LEU B O 1
ATOM 2904 N N . PRO B 1 8 ? 2.535 15.68 -3.215 1 91.94 8 PRO B N 1
ATOM 2905 C CA . PRO B 1 8 ? 2.131 14.945 -2.01 1 91.94 8 PRO B CA 1
ATOM 2906 C C . PRO B 1 8 ? 0.839 15.484 -1.399 1 91.94 8 PRO B C 1
ATOM 2908 O O . PRO B 1 8 ? 0.523 16.672 -1.555 1 91.94 8 PRO B O 1
ATOM 2911 N N . GLU B 1 9 ? 0.1 14.594 -0.71 1 93.88 9 GLU B N 1
ATOM 2912 C CA . GLU B 1 9 ? -1.124 14.969 -0.011 1 93.88 9 GLU B CA 1
ATOM 2913 C C . GLU B 1 9 ? -1.08 14.539 1.452 1 93.88 9 GLU B C 1
ATOM 2915 O O . GLU B 1 9 ? -2.1 14.141 2.02 1 93.88 9 GLU B O 1
ATOM 2920 N N . SER B 1 10 ? 0.074 14.469 1.953 1 93.94 10 SER B N 1
ATOM 2921 C CA . SER B 1 10 ? 0.297 14.148 3.357 1 93.94 10 SER B CA 1
ATOM 2922 C C . SER B 1 10 ? 1.641 14.68 3.842 1 93.94 10 SER B C 1
ATOM 2924 O O . SER B 1 10 ? 2.502 15.039 3.035 1 93.94 10 SER B O 1
ATOM 2926 N N . SER B 1 11 ? 1.733 14.883 5.148 1 87.06 11 SER B N 1
ATOM 2927 C CA . SER B 1 11 ? 2.992 15.273 5.777 1 87.06 11 SER B CA 1
ATOM 2928 C C . SER B 1 11 ? 3.402 14.289 6.859 1 87.06 11 SER B C 1
ATOM 2930 O O . SER B 1 11 ? 2.58 13.891 7.691 1 87.06 11 SER B O 1
ATOM 2932 N N . VAL B 1 12 ? 4.645 13.867 6.77 1 87 12 VAL B N 1
ATOM 2933 C CA . VAL B 1 12 ? 5.195 13.062 7.852 1 87 12 VAL B CA 1
ATOM 2934 C C . VAL B 1 12 ? 5.621 13.961 9.008 1 87 12 VAL B C 1
ATOM 2936 O O . VAL B 1 12 ? 6.672 14.602 8.945 1 87 12 VAL B O 1
ATOM 2939 N N . VAL B 1 13 ? 4.781 14 10.023 1 86.06 13 VAL B N 1
ATOM 2940 C CA . VAL B 1 13 ? 5.062 14.922 11.117 1 86.06 13 VAL B CA 1
ATOM 2941 C C . VAL B 1 13 ? 5.391 14.133 12.383 1 86.06 13 VAL B C 1
ATOM 2943 O O . VAL B 1 13 ? 5.891 14.688 13.367 1 86.06 13 VAL B O 1
ATOM 2946 N N . VAL B 1 14 ? 5.031 12.906 12.398 1 83 14 VAL B N 1
ATOM 2947 C CA . VAL B 1 14 ? 5.367 12.016 13.5 1 83 14 VAL B CA 1
ATOM 2948 C C . VAL B 1 14 ? 6.578 11.164 13.133 1 83 14 VAL B C 1
ATOM 2950 O O . VAL B 1 14 ? 6.543 10.414 12.156 1 83 14 VAL B O 1
ATOM 2953 N N . ARG B 1 15 ? 7.598 11.375 13.883 1 80.06 15 ARG B N 1
ATOM 2954 C CA . ARG B 1 15 ? 8.812 10.562 13.773 1 80.06 15 ARG B CA 1
ATOM 2955 C C . ARG B 1 15 ? 9.102 9.844 15.086 1 80.06 15 ARG B C 1
ATOM 2957 O O . ARG B 1 15 ? 9.344 10.484 16.109 1 80.06 15 ARG B O 1
ATOM 2964 N N . PRO B 1 16 ? 9.008 8.555 14.922 1 80.25 16 PRO B N 1
ATOM 2965 C CA . PRO B 1 16 ? 9.25 7.832 16.172 1 80.25 16 PRO B CA 1
ATOM 2966 C C . PRO B 1 16 ? 10.617 8.141 16.781 1 80.25 16 PRO B C 1
ATOM 2968 O O . PRO B 1 16 ? 11.625 8.117 16.078 1 80.25 16 PRO B O 1
ATOM 2971 N N . ALA B 1 17 ? 10.57 8.492 18.016 1 73.94 17 ALA B N 1
ATOM 2972 C CA . ALA B 1 17 ? 11.82 8.742 18.719 1 73.94 17 ALA B CA 1
ATOM 2973 C C . ALA B 1 17 ? 12.57 7.438 18.984 1 73.94 17 ALA B C 1
ATOM 2975 O O . ALA B 1 17 ? 11.961 6.414 19.297 1 73.94 17 ALA B O 1
ATOM 2976 N N . PRO B 1 18 ? 13.852 7.5 18.75 1 66.62 18 PRO B N 1
ATOM 2977 C CA . PRO B 1 18 ? 14.609 6.297 19.094 1 66.62 18 PRO B CA 1
ATOM 2978 C C . PRO B 1 18 ? 14.508 5.949 20.578 1 66.62 18 PRO B C 1
ATOM 2980 O O . PRO B 1 18 ? 14.445 6.848 21.422 1 66.62 18 PRO B O 1
ATOM 2983 N N . MET B 1 19 ? 14.422 4.734 20.812 1 63.94 19 MET B N 1
ATOM 2984 C CA . MET B 1 19 ? 14.266 4.254 22.188 1 63.94 19 MET B CA 1
ATOM 2985 C C . MET B 1 19 ? 15.414 4.734 23.062 1 63.94 19 MET B C 1
ATOM 2987 O O . MET B 1 19 ? 15.25 4.914 24.266 1 63.94 19 MET B O 1
ATOM 2991 N N . GLU B 1 20 ? 16.469 4.965 22.5 1 64 20 GLU B N 1
ATOM 2992 C CA . GLU B 1 20 ? 17.656 5.328 23.266 1 64 20 GLU B CA 1
ATOM 2993 C C . GLU B 1 20 ? 17.688 6.824 23.562 1 64 20 GLU B C 1
ATOM 2995 O O . GLU B 1 20 ? 18.547 7.301 24.312 1 64 20 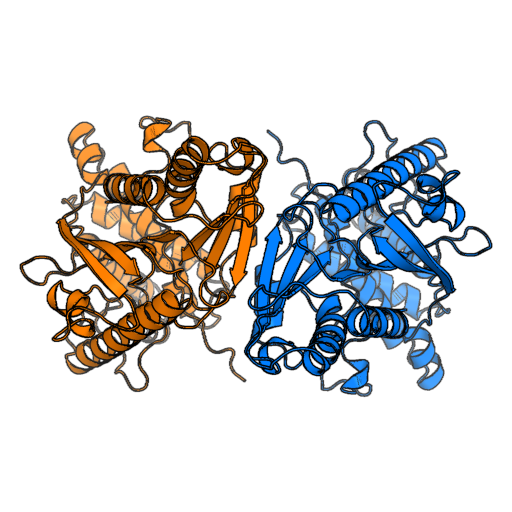GLU B O 1
ATOM 3000 N N . SER B 1 21 ? 16.766 7.469 23.031 1 60.41 21 SER B N 1
ATOM 3001 C CA . SER B 1 21 ? 16.75 8.914 23.25 1 60.41 21 SER B CA 1
ATOM 3002 C C . SER B 1 21 ? 16.391 9.258 24.688 1 60.41 21 SER B C 1
ATOM 3004 O O . SER B 1 21 ? 15.625 8.547 25.328 1 60.41 21 SER B O 1
ATOM 3006 N N . ALA B 1 22 ? 17.094 10.156 25.219 1 55.97 22 ALA B N 1
ATOM 3007 C CA . ALA B 1 22 ? 16.938 10.57 26.609 1 55.97 22 ALA B CA 1
ATOM 3008 C C . ALA B 1 22 ? 15.492 11.008 26.891 1 55.97 22 ALA B C 1
ATOM 3010 O O . ALA B 1 22 ? 15 10.852 28.016 1 55.97 22 ALA B O 1
ATOM 3011 N N . THR B 1 23 ? 14.867 11.414 25.953 1 55 23 THR B N 1
ATOM 3012 C CA . THR B 1 23 ? 13.516 11.945 26.141 1 55 23 THR B CA 1
ATOM 3013 C C . THR B 1 23 ? 12.469 10.945 25.672 1 55 23 THR B C 1
ATOM 3015 O O . THR B 1 23 ? 11.297 11.281 25.531 1 55 23 THR B O 1
ATOM 3018 N N . TYR B 1 24 ? 13.008 9.719 25.5 1 59.38 24 TYR B N 1
ATOM 3019 C CA . TYR B 1 24 ? 12.094 8.695 25 1 59.38 24 TYR B CA 1
ATOM 3020 C C . TYR B 1 24 ? 11.117 8.266 26.094 1 59.38 24 TYR B C 1
ATOM 3022 O O . TYR B 1 24 ? 11.516 8.016 27.234 1 59.38 24 TYR B O 1
ATOM 3030 N N . SER B 1 25 ? 9.859 8.438 25.875 1 60.47 25 SER B N 1
ATOM 3031 C CA . SER B 1 25 ? 8.789 7.727 26.562 1 60.47 25 SER B CA 1
ATOM 3032 C C . SER B 1 25 ? 7.805 7.117 25.578 1 60.47 25 SER B C 1
ATOM 3034 O O . SER B 1 25 ? 7.695 7.582 24.438 1 60.47 25 SER B O 1
ATOM 3036 N N . GLN B 1 26 ? 7.305 6.066 25.938 1 60.53 26 GLN B N 1
ATOM 3037 C CA . GLN B 1 26 ? 6.301 5.434 25.094 1 60.53 26 GLN B CA 1
ATOM 3038 C C . GLN B 1 26 ? 5.234 6.434 24.656 1 60.53 26 GLN B C 1
ATOM 3040 O O . GLN B 1 26 ? 4.781 6.406 23.516 1 60.53 26 GLN B O 1
ATOM 3045 N N . SER B 1 27 ? 4.938 7.309 25.547 1 62.12 27 SER B N 1
ATOM 3046 C CA . SER B 1 27 ? 3.881 8.281 25.281 1 62.12 27 SER B CA 1
ATOM 3047 C C . SER B 1 27 ? 4.348 9.344 24.297 1 62.12 27 SER B C 1
ATOM 3049 O O . SER B 1 27 ? 3.545 9.875 23.531 1 62.12 27 SER B O 1
ATOM 3051 N N . SER B 1 28 ? 5.57 9.555 24.312 1 68.81 28 SER B N 1
ATOM 3052 C CA . SER B 1 28 ? 6.09 10.648 23.5 1 68.81 28 SER B CA 1
ATOM 3053 C C . SER B 1 28 ? 6.574 10.148 22.141 1 68.81 28 SER B C 1
ATOM 3055 O O . SER B 1 28 ? 6.848 10.945 21.234 1 68.81 28 SER B O 1
ATOM 3057 N N . ARG B 1 29 ? 6.527 8.914 21.984 1 78.38 29 ARG B N 1
ATOM 3058 C CA . ARG B 1 29 ? 7.152 8.297 20.812 1 78.38 29 ARG B CA 1
ATOM 3059 C C . ARG B 1 29 ? 6.48 8.766 19.531 1 78.38 29 ARG B C 1
ATOM 3061 O O . ARG B 1 29 ? 7.156 9.07 18.547 1 78.38 29 ARG B O 1
ATOM 3068 N N . LEU B 1 30 ? 5.133 8.836 19.656 1 82.75 30 LEU B N 1
ATOM 3069 C CA . LEU B 1 30 ? 4.367 9.156 18.453 1 82.75 30 LEU B CA 1
ATOM 3070 C C . LEU B 1 30 ? 3.6 10.461 18.625 1 82.75 30 LEU B C 1
ATOM 3072 O O . LEU B 1 30 ? 2.389 10.508 18.391 1 82.75 30 LEU B O 1
ATOM 3076 N N . GLN B 1 31 ? 4.324 11.5 18.938 1 82.62 31 GLN B N 1
ATOM 3077 C CA . GLN B 1 31 ? 3.67 12.781 19.172 1 82.62 31 GLN B CA 1
ATOM 3078 C C . GLN B 1 31 ? 3.926 13.75 18.016 1 82.62 31 GLN B C 1
ATOM 3080 O O . GLN B 1 31 ? 4.969 13.688 17.359 1 82.62 31 GLN B O 1
ATOM 3085 N N . ALA B 1 32 ? 2.945 14.523 17.75 1 86.88 32 ALA B N 1
ATOM 3086 C CA . ALA B 1 32 ? 3.041 15.664 16.844 1 86.88 32 ALA B CA 1
ATOM 3087 C C . ALA B 1 32 ? 2.186 16.828 17.344 1 86.88 32 ALA B C 1
ATOM 3089 O O . ALA B 1 32 ? 1.312 16.656 18.188 1 86.88 32 ALA B O 1
ATOM 3090 N N . ALA B 1 33 ? 2.527 17.984 16.875 1 87.5 33 ALA B N 1
ATOM 3091 C CA . ALA B 1 33 ? 1.794 19.188 17.266 1 87.5 33 ALA B CA 1
ATOM 3092 C C . ALA B 1 33 ? 0.302 19.031 16.984 1 87.5 33 ALA B C 1
ATOM 3094 O O . ALA B 1 33 ? -0.097 18.703 15.867 1 87.5 33 ALA B O 1
ATOM 3095 N N . GLY B 1 34 ? -0.498 19.25 18.062 1 90.88 34 GLY B N 1
ATOM 3096 C CA . GLY B 1 34 ? -1.946 19.297 17.938 1 90.88 34 GLY B CA 1
ATOM 3097 C C . GLY B 1 34 ? -2.578 17.922 17.828 1 90.88 34 GLY B C 1
ATOM 3098 O O . GLY B 1 34 ? -3.805 17.797 17.781 1 90.88 34 GLY B O 1
ATOM 3099 N N . LEU B 1 35 ? -1.828 16.891 17.812 1 93.88 35 LEU B N 1
ATOM 3100 C CA . LEU B 1 35 ? -2.35 15.547 17.547 1 93.88 35 LEU B CA 1
ATOM 3101 C C . LEU B 1 35 ? -3.174 15.031 18.719 1 93.88 35 LEU B C 1
ATOM 3103 O O . LEU B 1 35 ? -4.273 14.508 18.531 1 93.88 35 LEU B O 1
ATOM 3107 N N . SER B 1 36 ? -2.684 15.219 19.922 1 93.62 36 SER B N 1
ATOM 3108 C CA . SER B 1 36 ? -3.328 14.641 21.109 1 93.62 36 SER B CA 1
ATOM 3109 C C . SER B 1 36 ? -4.75 15.164 21.266 1 93.62 36 SER B C 1
ATOM 3111 O O . SER B 1 36 ? -5.695 14.383 21.391 1 93.62 36 SER B O 1
ATOM 3113 N N . PRO B 1 37 ? -4.941 16.469 21.234 1 95.56 37 PRO B N 1
ATOM 3114 C CA . PRO B 1 37 ? -6.32 16.969 21.328 1 95.56 37 PRO B CA 1
ATOM 3115 C C . PRO B 1 37 ? -7.199 16.469 20.172 1 95.56 37 PRO B C 1
ATOM 3117 O O . PRO B 1 37 ? -8.391 16.203 20.375 1 95.56 37 PRO B O 1
ATOM 3120 N N . ALA B 1 38 ? -6.684 16.422 19 1 97.44 38 ALA B N 1
ATOM 3121 C CA . ALA B 1 38 ? -7.449 15.93 17.844 1 97.44 38 ALA B CA 1
ATOM 3122 C C . ALA B 1 38 ? -7.859 14.469 18.047 1 97.44 38 ALA B C 1
ATOM 3124 O O . ALA B 1 38 ? -8.961 14.07 17.656 1 97.44 38 ALA B O 1
ATOM 3125 N N . ILE B 1 39 ? -6.98 13.656 18.625 1 97.62 39 ILE B N 1
ATOM 3126 C CA . ILE B 1 39 ? -7.277 12.258 18.906 1 97.62 39 ILE B CA 1
ATOM 3127 C C . ILE B 1 39 ? -8.453 12.164 19.875 1 97.62 39 ILE B C 1
ATOM 3129 O O . ILE B 1 39 ? -9.328 11.312 19.719 1 97.62 39 ILE B O 1
ATOM 3133 N N . THR B 1 40 ? -8.438 13.031 20.859 1 98.19 40 THR B N 1
ATOM 3134 C CA . THR B 1 40 ? -9.539 13.062 21.812 1 98.19 40 THR B CA 1
ATOM 3135 C C . THR B 1 40 ? -10.867 13.328 21.094 1 98.19 40 THR B C 1
ATOM 3137 O O . THR B 1 40 ? -11.875 12.695 21.391 1 98.19 40 THR B O 1
ATOM 3140 N N . LEU B 1 41 ? -10.891 14.25 20.172 1 98.56 41 LEU B N 1
ATOM 3141 C CA . LEU B 1 41 ? -12.078 14.531 19.375 1 98.56 41 LEU B CA 1
ATOM 3142 C C . LEU B 1 41 ? -12.5 13.297 18.578 1 98.56 41 LEU B C 1
ATOM 3144 O O . LEU B 1 41 ? -13.688 12.992 18.469 1 98.56 41 LEU B O 1
ATOM 3148 N N . PHE B 1 42 ? -11.562 12.625 18.031 1 98.69 42 PHE B N 1
ATOM 3149 C CA . PHE B 1 42 ? -11.828 11.453 17.203 1 98.69 42 PHE B CA 1
ATOM 3150 C C . PHE B 1 42 ? -12.406 10.32 18.047 1 98.69 42 PHE B C 1
ATOM 3152 O O . PHE B 1 42 ? -13.32 9.617 17.609 1 98.69 42 PHE B O 1
ATOM 3159 N N . GLU B 1 43 ? -11.82 10.133 19.188 1 98.75 43 GLU B N 1
ATOM 3160 C CA . GLU B 1 43 ? -12.336 9.141 20.125 1 98.75 43 GLU B CA 1
ATOM 3161 C C . GLU B 1 43 ? -13.789 9.438 20.5 1 98.75 43 GLU B C 1
ATOM 3163 O O . GLU B 1 43 ? -14.617 8.531 20.547 1 98.75 43 GLU B O 1
ATOM 3168 N N . LYS B 1 44 ? -14.07 10.68 20.797 1 98.5 44 LYS B N 1
ATOM 3169 C CA . LYS B 1 44 ? -15.438 11.078 21.109 1 98.5 44 LYS B CA 1
ATOM 3170 C C . LYS B 1 44 ? -16.375 10.789 19.938 1 98.5 44 LYS B C 1
ATOM 3172 O O . LYS B 1 44 ? -17.5 10.32 20.141 1 98.5 44 LYS B O 1
ATOM 3177 N N . ALA B 1 45 ? -15.938 11.086 18.734 1 98.62 45 ALA B N 1
ATOM 3178 C CA . ALA B 1 45 ? -16.719 10.773 17.547 1 98.62 45 ALA B CA 1
ATOM 3179 C C . ALA B 1 45 ? -17.016 9.273 17.453 1 98.62 45 ALA B C 1
ATOM 3181 O O . ALA B 1 45 ? -18.141 8.867 17.172 1 98.62 45 ALA B O 1
ATOM 3182 N N . ALA B 1 46 ? -16.016 8.461 17.703 1 98.75 46 ALA B N 1
ATOM 3183 C CA . ALA B 1 46 ? -16.141 7.012 17.625 1 98.75 46 ALA B CA 1
ATOM 3184 C C . ALA B 1 46 ? -17.141 6.488 18.656 1 98.75 46 ALA B C 1
ATOM 3186 O O . ALA B 1 46 ? -17.812 5.477 18.438 1 98.75 46 ALA B O 1
ATOM 3187 N N . GLN B 1 47 ? -17.297 7.184 19.766 1 98.38 47 GLN B N 1
ATOM 3188 C CA . GLN B 1 47 ? -18.188 6.773 20.844 1 98.38 47 GLN B CA 1
ATOM 3189 C C . GLN B 1 47 ? -19.641 7.016 20.484 1 98.38 47 GLN B C 1
ATOM 3191 O O . GLN B 1 47 ? -20.547 6.402 21.062 1 98.38 47 GLN B O 1
ATOM 3196 N N . THR B 1 48 ? -19.859 7.871 19.484 1 97.06 48 THR B N 1
ATOM 3197 C CA . THR B 1 48 ? -21.234 8.328 19.344 1 97.06 48 THR B CA 1
ATOM 3198 C C . THR B 1 48 ? -21.75 8.086 17.922 1 97.06 48 THR B C 1
ATOM 3200 O O . THR B 1 48 ? -22.953 8.102 17.688 1 97.06 48 THR B O 1
ATOM 3203 N N . VAL B 1 49 ? -20.906 7.859 16.984 1 97.88 49 VAL B N 1
ATOM 3204 C CA . VAL B 1 49 ? -21.312 7.758 15.578 1 97.88 49 VAL B CA 1
ATOM 3205 C C . VAL B 1 49 ? -22.281 6.59 15.406 1 97.88 49 VAL B C 1
ATOM 3207 O O . VAL B 1 49 ? -22.125 5.547 16.047 1 97.88 49 VAL B O 1
ATOM 3210 N N . PRO B 1 50 ? -23.328 6.773 14.562 1 97.38 50 PRO B N 1
ATOM 3211 C CA . PRO B 1 50 ? -24.141 5.613 14.219 1 97.38 50 PRO B CA 1
ATOM 3212 C C . PRO B 1 50 ? -23.344 4.504 13.539 1 97.38 50 PRO B C 1
ATOM 3214 O O . PRO B 1 50 ? -22.453 4.789 12.734 1 97.38 50 PRO B O 1
ATOM 3217 N N . LEU B 1 51 ? -23.688 3.297 13.875 1 96.69 51 LEU B N 1
ATOM 3218 C CA . LEU B 1 51 ? -23 2.152 13.297 1 96.69 51 LEU B CA 1
ATOM 3219 C C . LEU B 1 51 ? -23.906 1.387 12.344 1 96.69 51 LEU B C 1
ATOM 3221 O O . LEU B 1 51 ? -25.125 1.354 12.531 1 96.69 51 LEU B O 1
ATOM 3225 N N . PRO B 1 52 ? -23.312 0.84 11.312 1 94.06 52 PRO B N 1
ATOM 3226 C CA . PRO B 1 52 ? -24.109 -0.039 10.461 1 94.06 52 PRO B CA 1
ATOM 3227 C C . PRO B 1 52 ? -24.625 -1.274 11.195 1 94.06 52 PRO B C 1
ATOM 3229 O O . PRO B 1 52 ? -24.094 -1.641 12.242 1 94.06 52 PRO B O 1
ATOM 3232 N N . ASP B 1 53 ? -25.641 -1.884 10.586 1 92.19 53 ASP B N 1
ATOM 3233 C CA . ASP B 1 53 ? -26.188 -3.088 11.195 1 92.19 53 ASP B CA 1
ATOM 3234 C C . ASP B 1 53 ? -25.219 -4.262 11.07 1 92.19 53 ASP B C 1
ATOM 3236 O O . ASP B 1 53 ? -24.609 -4.461 10.023 1 92.19 53 ASP B O 1
ATOM 3240 N N . ALA B 1 54 ? -25.172 -5.008 12.133 1 89.69 54 ALA B N 1
ATOM 3241 C CA . ALA B 1 54 ? -24.406 -6.25 12.07 1 89.69 54 ALA B CA 1
ATOM 3242 C C . ALA B 1 54 ? -24.969 -7.184 11 1 89.69 54 ALA B C 1
ATOM 3244 O O . ALA B 1 54 ? -26.188 -7.234 10.789 1 89.69 54 ALA B O 1
ATOM 3245 N N . PRO B 1 55 ? -24.219 -7.855 10.297 1 89.56 55 PRO B N 1
ATOM 3246 C CA . PRO B 1 55 ? -22.781 -8.062 10.508 1 89.56 55 PRO B CA 1
ATOM 3247 C C . PRO B 1 55 ? -21.922 -7.145 9.648 1 89.56 55 PRO B C 1
ATOM 3249 O O . PRO B 1 55 ? -20.719 -7.406 9.461 1 89.56 55 PRO B O 1
ATOM 3252 N N . GLN B 1 56 ? -22.438 -6.047 9.156 1 91.94 56 GLN B N 1
ATOM 3253 C CA . GLN B 1 56 ? -21.672 -5.152 8.289 1 91.94 56 GLN B CA 1
ATOM 3254 C C . GLN B 1 56 ? -20.484 -4.559 9.031 1 91.94 56 GLN B C 1
ATOM 3256 O O . GLN B 1 56 ? -20.594 -4.188 10.203 1 91.94 56 GLN B O 1
ATOM 3261 N N . PRO B 1 57 ? -19.391 -4.48 8.352 1 96.06 57 PRO B N 1
ATOM 3262 C CA . PRO B 1 57 ? -18.203 -3.906 9 1 96.06 57 PRO B CA 1
ATOM 3263 C C . PRO B 1 57 ? -18.344 -2.41 9.266 1 96.06 57 PRO B C 1
ATOM 3265 O O . PRO B 1 57 ? -19.094 -1.719 8.562 1 96.06 57 PRO B O 1
ATOM 3268 N N . VAL B 1 58 ? -17.719 -1.964 10.297 1 98.19 58 VAL B N 1
ATOM 3269 C CA . VAL B 1 58 ? -17.547 -0.535 10.539 1 98.19 58 VAL B CA 1
ATOM 3270 C C . VAL B 1 58 ? -16.328 -0.022 9.766 1 98.19 58 VAL B C 1
ATOM 3272 O O . VAL B 1 58 ? -15.234 -0.594 9.867 1 98.19 58 VAL B O 1
ATOM 3275 N N . VAL B 1 59 ? -16.5 1.059 8.992 1 98.56 59 VAL B N 1
ATOM 3276 C CA . VAL B 1 59 ? -15.43 1.535 8.125 1 98.56 59 VAL B CA 1
ATOM 3277 C C . VAL B 1 59 ? -14.867 2.848 8.664 1 98.56 59 VAL B C 1
ATOM 3279 O O . VAL B 1 59 ? -15.617 3.801 8.898 1 98.56 59 VAL B O 1
ATOM 3282 N N . ILE B 1 60 ? -13.586 2.902 8.891 1 98.88 60 ILE B N 1
ATOM 3283 C CA . ILE B 1 60 ? -12.82 4.102 9.219 1 98.88 60 ILE B CA 1
ATOM 3284 C C . ILE B 1 60 ? -11.93 4.492 8.047 1 98.88 60 ILE B C 1
ATOM 3286 O O . ILE B 1 60 ? -11.234 3.645 7.477 1 98.88 60 ILE B O 1
ATOM 3290 N N . ALA B 1 61 ? -11.984 5.73 7.609 1 98.88 61 ALA B N 1
ATOM 3291 C CA . ALA B 1 61 ? -11.117 6.227 6.551 1 98.88 61 ALA B CA 1
ATOM 3292 C C . ALA B 1 61 ? -10.07 7.191 7.102 1 98.88 61 ALA B C 1
ATOM 3294 O O . ALA B 1 61 ? -10.406 8.109 7.863 1 98.88 61 ALA B O 1
ATOM 3295 N N . ASP B 1 62 ? -8.844 6.977 6.809 1 98.81 62 ASP B N 1
ATOM 3296 C CA . ASP B 1 62 ? -7.688 7.793 7.172 1 98.81 62 ASP B CA 1
ATOM 3297 C C . ASP B 1 62 ? -7.113 8.508 5.953 1 98.81 62 ASP B C 1
ATOM 3299 O O . ASP B 1 62 ? -6.344 7.918 5.188 1 98.81 62 ASP B O 1
ATOM 3303 N N . TYR B 1 63 ? -7.438 9.797 5.742 1 98.69 63 TYR B N 1
ATOM 3304 C CA . TYR B 1 63 ? -7.109 10.562 4.547 1 98.69 63 TYR B CA 1
ATOM 3305 C C . TYR B 1 63 ? -5.77 11.281 4.707 1 98.69 63 TYR B C 1
ATOM 3307 O O . TYR B 1 63 ? -5.641 12.195 5.523 1 98.69 63 TYR B O 1
ATOM 3315 N N . GLY B 1 64 ? -4.82 10.922 3.832 1 98.06 64 GLY B N 1
ATOM 3316 C CA . GLY B 1 64 ? -3.477 11.477 3.926 1 98.06 64 GLY B CA 1
ATOM 3317 C C . GLY B 1 64 ? -2.611 10.766 4.953 1 98.06 64 GLY B C 1
ATOM 3318 O O . GLY B 1 64 ? -2.152 11.383 5.914 1 98.06 64 GLY B O 1
ATOM 3319 N N . VAL B 1 65 ? -2.213 9.531 4.633 1 97.62 65 VAL B N 1
ATOM 3320 C CA . VAL B 1 65 ? -1.665 8.656 5.66 1 97.62 65 VAL B CA 1
ATOM 3321 C C . VAL B 1 65 ? -0.143 8.773 5.684 1 97.62 65 VAL B C 1
ATOM 3323 O O . VAL B 1 65 ? 0.49 8.508 6.711 1 97.62 65 VAL B O 1
ATOM 3326 N N . ALA B 1 66 ? 0.466 9.109 4.602 1 96.38 66 ALA B N 1
ATOM 3327 C CA . ALA B 1 66 ? 1.918 9.062 4.449 1 96.38 66 ALA B CA 1
ATOM 3328 C C . ALA B 1 66 ? 2.461 7.68 4.816 1 96.38 66 ALA B C 1
ATOM 3330 O O . ALA B 1 66 ? 2.031 6.668 4.254 1 96.38 66 ALA B O 1
ATOM 3331 N N . THR B 1 67 ? 3.369 7.562 5.816 1 94.88 67 THR B N 1
ATOM 3332 C CA . THR B 1 67 ? 3.959 6.277 6.18 1 94.88 67 THR B CA 1
ATOM 3333 C C . THR B 1 67 ? 3.164 5.617 7.305 1 94.88 67 THR B C 1
ATOM 3335 O O . THR B 1 67 ? 3.529 4.543 7.781 1 94.88 67 THR B O 1
ATOM 3338 N N . GLY B 1 68 ? 2.184 6.246 7.812 1 96.12 68 GLY B N 1
ATOM 3339 C CA . GLY B 1 68 ? 1.254 5.617 8.734 1 96.12 68 GLY B CA 1
ATOM 3340 C C . GLY B 1 68 ? 1.489 6.012 10.18 1 96.12 68 GLY B C 1
ATOM 3341 O O . GLY B 1 68 ? 0.625 5.805 11.039 1 96.12 68 GLY B O 1
ATOM 3342 N N . HIS B 1 69 ? 2.594 6.652 10.508 1 94.19 69 HIS B N 1
ATOM 3343 C CA . HIS B 1 69 ? 2.928 6.934 11.898 1 94.19 69 HIS B CA 1
ATOM 3344 C C . HIS B 1 69 ? 1.982 7.977 12.484 1 94.19 69 HIS B C 1
ATOM 3346 O O . HIS B 1 69 ? 1.625 7.898 13.664 1 94.19 69 HIS B O 1
ATOM 3352 N N . ASN B 1 70 ? 1.55 8.883 11.656 1 92.19 70 ASN B N 1
ATOM 3353 C CA . ASN B 1 70 ? 0.599 9.891 12.117 1 92.19 70 ASN B CA 1
ATOM 3354 C C . ASN B 1 70 ? -0.723 9.258 12.547 1 92.19 70 ASN B C 1
ATOM 3356 O O . ASN B 1 70 ? -1.489 9.859 13.305 1 92.19 70 ASN B O 1
ATOM 3360 N N . SER B 1 71 ? -0.964 8.055 12.094 1 96 71 SER B N 1
ATOM 3361 C CA . SER B 1 71 ? -2.312 7.504 12.156 1 96 71 SER B CA 1
ATOM 3362 C C . SER B 1 71 ? -2.41 6.398 13.203 1 96 71 SER B C 1
ATOM 3364 O O . SER B 1 71 ? -3.51 5.969 13.562 1 96 71 SER B O 1
ATOM 3366 N N . LEU B 1 72 ? -1.301 5.902 13.773 1 96.31 72 LEU B N 1
ATOM 3367 C CA . LEU B 1 72 ? -1.327 4.742 14.656 1 96.31 72 LEU B CA 1
ATOM 3368 C C . LEU B 1 72 ? -2.145 5.031 15.914 1 96.31 72 LEU B C 1
ATOM 3370 O O . LEU B 1 72 ? -3.08 4.297 16.234 1 96.31 72 LEU B O 1
ATOM 3374 N N . LYS B 1 73 ? -1.857 6.148 16.547 1 95.69 73 LYS B N 1
ATOM 3375 C CA . LYS B 1 73 ? -2.531 6.469 17.812 1 95.69 73 LYS B CA 1
ATOM 3376 C C . LYS B 1 73 ? -4 6.809 17.578 1 95.69 73 LYS B C 1
ATOM 3378 O O . LYS B 1 73 ? -4.879 6.301 18.281 1 95.69 73 LYS B O 1
ATOM 3383 N N . PRO B 1 74 ? -4.297 7.66 16.594 1 97.5 74 PRO B N 1
ATOM 3384 C CA . PRO B 1 74 ? -5.715 7.941 16.344 1 97.5 74 PRO B CA 1
ATOM 3385 C C . PRO B 1 74 ? -6.516 6.684 16 1 97.5 74 PRO B C 1
ATOM 3387 O O . PRO B 1 74 ? -7.629 6.504 16.5 1 97.5 74 PRO B O 1
ATOM 3390 N N . MET B 1 75 ? -6.016 5.809 15.18 1 98.38 75 MET B N 1
ATOM 3391 C CA . M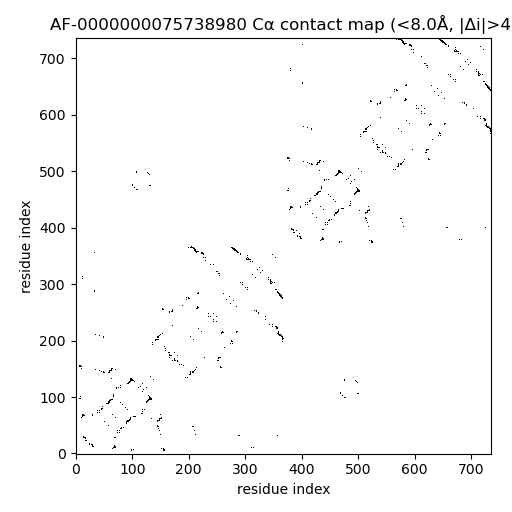ET B 1 75 ? -6.73 4.586 14.82 1 98.38 75 MET B CA 1
ATOM 3392 C C . MET B 1 75 ? -6.938 3.699 16.047 1 98.38 75 MET B C 1
ATOM 3394 O O . MET B 1 75 ? -8.023 3.156 16.234 1 98.38 75 MET B O 1
ATOM 3398 N N . MET B 1 76 ? -5.891 3.596 16.844 1 97.44 76 MET B N 1
ATOM 3399 C CA . MET B 1 76 ? -6.004 2.793 18.047 1 97.44 76 MET B CA 1
ATOM 3400 C C . MET B 1 76 ? -7.098 3.342 18.969 1 97.44 76 MET B C 1
ATOM 3402 O O . MET B 1 76 ? -7.918 2.584 19.484 1 97.44 76 MET B O 1
ATOM 3406 N N . ALA B 1 77 ? -7.09 4.652 19.172 1 97.88 77 ALA B N 1
ATOM 3407 C CA . ALA B 1 77 ? -8.086 5.293 20.016 1 97.88 77 ALA B CA 1
ATOM 3408 C C . ALA B 1 77 ? -9.5 5.043 19.5 1 97.88 77 ALA B C 1
ATOM 3410 O O . ALA B 1 77 ? -10.406 4.711 20.266 1 97.88 77 ALA B O 1
ATOM 3411 N N . ALA B 1 78 ? -9.711 5.195 18.219 1 98.69 78 ALA B N 1
ATOM 3412 C CA . ALA B 1 78 ? -11.023 5 17.609 1 98.69 78 ALA B CA 1
ATOM 3413 C C . ALA B 1 78 ? -11.461 3.543 17.719 1 98.69 78 ALA B C 1
ATOM 3415 O O . ALA B 1 78 ? -12.609 3.262 18.078 1 98.69 78 ALA B O 1
ATOM 3416 N N . ILE B 1 79 ? -10.57 2.592 17.375 1 98.69 79 ILE B N 1
ATOM 3417 C CA . ILE B 1 79 ? -10.883 1.166 17.406 1 98.69 79 ILE B CA 1
ATOM 3418 C C . ILE B 1 79 ? -11.258 0.754 18.828 1 98.69 79 ILE B C 1
ATOM 3420 O O . ILE B 1 79 ? -12.242 0.05 19.047 1 98.69 79 ILE B O 1
ATOM 3424 N N . ASN B 1 80 ? -10.445 1.245 19.812 1 98.31 80 ASN B N 1
ATOM 3425 C CA . ASN B 1 80 ? -10.758 0.953 21.219 1 98.31 80 ASN B CA 1
ATOM 3426 C C . ASN B 1 80 ? -12.141 1.466 21.594 1 98.31 80 ASN B C 1
ATOM 3428 O O . ASN B 1 80 ? -12.898 0.772 22.281 1 98.31 80 ASN B O 1
ATOM 3432 N N . ALA B 1 81 ? -12.453 2.629 21.203 1 98.75 81 ALA B N 1
ATOM 3433 C CA . ALA B 1 81 ? -13.758 3.207 21.5 1 98.75 81 ALA B CA 1
ATOM 3434 C C . ALA B 1 81 ? -14.883 2.4 20.844 1 98.75 81 ALA B C 1
ATOM 3436 O O . ALA B 1 81 ? -15.906 2.137 21.469 1 98.75 81 ALA B O 1
ATOM 3437 N N . LEU B 1 82 ? -14.695 2.004 19.609 1 98.62 82 LEU B N 1
ATOM 3438 C CA . LEU B 1 82 ? -15.695 1.213 18.891 1 98.62 82 LEU B CA 1
ATOM 3439 C C . LEU B 1 82 ? -15.883 -0.149 19.547 1 98.62 82 LEU B C 1
ATOM 3441 O O . LEU B 1 82 ? -17 -0.655 19.625 1 98.62 82 LEU B O 1
ATOM 3445 N N . ARG B 1 83 ? -14.773 -0.742 20.016 1 98.25 83 ARG B N 1
ATOM 3446 C CA . ARG B 1 83 ? -14.812 -2.078 20.594 1 98.25 83 ARG B CA 1
ATOM 3447 C C . ARG B 1 83 ? -15.625 -2.082 21.891 1 98.25 83 ARG B C 1
ATOM 3449 O O . ARG B 1 83 ? -16.078 -3.137 22.344 1 98.25 83 ARG B O 1
ATOM 3456 N N . ARG B 1 84 ? -15.82 -0.974 22.484 1 97.81 84 ARG B N 1
ATOM 3457 C CA . ARG B 1 84 ? -16.688 -0.864 23.641 1 97.81 84 ARG B CA 1
ATOM 3458 C C . ARG B 1 84 ? -18.156 -0.878 23.234 1 97.81 84 ARG B C 1
ATOM 3460 O O . ARG B 1 84 ? -19.047 -1.04 24.094 1 97.81 84 ARG B O 1
ATOM 3467 N N . ARG B 1 85 ? -18.422 -0.837 21.953 1 97.69 85 ARG B N 1
ATOM 3468 C CA . ARG B 1 85 ? -19.781 -0.7 21.469 1 97.69 85 ARG B CA 1
ATOM 3469 C C . ARG B 1 85 ? -20.188 -1.902 20.625 1 97.69 85 ARG B C 1
ATOM 3471 O O . ARG B 1 85 ? -21.375 -2.164 20.438 1 97.69 85 ARG B O 1
ATOM 3478 N N . ILE B 1 86 ? -19.25 -2.562 20.062 1 97.31 86 ILE B N 1
ATOM 3479 C CA . ILE B 1 86 ? -19.562 -3.65 19.141 1 97.31 86 ILE B CA 1
ATOM 3480 C C . ILE B 1 86 ? -18.875 -4.934 19.609 1 97.31 86 ILE B C 1
ATOM 3482 O O . ILE B 1 86 ? -17.922 -4.887 20.391 1 97.31 86 ILE B O 1
ATOM 3486 N N . ARG B 1 87 ? -19.359 -6.066 19.078 1 95.06 87 ARG B N 1
ATOM 3487 C CA . ARG B 1 87 ? -18.781 -7.359 19.422 1 95.06 87 ARG B CA 1
ATOM 3488 C C . ARG B 1 87 ? -17.328 -7.445 18.969 1 95.06 87 ARG B C 1
ATOM 3490 O O . ARG B 1 87 ? -16.938 -6.828 17.969 1 95.06 87 ARG B O 1
ATOM 3497 N N . GLU B 1 88 ? -16.594 -8.25 19.656 1 94.19 88 GLU B N 1
ATOM 3498 C CA . GLU B 1 88 ? -15.148 -8.383 19.438 1 94.19 88 GLU B CA 1
ATOM 3499 C C . GLU B 1 88 ? -14.852 -8.953 18.047 1 94.19 88 GLU B C 1
ATOM 3501 O O . GLU B 1 88 ? -13.805 -8.672 17.469 1 94.19 88 GLU B O 1
ATOM 3506 N N . ASP B 1 89 ? -15.773 -9.672 17.516 1 94.69 89 ASP B N 1
ATOM 3507 C CA . ASP B 1 89 ? -15.516 -10.344 16.25 1 94.69 89 ASP B CA 1
ATOM 3508 C C . ASP B 1 89 ? -16.062 -9.523 15.078 1 94.69 89 ASP B C 1
ATOM 3510 O O . ASP B 1 89 ? -15.883 -9.906 13.922 1 94.69 89 ASP B O 1
ATOM 3514 N N . ARG B 1 90 ? -16.75 -8.406 15.438 1 97 90 ARG B N 1
ATOM 3515 C CA . ARG B 1 90 ? -17.234 -7.559 14.359 1 97 90 ARG B CA 1
ATOM 3516 C C . ARG B 1 90 ? -16.094 -6.844 13.656 1 97 90 ARG B C 1
ATOM 3518 O O . ARG B 1 90 ? -15.234 -6.242 14.305 1 97 90 ARG B O 1
ATOM 3525 N N . ALA B 1 91 ? -16.109 -6.914 12.367 1 98.12 91 ALA B N 1
ATOM 3526 C CA . ALA B 1 91 ? -15 -6.406 11.578 1 98.12 91 ALA B CA 1
ATOM 3527 C C . ALA B 1 91 ? -14.961 -4.879 11.594 1 98.12 91 ALA B C 1
ATOM 3529 O O . ALA B 1 91 ? -16 -4.23 11.469 1 98.12 91 ALA B O 1
ATOM 3530 N N . ILE B 1 92 ? -13.82 -4.336 11.789 1 98.62 92 ILE B N 1
ATOM 3531 C CA . ILE B 1 92 ? -13.516 -2.93 11.547 1 98.62 92 ILE B CA 1
ATOM 3532 C C . ILE B 1 92 ? -12.547 -2.803 10.375 1 98.62 92 ILE B C 1
ATOM 3534 O O . ILE B 1 92 ? -11.469 -3.398 10.383 1 98.62 92 ILE B O 1
ATOM 3538 N N . MET B 1 93 ? -12.969 -2.098 9.367 1 98.56 93 MET B N 1
ATOM 3539 C CA . MET B 1 93 ? -12.125 -1.854 8.203 1 98.56 93 MET B CA 1
ATOM 3540 C C . MET B 1 93 ? -11.5 -0.464 8.258 1 98.56 93 MET B C 1
ATOM 3542 O O . MET B 1 93 ? -12.203 0.53 8.43 1 98.56 93 MET B O 1
ATOM 3546 N N . VAL B 1 94 ? -10.227 -0.388 8.18 1 98.81 94 VAL B N 1
ATOM 3547 C CA . VAL B 1 94 ? -9.516 0.882 8.172 1 98.81 94 VAL B CA 1
ATOM 3548 C C . VAL B 1 94 ? -8.875 1.104 6.801 1 98.81 94 VAL B C 1
ATOM 3550 O O . VAL B 1 94 ? -7.984 0.356 6.395 1 98.81 94 VAL B O 1
ATOM 3553 N N . ALA B 1 95 ? -9.336 2.115 6.074 1 98.75 95 ALA B N 1
ATOM 3554 C CA . ALA B 1 95 ? -8.766 2.473 4.781 1 98.75 95 ALA B CA 1
ATOM 3555 C C . ALA B 1 95 ? -7.816 3.66 4.91 1 98.75 95 ALA B C 1
ATOM 3557 O O . ALA B 1 95 ? -8.25 4.785 5.172 1 98.75 95 ALA B O 1
ATOM 3558 N N . HIS B 1 96 ? -6.539 3.398 4.738 1 98.81 96 HIS B N 1
ATOM 3559 C CA . HIS B 1 96 ? -5.531 4.453 4.711 1 98.81 96 HIS B CA 1
ATOM 3560 C C . HIS B 1 96 ? -5.316 4.969 3.293 1 98.81 96 HIS B C 1
ATOM 3562 O O . HIS B 1 96 ? -5.031 4.191 2.381 1 98.81 96 HIS B O 1
ATOM 3568 N N . THR B 1 97 ? -5.418 6.293 3.143 1 98.5 97 THR B N 1
ATOM 3569 C CA . THR B 1 97 ? -5.395 6.773 1.766 1 98.5 97 THR B CA 1
ATOM 3570 C C . THR B 1 97 ? -4.266 7.777 1.561 1 98.5 97 THR B C 1
ATOM 3572 O O . THR B 1 97 ? -3.865 8.469 2.5 1 98.5 97 THR B O 1
ATOM 3575 N N . ASP B 1 98 ? -3.758 7.855 0.42 1 98.12 98 ASP B N 1
ATOM 3576 C CA . ASP B 1 98 ? -2.779 8.836 -0.043 1 98.12 98 ASP B CA 1
ATOM 3577 C C . ASP B 1 98 ? -2.67 8.828 -1.566 1 98.12 98 ASP B C 1
ATOM 3579 O O . ASP B 1 98 ? -3.379 8.07 -2.24 1 98.12 98 ASP B O 1
ATOM 3583 N N . VAL B 1 99 ? -1.882 9.688 -2.115 1 97.06 99 VAL B N 1
ATOM 3584 C CA . VAL B 1 99 ? -1.684 9.734 -3.559 1 97.06 99 VAL B CA 1
ATOM 3585 C C . VAL B 1 99 ? -0.911 8.5 -4.016 1 97.06 99 VAL B C 1
ATOM 3587 O O . VAL B 1 99 ? -0.207 7.867 -3.223 1 97.06 99 VAL B O 1
ATOM 3590 N N . PRO B 1 100 ? -0.996 8.109 -5.293 1 96.06 100 PRO B N 1
ATOM 3591 C CA . PRO B 1 100 ? -0.398 6.867 -5.793 1 96.06 100 PRO B CA 1
ATOM 3592 C C . PRO B 1 100 ? 1.106 6.793 -5.543 1 96.06 100 PRO B C 1
ATOM 3594 O O . PRO B 1 100 ? 1.646 5.703 -5.324 1 96.06 100 PRO B O 1
ATOM 3597 N N . ASP B 1 101 ? 1.805 7.906 -5.5 1 94 101 ASP B N 1
ATOM 3598 C CA . ASP B 1 101 ? 3.26 7.949 -5.41 1 94 101 ASP B CA 1
ATOM 3599 C C . ASP B 1 101 ? 3.725 7.805 -3.963 1 94 101 ASP B C 1
ATOM 3601 O O . ASP B 1 101 ? 4.926 7.742 -3.695 1 94 101 ASP B O 1
ATOM 3605 N N . ASN B 1 102 ? 2.73 7.738 -3.051 1 95.94 102 ASN B N 1
ATOM 3606 C CA . ASN B 1 102 ? 3.094 7.531 -1.652 1 95.94 102 ASN B CA 1
ATOM 3607 C C . ASN B 1 102 ? 3.855 6.223 -1.46 1 95.94 102 ASN B C 1
ATOM 3609 O O . ASN B 1 102 ? 3.701 5.289 -2.25 1 95.94 102 ASN B O 1
ATOM 3613 N N . ASP B 1 103 ? 4.707 6.211 -0.506 1 95 103 ASP B N 1
ATOM 3614 C CA . ASP B 1 103 ? 5.414 4.988 -0.148 1 95 103 ASP B CA 1
ATOM 3615 C C . ASP B 1 103 ? 4.512 4.043 0.646 1 95 103 ASP B C 1
ATOM 3617 O O . ASP B 1 103 ? 4.648 3.932 1.867 1 95 103 ASP B O 1
ATOM 3621 N N . PHE B 1 104 ? 3.693 3.277 0.019 1 97.19 104 PHE B N 1
ATOM 3622 C CA . PHE B 1 104 ? 2.727 2.396 0.665 1 97.19 104 PHE B CA 1
ATOM 3623 C C . PHE B 1 104 ? 3.418 1.173 1.251 1 97.19 104 PHE B C 1
ATOM 3625 O O . PHE B 1 104 ? 2.885 0.527 2.156 1 97.19 104 PHE B O 1
ATOM 3632 N N . THR B 1 105 ? 4.566 0.834 0.716 1 95 105 THR B N 1
ATOM 3633 C CA . THR B 1 105 ? 5.34 -0.243 1.324 1 95 105 THR B CA 1
ATOM 3634 C C . THR B 1 105 ? 5.758 0.127 2.744 1 95 105 THR B C 1
ATOM 3636 O O . THR B 1 105 ? 5.633 -0.683 3.664 1 95 105 THR B O 1
ATOM 3639 N N . ALA B 1 106 ? 6.223 1.381 2.9 1 95.19 106 ALA B N 1
ATOM 3640 C CA . ALA B 1 106 ? 6.547 1.867 4.238 1 95.19 106 ALA B CA 1
ATOM 3641 C C . ALA B 1 106 ? 5.32 1.842 5.145 1 95.19 106 ALA B C 1
ATOM 3643 O O . ALA B 1 106 ? 5.418 1.48 6.32 1 95.19 106 ALA B O 1
ATOM 3644 N N . LEU B 1 107 ? 4.199 2.199 4.605 1 97.56 107 LEU B N 1
ATOM 3645 C CA . LEU B 1 107 ? 2.959 2.168 5.375 1 97.56 107 LEU B CA 1
ATOM 3646 C C . LEU B 1 107 ? 2.67 0.759 5.883 1 97.56 107 LEU B C 1
ATOM 3648 O O . LEU B 1 107 ? 2.445 0.56 7.078 1 97.56 107 LEU B O 1
ATOM 3652 N N . PHE B 1 108 ? 2.678 -0.193 4.98 1 97.62 108 PHE B N 1
ATOM 3653 C CA . PHE B 1 108 ? 2.307 -1.549 5.367 1 97.62 108 PHE B CA 1
ATOM 3654 C C . PHE B 1 108 ? 3.35 -2.148 6.305 1 97.62 108 PHE B C 1
ATOM 3656 O O . PHE B 1 108 ? 3.014 -2.934 7.195 1 97.62 108 PHE B O 1
ATOM 3663 N N . ARG B 1 109 ? 4.617 -1.784 6.156 1 95.44 109 ARG B N 1
ATOM 3664 C CA . ARG B 1 109 ? 5.633 -2.201 7.121 1 95.44 109 ARG B CA 1
ATOM 3665 C C . ARG B 1 109 ? 5.348 -1.625 8.5 1 95.44 109 ARG B C 1
ATOM 3667 O O . ARG B 1 109 ? 5.484 -2.32 9.508 1 95.44 109 ARG B O 1
ATOM 3674 N N . THR B 1 110 ? 4.984 -0.335 8.492 1 96.12 110 THR B N 1
ATOM 3675 C CA . THR B 1 110 ? 4.609 0.2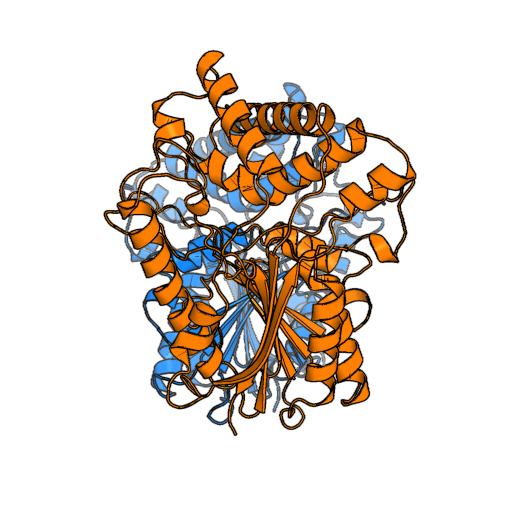95 9.75 1 96.12 110 THR B CA 1
ATOM 3676 C C . THR B 1 110 ? 3.459 -0.46 10.414 1 96.12 110 THR B C 1
ATOM 3678 O O . THR B 1 110 ? 3.529 -0.798 11.594 1 96.12 110 THR B O 1
ATOM 3681 N N . LEU B 1 111 ? 2.469 -0.785 9.672 1 97.25 111 LEU B N 1
ATOM 3682 C CA . LEU B 1 111 ? 1.293 -1.471 10.195 1 97.25 111 LEU B CA 1
ATOM 3683 C C . LEU B 1 111 ? 1.648 -2.875 10.664 1 97.25 111 LEU B C 1
ATOM 3685 O O . LEU B 1 111 ? 1.104 -3.355 11.664 1 97.25 111 LEU B O 1
ATOM 3689 N N . ALA B 1 112 ? 2.555 -3.502 9.984 1 95.62 112 ALA B N 1
ATOM 3690 C CA . ALA B 1 112 ? 2.9 -4.891 10.281 1 95.62 112 ALA B CA 1
ATOM 3691 C C . ALA B 1 112 ? 3.848 -4.973 11.477 1 95.62 112 ALA B C 1
ATOM 3693 O O . ALA B 1 112 ? 3.74 -5.887 12.297 1 95.62 112 ALA B O 1
ATOM 3694 N N . ASP B 1 113 ? 4.773 -3.953 11.625 1 93.75 113 ASP B N 1
ATOM 3695 C CA . ASP B 1 113 ? 5.93 -4.188 12.484 1 93.75 113 ASP B CA 1
ATOM 3696 C C . ASP B 1 113 ? 5.922 -3.25 13.688 1 93.75 113 ASP B C 1
ATOM 3698 O O . ASP B 1 113 ? 6.551 -3.535 14.711 1 93.75 113 ASP B O 1
ATOM 3702 N N . ASP B 1 114 ? 5.309 -2.086 13.516 1 93.75 114 ASP B N 1
ATOM 3703 C CA . ASP B 1 114 ? 5.367 -1.123 14.609 1 93.75 114 ASP B CA 1
ATOM 3704 C C . ASP B 1 114 ? 4.609 -1.637 15.828 1 93.75 114 ASP B C 1
ATOM 3706 O O . ASP B 1 114 ? 3.488 -2.135 15.711 1 93.75 114 ASP B O 1
ATOM 3710 N N . PRO B 1 115 ? 5.176 -1.535 17.016 1 91.69 115 PRO B N 1
ATOM 3711 C CA . PRO B 1 115 ? 4.52 -2.057 18.219 1 91.69 115 PRO B CA 1
ATOM 3712 C C . PRO B 1 115 ? 3.213 -1.33 18.531 1 91.69 115 PRO B C 1
ATOM 3714 O O . PRO B 1 115 ? 2.348 -1.883 19.219 1 91.69 115 PRO B O 1
ATOM 3717 N N . ASP B 1 116 ? 3.043 -0.141 18.016 1 92.56 116 ASP B N 1
ATOM 3718 C CA . ASP B 1 116 ? 1.849 0.646 18.312 1 92.56 116 ASP B CA 1
ATOM 3719 C C . ASP B 1 116 ? 0.772 0.425 17.25 1 92.56 116 ASP B C 1
ATOM 3721 O O . ASP B 1 116 ? -0.276 1.073 17.281 1 92.56 116 ASP B O 1
ATOM 3725 N N . SER B 1 117 ? 1.069 -0.462 16.344 1 95.5 117 SER B N 1
ATOM 3726 C CA . SER B 1 117 ? 0.08 -0.765 15.312 1 95.5 117 SER B CA 1
ATOM 3727 C C . SER B 1 117 ? -1.179 -1.376 15.922 1 95.5 117 SER B C 1
ATOM 3729 O O . SER B 1 117 ? -1.098 -2.293 16.734 1 95.5 117 SER B O 1
ATOM 3731 N N . TYR B 1 118 ? -2.336 -0.911 15.477 1 97.38 118 TYR B N 1
ATOM 3732 C CA . TYR B 1 118 ? -3.609 -1.421 15.977 1 97.38 118 TYR B CA 1
ATOM 3733 C C . TYR B 1 118 ? -3.828 -2.863 15.539 1 97.38 118 TYR B C 1
ATOM 3735 O O . TYR B 1 118 ? -4.641 -3.58 16.125 1 97.38 118 TYR B O 1
ATOM 3743 N N . LEU B 1 119 ? -3.131 -3.299 14.547 1 96.25 119 LEU B N 1
ATOM 3744 C CA . LEU B 1 119 ? -3.277 -4.66 14.047 1 96.25 119 LEU B CA 1
ATOM 3745 C C . LEU B 1 119 ? -2.736 -5.672 15.055 1 96.25 119 LEU B C 1
ATOM 3747 O O . LEU B 1 119 ? -3.107 -6.848 15.016 1 96.25 119 LEU B O 1
ATOM 3751 N N . HIS B 1 120 ? -1.841 -5.266 15.938 1 95.25 120 HIS B N 1
ATOM 3752 C CA . HIS B 1 120 ? -1.32 -6.145 16.984 1 95.25 120 HIS B CA 1
ATOM 3753 C C . HIS B 1 120 ? -2.285 -6.23 18.156 1 95.25 120 HIS B C 1
ATOM 3755 O O . HIS B 1 120 ? -2.18 -7.137 18.984 1 95.25 120 HIS B O 1
ATOM 3761 N N . HIS B 1 121 ? -3.23 -5.355 18.203 1 94.81 121 HIS B N 1
ATOM 3762 C CA . HIS B 1 121 ? -4.039 -5.23 19.406 1 94.81 121 HIS B CA 1
ATOM 3763 C C . HIS B 1 121 ? -5.496 -5.586 19.141 1 94.81 121 HIS B C 1
ATOM 3765 O O . HIS B 1 121 ? -6.277 -5.785 20.062 1 94.81 121 HIS B O 1
ATOM 3771 N N . ASP B 1 122 ? -5.859 -5.605 17.938 1 96.69 122 ASP B N 1
ATOM 3772 C CA . ASP B 1 122 ? -7.223 -5.953 17.547 1 96.69 122 ASP B CA 1
ATOM 3773 C C . ASP B 1 122 ? -7.219 -6.938 16.375 1 96.69 122 ASP B C 1
ATOM 3775 O O . ASP B 1 122 ? -6.957 -6.551 15.234 1 96.69 122 ASP B O 1
ATOM 3779 N N . SER B 1 123 ? -7.652 -8.109 16.562 1 94.44 123 SER B N 1
ATOM 3780 C CA . SER B 1 123 ? -7.52 -9.18 15.578 1 94.44 123 SER B CA 1
ATOM 3781 C C . SER B 1 123 ? -8.625 -9.109 14.523 1 94.44 123 SER B C 1
ATOM 3783 O O . SER B 1 123 ? -8.562 -9.789 13.5 1 94.44 123 SER B O 1
ATOM 3785 N N . ALA B 1 124 ? -9.648 -8.32 14.758 1 97.06 124 ALA B N 1
ATOM 3786 C CA . ALA B 1 124 ? -10.758 -8.234 13.812 1 97.06 124 ALA B CA 1
ATOM 3787 C C . ALA B 1 124 ? -10.742 -6.895 13.07 1 97.06 124 ALA B C 1
ATOM 3789 O O . ALA B 1 124 ? -11.773 -6.453 12.562 1 97.06 124 ALA B O 1
ATOM 3790 N N . SER B 1 125 ? -9.586 -6.23 13.094 1 98 125 SER B N 1
ATOM 3791 C CA . SER B 1 125 ? -9.367 -5.051 12.258 1 98 125 SER B CA 1
ATOM 3792 C C . SER B 1 125 ? -8.656 -5.414 10.961 1 98 125 SER B C 1
ATOM 3794 O O . SER B 1 125 ? -7.703 -6.195 10.969 1 98 125 SER B O 1
ATOM 3796 N N . PHE B 1 126 ? -9.148 -4.898 9.898 1 98.5 126 PHE B N 1
ATOM 3797 C CA . PHE B 1 126 ? -8.609 -5.152 8.562 1 98.5 126 PHE B CA 1
ATOM 3798 C C . PHE B 1 126 ? -8.164 -3.852 7.906 1 98.5 126 PHE B C 1
ATOM 3800 O O . PHE B 1 126 ? -8.984 -2.971 7.641 1 98.5 126 PHE B O 1
ATOM 3807 N N . ALA B 1 127 ? -6.895 -3.732 7.656 1 98.5 127 ALA B N 1
ATOM 3808 C CA . ALA B 1 127 ? -6.312 -2.518 7.09 1 98.5 127 ALA B CA 1
ATOM 3809 C C . ALA B 1 127 ? -6.188 -2.621 5.574 1 98.5 127 ALA B C 1
ATOM 3811 O O . ALA B 1 127 ? -5.844 -3.682 5.043 1 98.5 127 ALA B O 1
ATOM 3812 N N . SER B 1 128 ? -6.477 -1.583 4.898 1 98.56 128 SER B N 1
ATOM 3813 C CA . SER B 1 128 ? -6.23 -1.449 3.467 1 98.56 128 SER B CA 1
ATOM 3814 C C . SER B 1 128 ? -5.695 -0.062 3.125 1 98.56 128 SER B C 1
ATOM 3816 O O . SER B 1 128 ? -5.723 0.842 3.963 1 98.56 128 SER B O 1
ATOM 3818 N N . ALA B 1 129 ? -5.117 0.048 1.98 1 98.69 129 ALA B N 1
ATOM 3819 C CA . ALA B 1 129 ? -4.637 1.329 1.467 1 98.69 129 ALA B CA 1
ATOM 3820 C C . ALA B 1 129 ? -5.336 1.692 0.16 1 98.69 129 ALA B C 1
ATOM 3822 O O . ALA B 1 129 ? -5.676 0.813 -0.634 1 98.69 129 ALA B O 1
ATOM 3823 N N . VAL B 1 130 ? -5.57 2.926 -0.044 1 98.62 130 VAL B N 1
ATOM 3824 C CA . VAL B 1 130 ? -6.082 3.469 -1.296 1 98.62 130 VAL B CA 1
ATOM 3825 C C . VAL B 1 130 ? -5.098 4.488 -1.861 1 98.62 130 VAL B C 1
ATOM 3827 O O . VAL B 1 130 ? -4.75 5.46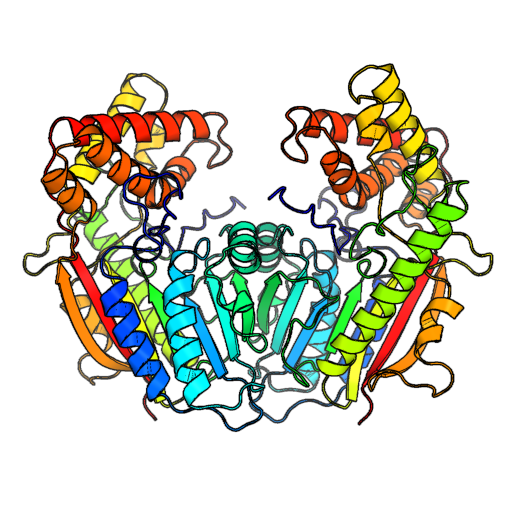1 -1.19 1 98.62 130 VAL B O 1
ATOM 3830 N N . GLY B 1 131 ? -4.59 4.211 -3.049 1 97.88 131 GLY B N 1
ATOM 3831 C CA . GLY B 1 131 ? -3.627 5.082 -3.699 1 97.88 131 GLY B CA 1
ATOM 3832 C C . GLY B 1 131 ? -4.258 6.023 -4.711 1 97.88 131 GLY B C 1
ATOM 3833 O O . GLY B 1 131 ? -3.984 5.93 -5.906 1 97.88 131 GLY B O 1
ATOM 3834 N N . ARG B 1 132 ? -4.984 6.957 -4.258 1 96.75 132 ARG B N 1
ATOM 3835 C CA . ARG B 1 132 ? -5.668 7.969 -5.051 1 96.75 132 ARG B CA 1
ATOM 3836 C C . ARG B 1 132 ? -5.762 9.289 -4.293 1 96.75 132 ARG B C 1
ATOM 3838 O O . ARG B 1 132 ? -5.723 9.305 -3.062 1 96.75 132 ARG B O 1
ATOM 3845 N N . SER B 1 133 ? -5.891 10.391 -5.051 1 97.19 133 SER B N 1
ATOM 3846 C CA . SER B 1 133 ? -6.035 11.703 -4.418 1 97.19 133 SER B CA 1
ATOM 3847 C C . SER B 1 133 ? -7.367 11.812 -3.682 1 97.19 133 SER B C 1
ATOM 3849 O O . SER B 1 133 ? -8.422 11.508 -4.246 1 97.19 133 SER B O 1
ATOM 3851 N N . PHE B 1 134 ? -7.312 12.266 -2.434 1 98 134 PHE B N 1
ATOM 3852 C CA . PHE B 1 134 ? -8.539 12.375 -1.657 1 98 134 PHE B CA 1
ATOM 3853 C C . PHE B 1 134 ? -9.352 13.586 -2.105 1 98 134 PHE B C 1
ATOM 3855 O O . PHE B 1 134 ? -10.43 13.852 -1.574 1 98 134 PHE B O 1
ATOM 3862 N N . TYR B 1 135 ? -8.883 14.344 -3.098 1 98.06 135 TYR B N 1
ATOM 3863 C CA . TYR B 1 135 ? -9.672 15.422 -3.686 1 98.06 135 TYR B CA 1
ATOM 3864 C C . TYR B 1 135 ? -10.633 14.875 -4.734 1 98.06 135 TYR B C 1
ATOM 3866 O O . TYR B 1 135 ? -11.289 15.648 -5.445 1 98.06 135 TYR B O 1
ATOM 3874 N N . THR B 1 136 ? -10.719 13.586 -4.855 1 96.88 136 THR B N 1
ATOM 3875 C CA . THR B 1 136 ? -11.734 12.836 -5.582 1 96.88 136 THR B CA 1
ATOM 3876 C C . THR B 1 136 ? -12.43 11.836 -4.66 1 96.88 136 THR B C 1
ATOM 3878 O O . THR B 1 136 ? -12.094 11.734 -3.479 1 96.88 136 THR B O 1
ATOM 3881 N N . GLN B 1 137 ? -13.453 11.188 -5.227 1 97.44 137 GLN B N 1
ATOM 3882 C CA . GLN B 1 137 ? -14.039 10.102 -4.449 1 97.44 137 GLN B CA 1
ATOM 3883 C C . GLN B 1 137 ? -13.148 8.859 -4.469 1 97.44 137 GLN B C 1
ATOM 3885 O O . GLN B 1 137 ? -12.719 8.422 -5.535 1 97.44 137 GLN B O 1
ATOM 3890 N N . ILE B 1 138 ? -12.922 8.305 -3.316 1 96.94 138 ILE B N 1
ATOM 3891 C CA . ILE B 1 138 ? -11.969 7.199 -3.312 1 96.94 138 ILE B CA 1
ATOM 3892 C C . ILE B 1 138 ? -12.562 6.012 -2.559 1 96.94 138 ILE B C 1
ATOM 3894 O O . ILE B 1 138 ? -11.969 4.93 -2.527 1 96.94 138 ILE B O 1
ATOM 3898 N N . LEU B 1 139 ? -13.68 6.125 -1.912 1 98.12 139 LEU B N 1
ATOM 3899 C CA . LEU B 1 139 ? -14.461 5.062 -1.297 1 98.12 139 LEU B CA 1
ATOM 3900 C C . LEU B 1 139 ? -15.922 5.141 -1.74 1 98.12 139 LEU B C 1
ATOM 3902 O O . LEU B 1 139 ? -16.391 6.207 -2.146 1 98.12 139 LEU B O 1
ATOM 3906 N N . PRO B 1 140 ? -16.625 4.066 -1.702 1 97.31 140 PRO B N 1
ATOM 3907 C CA . PRO B 1 140 ? -18.016 4.078 -2.143 1 97.31 140 PRO B CA 1
ATOM 3908 C C . PRO B 1 140 ? -18.891 5.008 -1.306 1 97.31 140 PRO B C 1
ATOM 3910 O O . PRO B 1 140 ? -18.578 5.27 -0.14 1 97.31 140 PRO B O 1
ATOM 3913 N N . SER B 1 141 ? -19.984 5.477 -1.902 1 96.88 141 SER B N 1
ATOM 3914 C CA . SER B 1 141 ? -20.922 6.375 -1.233 1 96.88 141 SER B CA 1
ATOM 3915 C C . SER B 1 141 ? -21.531 5.719 -0 1 96.88 141 SER B C 1
ATOM 3917 O O . SER B 1 141 ? -21.859 4.531 -0.021 1 96.88 141 SER B O 1
ATOM 3919 N N . ASN B 1 142 ? -21.594 6.5 1.081 1 96.44 142 ASN B N 1
ATOM 3920 C CA . ASN B 1 142 ? -22.312 6.125 2.295 1 96.44 142 ASN B CA 1
ATOM 3921 C C . ASN B 1 142 ? -21.734 4.855 2.916 1 96.44 142 ASN B C 1
ATOM 3923 O O . ASN B 1 142 ? -22.5 3.986 3.361 1 96.44 142 ASN B O 1
ATOM 3927 N N . THR B 1 143 ? -20.422 4.766 2.904 1 96.56 143 THR B N 1
ATOM 3928 C CA . THR B 1 143 ? -19.828 3.557 3.465 1 96.56 143 THR B CA 1
ATOM 3929 C C . THR B 1 143 ? -18.984 3.887 4.684 1 96.56 143 THR B C 1
ATOM 3931 O O . THR B 1 143 ? -18.719 3.021 5.523 1 96.56 143 THR B O 1
ATOM 3934 N N . VAL B 1 144 ? -18.516 5.133 4.852 1 98.38 144 VAL B N 1
ATOM 3935 C CA . VAL B 1 144 ? -17.547 5.504 5.883 1 98.38 144 VAL B CA 1
ATOM 3936 C C . VAL B 1 144 ? -18.297 5.965 7.137 1 98.38 144 VAL B C 1
ATOM 3938 O O . VAL B 1 144 ? -19.109 6.887 7.082 1 98.38 144 VAL B O 1
ATOM 3941 N N . SER B 1 145 ? -18 5.344 8.25 1 98.56 145 SER B N 1
ATOM 3942 C CA . SER B 1 145 ? -18.594 5.746 9.523 1 98.56 145 SER B CA 1
ATOM 3943 C C . SER B 1 145 ? -17.781 6.867 10.18 1 98.56 145 SER B C 1
ATOM 3945 O O . SER B 1 145 ? -18.359 7.805 10.734 1 98.56 145 SER B O 1
ATOM 3947 N N . LEU B 1 146 ? -16.453 6.695 10.148 1 98.81 146 LEU B N 1
ATOM 3948 C CA . LEU B 1 146 ? -15.531 7.645 10.758 1 98.81 146 LEU B CA 1
ATOM 3949 C C . LEU B 1 146 ? -14.43 8.031 9.773 1 98.81 146 LEU B C 1
ATOM 3951 O O . LEU B 1 146 ? -13.883 7.176 9.086 1 98.81 146 LEU B O 1
ATOM 3955 N N . GLY B 1 147 ? -14.164 9.305 9.695 1 98.88 147 GLY B N 1
ATOM 3956 C CA . GLY B 1 147 ? -13.047 9.812 8.906 1 98.88 147 GLY B CA 1
ATOM 3957 C C . GLY B 1 147 ? -12.031 10.57 9.734 1 98.88 147 GLY B C 1
ATOM 3958 O O . GLY B 1 147 ? -12.391 11.242 10.711 1 98.88 147 GLY B O 1
ATOM 3959 N N . TRP B 1 148 ? -10.781 10.492 9.336 1 98.81 148 TRP B N 1
ATOM 3960 C CA . TRP B 1 148 ? -9.648 11.148 9.984 1 98.81 148 TRP B CA 1
ATOM 3961 C C . TRP B 1 148 ? -8.711 11.766 8.953 1 98.81 148 TRP B C 1
ATOM 3963 O O . TRP B 1 148 ? -8.438 11.156 7.914 1 98.81 148 TRP B O 1
ATOM 3973 N N . SER B 1 149 ? -8.328 12.938 9.125 1 98.75 149 SER B N 1
ATOM 3974 C CA . SER B 1 149 ? -7.266 13.547 8.336 1 98.75 149 SER B CA 1
ATOM 3975 C C . SER B 1 149 ? -6.398 14.461 9.195 1 98.75 149 SER B C 1
ATOM 3977 O O . SER B 1 149 ? -6.914 15.352 9.883 1 98.75 149 SER B O 1
ATOM 3979 N N . SER B 1 150 ? -5.152 14.211 9.18 1 97.81 150 SER B N 1
ATOM 3980 C CA . SER B 1 150 ? -4.254 15.078 9.93 1 97.81 150 SER B CA 1
ATOM 3981 C C . SER B 1 150 ? -3.051 15.492 9.094 1 97.81 150 SER B C 1
ATOM 3983 O O . SER B 1 150 ? -2.434 14.656 8.43 1 97.81 150 SER B O 1
ATOM 3985 N N . TRP B 1 151 ? -2.768 16.828 9.094 1 96.5 151 TRP B N 1
ATOM 3986 C CA . TRP B 1 151 ? -1.592 17.391 8.438 1 96.5 151 TRP B CA 1
ATOM 3987 C C . TRP B 1 151 ? -1.546 16.984 6.969 1 96.5 151 TRP B C 1
ATOM 3989 O O . TRP B 1 151 ? -0.495 16.578 6.461 1 96.5 151 TRP B O 1
ATOM 3999 N N . ALA B 1 152 ? -2.693 17 6.312 1 97.81 152 ALA B N 1
ATOM 4000 C CA . ALA B 1 152 ? -2.775 16.516 4.941 1 97.81 152 ALA B CA 1
ATOM 4001 C C . ALA B 1 152 ? -3.447 17.531 4.027 1 97.81 152 ALA B C 1
ATOM 4003 O O . ALA B 1 152 ? -2.879 17.922 3.008 1 97.81 152 ALA B O 1
ATOM 4004 N N . ILE B 1 153 ? -4.547 18.109 4.414 1 97.81 153 ILE B N 1
ATOM 4005 C CA . ILE B 1 153 ? -5.422 18.844 3.502 1 97.81 153 ILE B CA 1
ATOM 4006 C C . ILE B 1 153 ? -4.824 20.203 3.188 1 97.81 153 ILE B C 1
ATOM 4008 O O . ILE B 1 153 ? -5.305 20.922 2.303 1 97.81 153 ILE B O 1
ATOM 4012 N N . GLN B 1 154 ? -3.738 20.625 3.889 1 97.69 154 GLN B N 1
ATOM 4013 C CA . GLN B 1 154 ? -3.047 21.859 3.541 1 97.69 154 GLN B CA 1
ATOM 4014 C C . GLN B 1 154 ? -2.283 21.719 2.227 1 97.69 154 GLN B C 1
ATOM 4016 O O . GLN B 1 154 ? -1.912 22.703 1.604 1 97.69 154 GLN B O 1
ATOM 4021 N N . TRP B 1 155 ? -1.946 20.484 1.868 1 97.81 155 TRP B N 1
ATOM 4022 C CA . TRP B 1 155 ? -1.31 20.219 0.582 1 97.81 155 TRP B CA 1
ATOM 4023 C C . TRP B 1 155 ? -2.295 20.422 -0.564 1 97.81 155 TRP B C 1
ATOM 4025 O O . TRP B 1 155 ? -3.402 19.875 -0.538 1 97.81 155 TRP B O 1
ATOM 4035 N N . LEU B 1 156 ? -1.878 21.094 -1.549 1 97.31 156 LEU B N 1
ATOM 4036 C CA . LEU B 1 156 ? -2.74 21.328 -2.701 1 97.31 156 LEU B CA 1
ATOM 4037 C C . LEU B 1 156 ? -2.723 20.141 -3.648 1 97.31 156 LEU B C 1
ATOM 4039 O O . LEU B 1 156 ? -1.742 19.391 -3.695 1 97.31 156 LEU B O 1
ATOM 4043 N N . SER B 1 157 ? -3.834 19.969 -4.375 1 96.25 157 SER B N 1
ATOM 4044 C CA . SER B 1 157 ? -3.934 18.906 -5.355 1 96.25 157 SER B CA 1
ATOM 4045 C C . SER B 1 157 ? -2.973 19.125 -6.52 1 96.25 157 SER B C 1
ATOM 4047 O O . SER B 1 157 ? -2.547 18.172 -7.176 1 96.25 157 SER B O 1
ATOM 4049 N N . ARG B 1 158 ? -2.658 20.406 -6.785 1 94.44 158 ARG B N 1
ATOM 4050 C CA . ARG B 1 158 ? -1.778 20.797 -7.883 1 94.44 158 ARG B CA 1
ATOM 4051 C C . ARG B 1 158 ? -1.271 22.219 -7.699 1 94.44 158 ARG B C 1
ATOM 4053 O O . ARG B 1 158 ? -1.875 23.016 -6.969 1 94.44 158 ARG B O 1
ATOM 4060 N N . ILE B 1 159 ? -0.177 22.469 -8.344 1 92.62 159 ILE B N 1
ATOM 4061 C CA . ILE B 1 159 ? 0.234 23.859 -8.508 1 92.62 159 ILE B CA 1
ATOM 4062 C C . ILE B 1 159 ? -0.721 24.562 -9.461 1 92.62 159 ILE B C 1
ATOM 4064 O O . ILE B 1 159 ? -1.008 24.078 -10.547 1 92.62 159 ILE B O 1
ATOM 4068 N N . PRO B 1 160 ? -1.247 25.672 -9.008 1 92.81 160 PRO B N 1
ATOM 4069 C CA . PRO B 1 160 ? -2.229 26.344 -9.859 1 92.81 160 PRO B CA 1
ATOM 4070 C C . PRO B 1 160 ? -1.688 26.641 -11.258 1 92.81 160 PRO B C 1
ATOM 4072 O O . PRO B 1 160 ? -0.576 27.156 -11.398 1 92.81 160 PRO B O 1
ATOM 4075 N N . ALA B 1 161 ? -2.561 26.312 -12.203 1 85.56 161 ALA B N 1
ATOM 4076 C CA . ALA B 1 161 ? -2.189 26.547 -13.594 1 85.56 161 ALA B CA 1
ATOM 4077 C C . ALA B 1 161 ? -1.977 28.047 -13.852 1 85.56 161 ALA B C 1
ATOM 4079 O O . ALA B 1 161 ? -2.801 28.875 -13.453 1 85.56 161 ALA B O 1
ATOM 4080 N N . GLY B 1 162 ? -0.876 28.375 -14.422 1 85.56 162 GLY B N 1
ATOM 4081 C CA . GLY B 1 162 ? -0.637 29.75 -14.812 1 85.56 162 GLY B CA 1
ATOM 4082 C C . GLY B 1 162 ? -0.079 30.609 -13.695 1 85.56 162 GLY B C 1
ATOM 4083 O O . GLY B 1 162 ? 0.169 31.812 -13.875 1 85.56 162 GLY B O 1
ATOM 4084 N N . ALA B 1 163 ? 0.027 30.062 -12.469 1 89.19 163 ALA B N 1
ATOM 4085 C CA . ALA B 1 163 ? 0.6 30.844 -11.375 1 89.19 163 ALA B CA 1
ATOM 4086 C C . ALA B 1 163 ? 2.035 31.25 -11.688 1 89.19 163 ALA B C 1
ATOM 4088 O O . ALA B 1 163 ? 2.799 30.484 -12.266 1 89.19 163 ALA B O 1
ATOM 4089 N N . PRO B 1 164 ? 2.381 32.5 -11.312 1 89.62 164 PRO B N 1
ATOM 4090 C CA . PRO B 1 164 ? 3.785 32.875 -11.453 1 89.62 164 PRO B CA 1
ATOM 4091 C C . PRO B 1 164 ? 4.727 32 -10.633 1 89.62 164 PRO B C 1
ATOM 4093 O O . PRO B 1 164 ? 4.324 31.469 -9.594 1 89.62 164 PRO B O 1
ATOM 4096 N N . GLU B 1 165 ? 5.848 31.906 -11.164 1 88.25 165 GLU B N 1
ATOM 4097 C CA . GLU B 1 165 ? 6.879 31.203 -10.391 1 88.25 165 GLU B CA 1
ATOM 4098 C C . GLU B 1 165 ? 7.211 31.969 -9.109 1 88.25 165 GLU B C 1
ATOM 4100 O O . GLU B 1 165 ? 7.223 33.188 -9.094 1 88.25 165 GLU B O 1
ATOM 4105 N N . LEU B 1 166 ? 7.453 31.188 -8.031 1 90.25 166 LEU B N 1
ATOM 4106 C CA . LEU B 1 166 ? 7.898 31.781 -6.781 1 90.25 166 LEU B CA 1
ATOM 4107 C C . LEU B 1 166 ? 9.398 32.062 -6.816 1 90.25 166 LEU B C 1
ATOM 4109 O O . LEU B 1 166 ? 10.203 31.188 -6.48 1 90.25 166 LEU B O 1
ATOM 4113 N N . THR B 1 167 ? 9.781 33.219 -7.152 1 89.25 167 THR B N 1
ATOM 4114 C CA . THR B 1 167 ? 11.195 33.531 -7.371 1 89.25 167 THR B CA 1
ATOM 4115 C C . THR B 1 167 ? 11.859 33.969 -6.07 1 89.25 167 THR B C 1
ATOM 4117 O O . THR B 1 167 ? 13.086 33.969 -5.957 1 89.25 167 THR B O 1
ATOM 4120 N N . ASP B 1 168 ? 11.102 34.406 -5.086 1 92.69 168 ASP B N 1
ATOM 4121 C CA . ASP B 1 168 ? 11.664 35 -3.885 1 92.69 168 ASP B CA 1
ATOM 4122 C C . ASP B 1 168 ? 11.594 34.031 -2.699 1 92.69 168 ASP B C 1
ATOM 4124 O O . ASP B 1 168 ? 12.219 34.281 -1.665 1 92.69 168 ASP B O 1
ATOM 4128 N N . HIS B 1 169 ? 10.812 33.062 -2.834 1 95 169 HIS B N 1
ATOM 4129 C CA . HIS B 1 169 ? 10.625 32.094 -1.75 1 95 169 HIS B CA 1
ATOM 4130 C C . HIS B 1 169 ? 10.156 30.734 -2.281 1 95 169 HIS B C 1
ATOM 4132 O O . HIS B 1 169 ? 9.758 30.625 -3.441 1 95 169 HIS B O 1
ATOM 4138 N N . VAL B 1 170 ? 10.211 29.703 -1.471 1 95.62 170 VAL B N 1
ATOM 4139 C CA . VAL B 1 170 ? 9.695 28.391 -1.884 1 95.62 170 VAL B CA 1
ATOM 4140 C C . VAL B 1 170 ? 8.344 28.141 -1.228 1 95.62 170 VAL B C 1
ATOM 4142 O O . VAL B 1 170 ? 7.609 27.234 -1.629 1 95.62 170 VAL B O 1
ATOM 4145 N N . GLN B 1 171 ? 8.016 28.875 -0.212 1 95.88 171 GLN B N 1
ATOM 4146 C CA . GLN B 1 171 ? 6.727 28.875 0.474 1 95.88 171 GLN B CA 1
ATOM 4147 C C . GLN B 1 171 ? 5.875 30.078 0.075 1 95.88 171 GLN B C 1
ATOM 4149 O O . GLN B 1 171 ? 6.223 31.219 0.383 1 95.88 171 GLN B O 1
ATOM 4154 N N . VAL B 1 172 ? 4.762 29.859 -0.499 1 94.94 172 VAL B N 1
ATOM 4155 C CA . VAL B 1 172 ? 3.945 30.906 -1.104 1 94.94 172 VAL B CA 1
ATOM 4156 C C . VAL B 1 172 ? 3.486 31.891 -0.03 1 94.94 172 VAL B C 1
ATOM 4158 O O . VAL B 1 172 ? 3.369 33.094 -0.288 1 94.94 172 VAL B O 1
ATOM 4161 N N . ALA B 1 173 ? 3.258 31.406 1.188 1 95.31 173 ALA B N 1
ATOM 4162 C CA . ALA B 1 173 ? 2.791 32.281 2.275 1 95.31 173 ALA B CA 1
ATOM 4163 C C . ALA B 1 173 ? 3.77 33.406 2.531 1 95.31 173 ALA B C 1
ATOM 4165 O O . ALA B 1 173 ? 3.383 34.469 3.041 1 95.31 173 ALA B O 1
ATOM 4166 N N . TYR B 1 174 ? 5.035 33.25 2.129 1 96.38 174 TYR B N 1
ATOM 4167 C CA . TYR B 1 174 ? 6.066 34.25 2.424 1 96.38 174 TYR B CA 1
ATOM 4168 C C . TYR B 1 174 ? 6.52 34.938 1.154 1 96.38 174 TYR B C 1
ATOM 4170 O O . TYR B 1 174 ? 7.414 35.812 1.196 1 96.38 174 TYR B O 1
ATOM 4178 N N . SER B 1 175 ? 5.957 34.562 0.054 1 95.5 175 SER B N 1
ATOM 4179 C CA . SER B 1 175 ? 6.281 35.25 -1.191 1 95.5 175 SER B CA 1
ATOM 4180 C C . SER B 1 175 ? 5.668 36.656 -1.226 1 95.5 175 SER B C 1
ATOM 4182 O O . SER B 1 175 ? 4.555 36.844 -0.737 1 95.5 175 SER B O 1
ATOM 4184 N N . LYS B 1 176 ? 6.332 37.531 -1.854 1 95.06 176 LYS B N 1
ATOM 4185 C CA . LYS B 1 176 ? 5.828 38.875 -2.021 1 95.06 176 LYS B CA 1
ATOM 4186 C C . LYS B 1 176 ? 4.988 39 -3.289 1 95.06 176 LYS B C 1
ATOM 4188 O O . LYS B 1 176 ? 4.359 40.031 -3.527 1 95.06 176 LYS B O 1
ATOM 4193 N N . ASP B 1 177 ? 4.988 38 -4.051 1 95.06 177 ASP B N 1
ATOM 4194 C CA . ASP B 1 177 ? 4.211 38.031 -5.285 1 95.06 177 ASP B CA 1
ATOM 4195 C C . ASP B 1 177 ? 2.723 37.844 -4.996 1 95.06 177 ASP B C 1
ATOM 4197 O O . ASP B 1 177 ? 2.268 36.719 -4.758 1 95.06 177 ASP B O 1
ATOM 4201 N N . GLU B 1 178 ? 1.968 38.875 -5.176 1 95.25 178 GLU B N 1
ATOM 4202 C CA . GLU B 1 178 ? 0.547 38.875 -4.84 1 95.25 178 GLU B CA 1
ATOM 4203 C C . GLU B 1 178 ? -0.244 37.969 -5.797 1 95.25 178 GLU B C 1
ATOM 4205 O O . GLU B 1 178 ? -1.224 37.344 -5.402 1 95.25 178 GLU B O 1
ATOM 4210 N N . ARG B 1 179 ? 0.176 37.969 -7 1 95.75 179 ARG B N 1
ATOM 4211 C CA . ARG B 1 179 ? -0.516 37.156 -7.988 1 95.75 179 ARG B CA 1
ATOM 4212 C C . ARG B 1 179 ? -0.355 35.656 -7.676 1 95.75 179 ARG B C 1
ATOM 4214 O O . ARG B 1 179 ? -1.305 34.875 -7.812 1 95.75 179 ARG B O 1
ATOM 4221 N N . ALA B 1 180 ? 0.802 35.344 -7.289 1 95.31 180 ALA B N 1
ATOM 4222 C CA . ALA B 1 180 ? 1.043 33.938 -6.898 1 95.31 180 ALA B CA 1
ATOM 4223 C C . ALA B 1 180 ? 0.225 33.562 -5.668 1 95.31 180 ALA B C 1
ATOM 4225 O O . ALA B 1 180 ? -0.43 32.531 -5.645 1 95.31 180 ALA B O 1
ATOM 4226 N N . ARG B 1 181 ? 0.247 34.406 -4.684 1 96.12 181 ARG B N 1
ATOM 4227 C CA . ARG B 1 181 ? -0.5 34.156 -3.457 1 96.12 181 ARG B CA 1
ATOM 4228 C C . ARG B 1 181 ? -1.986 34 -3.748 1 96.12 181 ARG B C 1
ATOM 4230 O O . ARG B 1 181 ? -2.625 33.094 -3.207 1 96.12 181 ARG B O 1
ATOM 4237 N N . ALA B 1 182 ? -2.477 34.781 -4.582 1 96.25 182 ALA B N 1
ATOM 4238 C CA . ALA B 1 182 ? -3.893 34.719 -4.941 1 96.25 182 ALA B CA 1
ATOM 4239 C C . ALA B 1 182 ? -4.203 33.406 -5.68 1 96.25 182 ALA B C 1
ATOM 4241 O O . ALA B 1 182 ? -5.246 32.812 -5.445 1 96.25 182 ALA B O 1
ATOM 4242 N N . ALA B 1 183 ? -3.365 33.062 -6.578 1 96.81 183 ALA B N 1
ATOM 4243 C CA . ALA B 1 183 ? -3.564 31.828 -7.352 1 96.81 183 ALA B CA 1
ATOM 4244 C C . ALA B 1 183 ? -3.562 30.609 -6.441 1 96.81 183 ALA B C 1
ATOM 4246 O O . ALA B 1 183 ? -4.414 29.719 -6.582 1 96.81 183 ALA B O 1
ATOM 4247 N N . TYR B 1 184 ? -2.641 30.562 -5.516 1 97.38 184 TYR B N 1
ATOM 4248 C CA . TYR B 1 184 ? -2.555 29.438 -4.586 1 97.38 184 TYR B CA 1
ATOM 4249 C C . TYR B 1 184 ? -3.756 29.422 -3.648 1 97.38 184 TYR B C 1
ATOM 4251 O O . TYR B 1 184 ? -4.285 28.344 -3.332 1 97.38 184 TYR B O 1
ATOM 4259 N N . ALA B 1 185 ? -4.148 30.578 -3.23 1 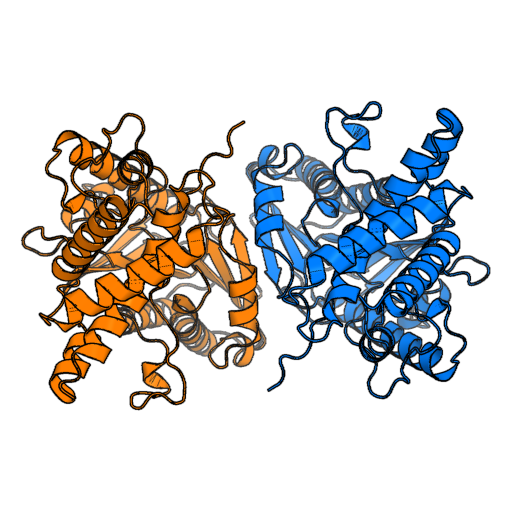96.94 185 ALA B N 1
ATOM 4260 C CA . ALA B 1 185 ? -5.328 30.672 -2.371 1 96.94 185 ALA B CA 1
ATOM 4261 C C . ALA B 1 185 ? -6.574 30.156 -3.092 1 96.94 185 ALA B C 1
ATOM 4263 O O . ALA B 1 185 ? -7.406 29.469 -2.496 1 96.94 185 ALA B O 1
ATOM 4264 N N . HIS B 1 186 ? -6.68 30.531 -4.32 1 97.44 186 HIS B N 1
ATOM 4265 C CA . HIS B 1 186 ? -7.812 30.062 -5.117 1 97.44 186 HIS B CA 1
ATOM 4266 C C . HIS B 1 186 ? -7.805 28.547 -5.254 1 97.44 186 HIS B C 1
ATOM 4268 O O . HIS B 1 186 ? -8.844 27.906 -5.105 1 97.44 186 HIS B O 1
ATOM 4274 N N . GLN B 1 187 ? -6.691 28 -5.531 1 97.44 187 GLN B N 1
ATOM 4275 C CA . GLN B 1 187 ? -6.566 26.547 -5.633 1 97.44 187 GLN B CA 1
ATOM 4276 C C . GLN B 1 187 ? -6.898 25.875 -4.305 1 97.44 187 GLN B C 1
ATOM 4278 O O . GLN B 1 187 ? -7.559 24.844 -4.281 1 97.44 187 GLN B O 1
ATOM 4283 N N . ALA B 1 188 ? -6.453 26.453 -3.248 1 98.12 188 ALA B N 1
ATOM 4284 C CA . ALA B 1 188 ? -6.727 25.922 -1.918 1 98.12 188 ALA B CA 1
ATOM 4285 C C . ALA B 1 188 ? -8.227 25.891 -1.636 1 98.12 188 ALA B C 1
ATOM 4287 O O . ALA B 1 188 ? -8.742 24.938 -1.047 1 98.12 188 ALA B O 1
ATOM 4288 N N . ALA B 1 189 ? -8.883 26.922 -2.018 1 98.19 189 ALA B N 1
ATOM 4289 C CA . ALA B 1 189 ? -10.328 27 -1.841 1 98.19 189 ALA B CA 1
ATOM 4290 C C . ALA B 1 189 ? -11.031 25.906 -2.648 1 98.19 189 ALA B C 1
ATOM 4292 O O . ALA B 1 189 ? -11.938 25.234 -2.143 1 98.19 189 ALA B O 1
ATOM 4293 N N . THR B 1 190 ? -10.594 25.75 -3.844 1 98.06 190 THR B N 1
ATOM 4294 C CA . THR B 1 190 ? -11.164 24.719 -4.707 1 98.06 190 THR B CA 1
ATOM 4295 C C . THR B 1 190 ? -10.93 23.328 -4.129 1 98.06 190 THR B C 1
ATOM 4297 O O . THR B 1 190 ? -11.844 22.5 -4.082 1 98.06 190 THR B O 1
ATOM 4300 N N . ASP B 1 191 ? -9.734 23.062 -3.705 1 98.38 191 ASP B N 1
ATOM 4301 C CA . ASP B 1 191 ? -9.367 21.766 -3.129 1 98.38 191 ASP B CA 1
ATOM 4302 C C . ASP B 1 191 ? -10.188 21.484 -1.873 1 98.38 191 ASP B C 1
ATOM 4304 O O . ASP B 1 191 ? -10.625 20.344 -1.663 1 98.38 191 ASP B O 1
ATOM 4308 N N . TRP B 1 192 ? -10.375 22.516 -1.014 1 98.62 192 TRP B N 1
ATOM 4309 C CA . TRP B 1 192 ? -11.156 22.359 0.208 1 98.62 192 TRP B CA 1
ATOM 4310 C C . TRP B 1 192 ? -12.602 21.984 -0.114 1 98.62 192 TRP B C 1
ATOM 4312 O O . TRP B 1 192 ? -13.164 21.062 0.484 1 98.62 192 TRP B O 1
ATOM 4322 N N . GLN B 1 193 ? -13.188 22.609 -1.064 1 98.62 193 GLN B N 1
ATOM 4323 C CA . GLN B 1 193 ? -14.547 22.312 -1.491 1 98.62 193 GLN B CA 1
ATOM 4324 C C . GLN B 1 193 ? -14.648 20.891 -2.041 1 98.62 193 GLN B C 1
ATOM 4326 O O . GLN B 1 193 ? -15.594 20.156 -1.725 1 98.62 193 GLN B O 1
ATOM 4331 N N . ASP B 1 194 ? -13.695 20.531 -2.852 1 98.62 194 ASP B N 1
ATOM 4332 C CA . ASP B 1 194 ? -13.688 19.172 -3.395 1 98.62 194 ASP B CA 1
ATOM 4333 C C . ASP B 1 194 ? -13.562 18.141 -2.281 1 98.62 194 ASP B C 1
ATOM 4335 O O . ASP B 1 194 ? -14.305 17.156 -2.264 1 98.62 194 ASP B O 1
ATOM 4339 N N . PHE B 1 195 ? -12.641 18.406 -1.406 1 98.81 195 PHE B N 1
ATOM 4340 C CA . PHE B 1 195 ? -12.453 17.484 -0.29 1 98.81 195 PHE B CA 1
ATOM 4341 C C . PHE B 1 195 ? -13.75 17.297 0.483 1 98.81 195 PHE B C 1
ATOM 4343 O O . PHE B 1 195 ? -14.164 16.156 0.737 1 98.81 195 PHE B O 1
ATOM 4350 N N . LEU B 1 196 ? -14.383 18.344 0.799 1 98.75 196 LEU B N 1
ATOM 4351 C CA . LEU B 1 196 ? -15.625 18.297 1.559 1 98.75 196 LEU B CA 1
ATOM 4352 C C . LEU B 1 196 ? -16.719 17.562 0.773 1 98.75 196 LEU B C 1
ATOM 4354 O O . LEU B 1 196 ? -17.438 16.734 1.328 1 98.75 196 LEU B O 1
ATOM 4358 N N . ALA B 1 197 ? -16.812 17.844 -0.456 1 98.56 197 ALA B N 1
ATOM 4359 C CA . ALA B 1 197 ? -17.859 17.25 -1.289 1 98.56 197 ALA B CA 1
ATOM 4360 C C . ALA B 1 197 ? -17.734 15.727 -1.336 1 98.56 197 ALA B C 1
ATOM 4362 O O . ALA B 1 197 ? -18.703 15.008 -1.134 1 98.56 197 ALA B O 1
ATOM 4363 N N . PHE B 1 198 ? -16.594 15.289 -1.557 1 98.5 198 PHE B N 1
ATOM 4364 C CA . PHE B 1 198 ? -16.406 13.859 -1.725 1 98.5 198 PHE B CA 1
ATOM 4365 C C . PHE B 1 198 ? -16.453 13.141 -0.379 1 98.5 198 PHE B C 1
ATOM 4367 O O . PHE B 1 198 ? -16.922 12 -0.294 1 98.5 198 PHE B O 1
ATOM 4374 N N . ARG B 1 199 ? -15.984 13.773 0.694 1 98.69 199 ARG B N 1
ATOM 4375 C CA . ARG B 1 199 ? -16.188 13.211 2.027 1 98.69 199 ARG B CA 1
ATOM 4376 C C . ARG B 1 199 ? -17.672 13.141 2.367 1 98.69 199 ARG B C 1
ATOM 4378 O O . ARG B 1 199 ? -18.141 12.156 2.957 1 98.69 199 ARG B O 1
ATOM 4385 N N . GLY B 1 200 ? -18.391 14.188 1.985 1 98.25 200 GLY B N 1
ATOM 4386 C CA . GLY B 1 200 ? -19.828 14.156 2.168 1 98.25 200 GLY B CA 1
ATOM 4387 C C . GLY B 1 200 ? -20.5 12.984 1.46 1 98.25 200 GLY B C 1
ATOM 4388 O O . GLY B 1 200 ? -21.453 12.406 1.973 1 98.25 200 GLY B O 1
ATOM 4389 N N . ARG B 1 201 ? -20.016 12.648 0.364 1 97.44 201 ARG B N 1
ATOM 4390 C CA . ARG B 1 201 ? -20.531 11.523 -0.407 1 97.44 201 ARG B CA 1
ATOM 4391 C C . ARG B 1 201 ? -20.156 10.195 0.247 1 97.44 201 ARG B C 1
ATOM 4393 O O . ARG B 1 201 ? -20.969 9.266 0.275 1 97.44 201 ARG B O 1
ATOM 4400 N N . GLU B 1 202 ? -18.984 10.055 0.798 1 98.25 202 GLU B N 1
ATOM 4401 C CA . GLU B 1 202 ? -18.438 8.797 1.293 1 98.25 202 GLU B CA 1
ATOM 4402 C C . GLU B 1 202 ? -18.969 8.477 2.693 1 98.25 202 GLU B C 1
ATOM 4404 O O . GLU B 1 202 ? -19.188 7.316 3.035 1 98.25 202 GLU B O 1
ATOM 4409 N N . LEU B 1 203 ? -19.188 9.531 3.525 1 98.5 203 LEU B N 1
ATOM 4410 C CA . LEU B 1 203 ? -19.641 9.328 4.895 1 98.5 203 LEU B CA 1
ATOM 4411 C C . LEU B 1 203 ? -21.078 8.812 4.918 1 98.5 203 LEU B C 1
ATOM 4413 O O . LEU B 1 203 ? -21.906 9.258 4.133 1 98.5 203 LEU B O 1
ATOM 4417 N N . CYS B 1 204 ? -21.391 7.883 5.844 1 97.19 204 CYS B N 1
ATOM 4418 C CA . CYS B 1 204 ? -22.766 7.484 6.156 1 97.19 204 CYS B CA 1
ATOM 4419 C C . CYS B 1 204 ? -23.516 8.609 6.852 1 97.19 204 CYS B C 1
ATOM 4421 O O . CYS B 1 204 ? -22.906 9.469 7.492 1 97.19 204 CYS B O 1
ATOM 4423 N N . PRO B 1 205 ? -24.859 8.523 6.695 1 97.12 205 PRO B N 1
ATOM 4424 C CA . PRO B 1 205 ? -25.625 9.469 7.516 1 97.12 205 PRO B CA 1
ATOM 4425 C C . PRO B 1 205 ? -25.25 9.391 9 1 97.12 205 PRO B C 1
ATOM 4427 O O . PRO B 1 205 ? -25.266 8.305 9.578 1 97.12 205 PRO B O 1
ATOM 4430 N N . GLY B 1 206 ? -24.906 10.508 9.547 1 97.75 206 GLY B N 1
ATOM 4431 C CA . GLY B 1 206 ? -24.484 10.555 10.938 1 97.75 206 GLY B CA 1
ATOM 4432 C C . GLY B 1 206 ? -23 10.336 11.125 1 97.75 206 GLY B C 1
ATOM 4433 O O . GLY B 1 206 ? -22.469 10.484 12.227 1 97.75 206 GLY B O 1
ATOM 4434 N N . GLY B 1 207 ? -22.312 9.938 10.023 1 98.44 207 GLY B N 1
ATOM 4435 C CA . GLY B 1 207 ? -20.875 9.766 10.086 1 98.44 207 GLY B CA 1
ATOM 4436 C C . GLY B 1 207 ? -20.125 11.031 10.477 1 98.44 207 GLY B C 1
ATOM 4437 O O . GLY B 1 207 ? -20.688 12.133 10.383 1 98.44 207 GLY B O 1
ATOM 4438 N N . ARG B 1 208 ? -18.922 10.914 10.945 1 98.75 208 ARG B N 1
ATOM 4439 C CA . ARG B 1 208 ? -18.141 12.055 11.406 1 98.75 208 ARG B CA 1
ATOM 4440 C C . ARG B 1 208 ? -16.75 12.039 10.789 1 98.75 208 ARG B C 1
ATOM 4442 O O . ARG B 1 208 ? -16.203 10.977 10.484 1 98.75 208 ARG B O 1
ATOM 4449 N N . LEU B 1 209 ? -16.219 13.164 10.57 1 98.88 209 LEU B N 1
ATOM 4450 C CA . LEU B 1 209 ? -14.859 13.383 10.086 1 98.88 209 LEU B CA 1
ATOM 4451 C C . LEU B 1 209 ? -14.125 14.398 10.953 1 98.88 209 LEU B C 1
ATOM 4453 O O . LEU B 1 209 ? -14.617 15.508 11.172 1 98.88 209 LEU B O 1
ATOM 4457 N N . VAL B 1 210 ? -13.008 14 11.5 1 98.94 210 VAL B N 1
ATOM 4458 C CA . VAL B 1 210 ? -12.156 14.898 12.273 1 98.94 210 VAL B CA 1
ATOM 4459 C C . VAL B 1 210 ? -10.93 15.289 11.438 1 98.94 210 VAL B C 1
ATOM 4461 O O . VAL B 1 210 ? -10.25 14.43 10.883 1 98.94 210 VAL B O 1
ATOM 4464 N N . VAL B 1 211 ? -10.664 16.578 11.359 1 98.81 211 VAL B N 1
ATOM 4465 C CA . VAL B 1 211 ? -9.57 17.109 10.562 1 98.81 211 VAL B CA 1
ATOM 4466 C C . VAL B 1 211 ? -8.641 17.938 11.445 1 98.81 211 VAL B C 1
ATOM 4468 O O . VAL B 1 211 ? -9.094 18.781 12.219 1 98.81 211 VAL B O 1
ATOM 4471 N N . LEU B 1 212 ? -7.395 17.641 11.445 1 98.56 212 LEU B N 1
ATOM 4472 C CA . LEU B 1 212 ? -6.324 18.484 11.977 1 98.56 212 LEU B CA 1
ATOM 4473 C C . LEU B 1 212 ? -5.449 19.031 10.852 1 98.56 212 LEU B C 1
ATOM 4475 O O . LEU B 1 212 ? -4.859 18.266 10.094 1 98.56 212 LEU B O 1
ATOM 4479 N N . THR B 1 213 ? -5.371 20.328 10.688 1 98.38 213 THR B N 1
ATOM 4480 C CA . THR B 1 213 ? -4.664 20.906 9.555 1 98.38 213 THR B CA 1
ATOM 4481 C C . THR B 1 213 ? -3.969 22.203 9.953 1 98.38 213 THR B C 1
ATOM 4483 O O . THR B 1 213 ? -4.258 22.766 11.016 1 98.38 213 THR B O 1
ATOM 4486 N N . MET B 1 214 ? -3.039 22.625 9.18 1 98 214 MET B N 1
ATOM 4487 C CA . MET B 1 214 ? -2.432 23.938 9.352 1 98 214 MET B CA 1
ATOM 4488 C C . MET B 1 214 ? -3.463 25.047 9.156 1 98 214 MET B C 1
ATOM 4490 O O . MET B 1 214 ? -4.414 24.875 8.391 1 98 214 MET B O 1
ATOM 4494 N N . ALA B 1 215 ? -3.254 26.094 9.812 1 98.5 215 ALA B N 1
ATOM 4495 C CA . ALA B 1 215 ? -4.156 27.234 9.727 1 98.5 215 ALA B CA 1
ATOM 4496 C C . ALA B 1 215 ? -3.393 28.547 9.844 1 98.5 215 ALA B C 1
ATOM 4498 O O . ALA B 1 215 ? -2.197 28.547 10.148 1 98.5 215 ALA B O 1
ATOM 4499 N N . LEU B 1 216 ? -4.043 29.609 9.438 1 98.25 216 LEU B N 1
ATOM 4500 C CA . LEU B 1 216 ? -3.562 30.938 9.789 1 98.25 216 LEU B CA 1
ATOM 4501 C C . LEU B 1 216 ? -4.039 31.344 11.188 1 98.25 216 LEU B C 1
ATOM 4503 O O . LEU B 1 216 ? -5.18 31.047 11.555 1 98.25 216 LEU B O 1
ATOM 4507 N N . ASP B 1 217 ? -3.166 31.953 11.906 1 96.38 217 ASP B N 1
ATOM 4508 C CA . ASP B 1 217 ? -3.598 32.375 13.242 1 96.38 217 ASP B CA 1
ATOM 4509 C C . ASP B 1 217 ? -4.504 33.594 13.172 1 96.38 217 ASP B C 1
ATOM 4511 O O . ASP B 1 217 ? -4.91 34 12.086 1 96.38 217 ASP B O 1
ATOM 4515 N N . GLU B 1 218 ? -4.898 34.188 14.328 1 93.25 218 GLU B N 1
ATOM 4516 C CA . GLU B 1 218 ? -5.871 35.281 14.406 1 93.25 218 GLU B CA 1
ATOM 4517 C C . GLU B 1 218 ? -5.363 36.531 13.695 1 93.25 218 GLU B C 1
ATOM 4519 O O . GLU B 1 218 ? -6.152 37.375 13.305 1 93.25 218 GLU B O 1
ATOM 4524 N N . HIS B 1 219 ? -4.043 36.594 13.469 1 94.81 219 HIS B N 1
ATOM 4525 C CA . HIS B 1 219 ? -3.453 37.75 12.82 1 94.81 219 HIS B CA 1
ATOM 4526 C C . HIS B 1 219 ? -3.105 37.469 11.367 1 94.81 219 HIS B C 1
ATOM 4528 O O . HIS B 1 219 ? -2.453 38.281 10.703 1 94.81 219 HIS B O 1
ATOM 4534 N N . GLY B 1 220 ? -3.486 36.25 10.953 1 94.5 220 GLY B N 1
ATOM 4535 C CA . GLY B 1 220 ? -3.254 35.875 9.57 1 94.5 220 GLY B CA 1
ATOM 4536 C C . GLY B 1 220 ? -1.854 35.344 9.312 1 94.5 220 GLY B C 1
ATOM 4537 O O . GLY B 1 220 ? -1.413 35.281 8.164 1 94.5 220 GLY B O 1
ATOM 4538 N N . HIS B 1 221 ? -1.183 35 10.352 1 95.69 221 HIS B N 1
ATOM 4539 C CA . HIS B 1 221 ? 0.188 34.531 10.188 1 95.69 221 HIS B CA 1
ATOM 4540 C C . HIS B 1 221 ? 0.226 33.031 9.914 1 95.69 221 HIS B C 1
ATOM 4542 O O . HIS B 1 221 ? -0.481 32.25 10.562 1 95.69 221 HIS B O 1
ATOM 4548 N N . PHE B 1 222 ? 1.048 32.656 8.969 1 96.81 222 PHE B N 1
ATOM 4549 C CA . PHE B 1 222 ? 1.268 31.266 8.578 1 96.81 222 PHE B CA 1
ATOM 4550 C C . PHE B 1 222 ? 2.072 30.516 9.641 1 96.81 222 PHE B C 1
ATOM 4552 O O . PHE B 1 222 ? 1.82 29.344 9.906 1 96.81 222 PHE B O 1
ATOM 4559 N N . GLY B 1 223 ? 2.988 31.172 10.289 1 96.62 223 GLY B N 1
ATOM 4560 C CA . GLY B 1 223 ? 3.877 30.562 11.273 1 96.62 223 GLY B CA 1
ATOM 4561 C C . GLY B 1 223 ? 5.117 29.953 10.656 1 96.62 223 GLY B C 1
ATOM 4562 O O . GLY B 1 223 ? 5.449 30.234 9.5 1 96.62 223 GLY B O 1
ATOM 4563 N N . TYR B 1 224 ? 5.961 29.312 11.43 1 96.81 224 TYR B N 1
ATOM 4564 C CA . TYR B 1 224 ? 7.164 28.578 11.039 1 96.81 224 TYR B CA 1
ATOM 4565 C C . TYR B 1 224 ? 8.203 29.531 10.438 1 96.81 224 TYR B C 1
ATOM 4567 O O . TYR B 1 224 ? 9.008 29.125 9.602 1 96.81 224 TYR B O 1
ATOM 4575 N N . ARG B 1 225 ? 8.172 30.734 10.742 1 96.12 225 ARG B N 1
ATOM 4576 C CA . ARG B 1 225 ? 8.984 31.75 10.078 1 96.12 225 ARG B CA 1
ATOM 4577 C C . ARG B 1 225 ? 10.469 31.438 10.227 1 96.12 225 ARG B C 1
ATOM 4579 O O . ARG B 1 225 ? 11.203 31.391 9.234 1 96.12 225 ARG B O 1
ATOM 4586 N N . PRO B 1 226 ? 10.977 31.125 11.461 1 97.19 226 PRO B N 1
ATOM 4587 C CA . PRO B 1 226 ? 12.406 30.828 11.57 1 97.19 226 PRO B CA 1
ATOM 4588 C C . PRO B 1 226 ? 12.82 29.641 10.703 1 97.19 226 PRO B C 1
ATOM 4590 O O . PRO B 1 226 ? 13.883 29.656 10.086 1 97.19 226 PRO B O 1
ATOM 4593 N N . MET B 1 227 ? 12.039 28.641 10.711 1 96.75 227 MET B N 1
ATOM 4594 C CA . MET B 1 227 ? 12.344 27.453 9.914 1 96.75 227 MET B CA 1
ATOM 4595 C C . MET B 1 227 ? 12.375 27.781 8.43 1 96.75 227 MET B C 1
ATOM 4597 O O . MET B 1 227 ? 13.281 27.344 7.711 1 96.75 227 MET B O 1
ATOM 4601 N N . ASN B 1 228 ? 11.375 28.516 7.918 1 97.38 228 ASN B N 1
ATOM 4602 C CA . ASN B 1 228 ? 11.312 28.891 6.508 1 97.38 228 ASN B CA 1
ATOM 4603 C C . ASN B 1 228 ? 12.461 29.797 6.117 1 97.38 228 ASN B C 1
ATOM 4605 O O . ASN B 1 228 ? 13.008 29.688 5.016 1 97.38 228 ASN B O 1
ATOM 4609 N N . ASP B 1 229 ? 12.797 30.734 6.992 1 97.25 229 ASP B N 1
ATOM 4610 C CA . ASP B 1 229 ? 13.945 31.594 6.742 1 97.25 229 ASP B CA 1
ATOM 4611 C C . ASP B 1 229 ? 15.227 30.781 6.602 1 97.25 229 ASP B C 1
ATOM 4613 O O . ASP B 1 229 ? 16.016 31 5.688 1 97.25 229 ASP B O 1
ATOM 4617 N N . ALA B 1 230 ? 15.398 29.875 7.543 1 98.12 230 ALA B N 1
ATOM 4618 C CA . ALA B 1 230 ? 16.578 29 7.5 1 98.12 230 ALA B CA 1
ATOM 4619 C C . ALA B 1 230 ? 16.594 28.188 6.215 1 98.12 230 ALA B C 1
ATOM 4621 O O . ALA B 1 230 ? 17.656 27.984 5.609 1 98.12 230 ALA B O 1
ATOM 4622 N N . LEU B 1 231 ? 15.453 27.672 5.828 1 98 231 LEU B N 1
ATOM 4623 C CA . LEU B 1 231 ? 15.32 26.844 4.633 1 98 231 LEU B CA 1
ATOM 4624 C C . LEU B 1 231 ? 15.742 27.625 3.391 1 98 231 LEU B C 1
ATOM 4626 O O . LEU B 1 231 ? 16.562 27.141 2.607 1 98 231 LEU B O 1
ATOM 4630 N N . VAL B 1 232 ? 15.25 28.812 3.209 1 97.69 232 VAL B N 1
ATOM 4631 C CA . VAL B 1 232 ? 15.539 29.641 2.035 1 97.69 232 VAL B CA 1
ATOM 4632 C C . VAL B 1 232 ? 17.016 30.016 2.031 1 97.69 232 VAL B C 1
ATOM 4634 O O . VAL B 1 232 ? 17.672 29.984 0.986 1 97.69 232 VAL B O 1
ATOM 4637 N N . ALA B 1 233 ? 17.531 30.391 3.164 1 97.81 233 ALA B N 1
ATOM 4638 C CA . ALA B 1 233 ? 18.953 30.719 3.27 1 97.81 233 ALA B CA 1
ATOM 4639 C C . ALA B 1 233 ? 19.828 29.531 2.879 1 97.81 233 ALA B C 1
ATOM 4641 O O . ALA B 1 233 ? 20.812 29.688 2.162 1 97.81 233 ALA B O 1
ATOM 4642 N N . ALA B 1 234 ? 19.453 28.391 3.395 1 98.31 234 ALA B N 1
ATOM 4643 C CA . ALA B 1 234 ? 20.203 27.172 3.105 1 98.31 234 ALA B CA 1
ATOM 4644 C C . ALA B 1 234 ? 20.172 26.844 1.615 1 98.31 234 ALA B C 1
ATOM 4646 O O . ALA B 1 234 ? 21.172 26.422 1.043 1 98.31 234 ALA B O 1
ATOM 4647 N N . LEU B 1 235 ? 19.016 26.969 0.988 1 98.38 235 LEU B N 1
ATOM 4648 C CA . LEU B 1 235 ? 18.891 26.734 -0.447 1 98.38 235 LEU B CA 1
ATOM 4649 C C . LEU B 1 235 ? 19.766 27.688 -1.234 1 98.38 235 LEU B C 1
ATOM 4651 O O . LEU B 1 235 ? 20.453 27.281 -2.178 1 98.38 235 LEU B O 1
ATOM 4655 N N . ASN B 1 236 ? 19.797 28.922 -0.872 1 97.88 236 ASN B N 1
ATOM 4656 C CA . ASN B 1 236 ? 20.625 29.922 -1.532 1 97.88 236 ASN B CA 1
ATOM 4657 C C . ASN B 1 236 ? 22.109 29.594 -1.377 1 97.88 236 ASN B C 1
ATOM 4659 O O . ASN B 1 236 ? 22.906 29.828 -2.295 1 97.88 236 ASN B O 1
ATOM 4663 N N . ASP B 1 237 ? 22.453 29.109 -0.233 1 97.81 237 ASP B N 1
ATOM 4664 C CA . ASP B 1 237 ? 23.828 28.672 -0.028 1 97.81 237 ASP B CA 1
ATOM 4665 C C . ASP B 1 237 ? 24.203 27.562 -1.005 1 97.81 237 ASP B C 1
ATOM 4667 O O . ASP B 1 237 ? 25.328 27.547 -1.53 1 97.81 237 ASP B O 1
ATOM 4671 N N . GLN B 1 238 ? 23.297 26.641 -1.156 1 98.12 238 GLN B N 1
ATOM 4672 C CA . GLN B 1 238 ? 23.594 25.531 -2.053 1 98.12 238 GLN B CA 1
ATOM 4673 C C . GLN B 1 238 ? 23.734 26.016 -3.494 1 98.12 238 GLN B C 1
ATOM 4675 O O . GLN B 1 238 ? 24.5 25.438 -4.27 1 98.12 238 GLN B O 1
ATOM 4680 N N . VAL B 1 239 ? 22.969 27.047 -3.836 1 97.62 239 VAL B N 1
ATOM 4681 C CA . VAL B 1 239 ? 23.141 27.656 -5.152 1 97.62 239 VAL B CA 1
ATOM 4682 C C . VAL B 1 239 ? 24.531 28.297 -5.25 1 97.62 239 VAL B C 1
ATOM 4684 O O . VAL B 1 239 ? 25.25 28.094 -6.227 1 97.62 239 VAL B O 1
ATOM 4687 N N . ARG B 1 240 ? 24.891 28.984 -4.316 1 97.62 240 ARG B N 1
ATOM 4688 C CA . ARG B 1 240 ? 26.188 29.672 -4.273 1 97.62 240 ARG B CA 1
ATOM 4689 C C . ARG B 1 240 ? 27.328 28.656 -4.375 1 97.62 240 ARG B C 1
ATOM 4691 O O . ARG B 1 240 ? 28.312 28.906 -5.074 1 97.62 240 ARG B O 1
ATOM 4698 N N . ASP B 1 241 ? 27.141 27.531 -3.732 1 96.81 241 ASP B N 1
ATOM 4699 C CA . ASP B 1 241 ? 28.203 26.531 -3.646 1 96.81 241 ASP B CA 1
ATOM 4700 C C . ASP B 1 241 ? 28.188 25.609 -4.859 1 96.81 241 ASP B C 1
ATOM 4702 O O . ASP B 1 241 ? 29.078 24.781 -5.023 1 96.81 241 ASP B O 1
ATOM 4706 N N . GLY B 1 242 ? 27.109 25.656 -5.605 1 96.38 242 GLY B N 1
ATOM 4707 C CA . GLY B 1 242 ? 27.109 24.969 -6.887 1 96.38 242 GLY B CA 1
ATOM 4708 C C . GLY B 1 242 ? 26.375 23.641 -6.855 1 96.38 242 GLY B C 1
ATOM 4709 O O . GLY B 1 242 ? 26.234 22.984 -7.883 1 96.38 242 GLY B O 1
ATOM 4710 N N . LEU B 1 243 ? 25.875 23.266 -5.715 1 96.94 243 LEU B N 1
ATOM 4711 C CA . LEU B 1 243 ? 25.156 22 -5.629 1 96.94 243 LEU B CA 1
ATOM 4712 C C . LEU B 1 243 ? 23.766 22.125 -6.266 1 96.94 243 LEU B C 1
ATOM 4714 O O . LEU B 1 243 ? 23.281 21.172 -6.867 1 96.94 243 LEU B O 1
ATOM 4718 N N . LEU B 1 244 ? 23.109 23.188 -6.086 1 97.25 244 LEU B N 1
ATOM 4719 C CA . LEU B 1 244 ? 21.812 23.5 -6.648 1 97.25 244 LEU B CA 1
ATOM 4720 C C . LEU B 1 244 ? 21.938 24.531 -7.77 1 97.25 244 LEU B C 1
ATOM 4722 O O . LEU B 1 244 ? 22.641 25.531 -7.625 1 97.25 244 LEU B O 1
ATOM 4726 N N . ARG B 1 245 ? 21.344 24.25 -8.883 1 96 245 ARG B N 1
ATOM 4727 C CA . ARG B 1 245 ? 21.344 25.234 -9.969 1 96 245 ARG B CA 1
ATOM 4728 C C . ARG B 1 245 ? 20.25 26.266 -9.766 1 96 245 ARG B C 1
ATOM 4730 O O . ARG B 1 245 ? 19.172 25.953 -9.266 1 96 245 ARG B O 1
ATOM 4737 N N . PRO B 1 246 ? 20.516 27.484 -10.164 1 95.31 246 PRO B N 1
ATOM 4738 C CA . PRO B 1 246 ? 19.516 28.547 -10.008 1 95.31 246 PRO B CA 1
ATOM 4739 C C . PRO B 1 246 ? 18.172 28.188 -10.641 1 95.31 246 PRO B C 1
ATOM 4741 O O . PRO B 1 246 ? 17.109 28.516 -10.086 1 95.31 246 PRO B O 1
ATOM 4744 N N . GLU B 1 247 ? 18.188 27.547 -11.766 1 94.62 247 GLU B N 1
ATOM 4745 C CA . GLU B 1 247 ? 16.938 27.172 -12.445 1 94.62 247 GLU B CA 1
ATOM 4746 C C . GLU B 1 247 ? 16.141 26.172 -11.625 1 94.62 247 GLU B C 1
ATOM 4748 O O . GLU B 1 247 ? 14.914 26.172 -11.648 1 94.62 247 GLU B O 1
ATOM 4753 N N . GLU B 1 248 ? 16.844 25.266 -10.984 1 95.38 248 GLU B N 1
ATOM 4754 C CA . GLU B 1 248 ? 16.188 24.297 -10.117 1 95.38 248 GLU B CA 1
ATOM 4755 C C . GLU B 1 248 ? 15.5 24.984 -8.938 1 95.38 248 GLU B C 1
ATOM 4757 O O . GLU B 1 248 ? 14.367 24.641 -8.586 1 95.38 248 GLU B O 1
ATOM 4762 N N . LEU B 1 249 ? 16.203 25.938 -8.344 1 95.94 249 LEU B N 1
ATOM 4763 C CA . LEU B 1 249 ? 15.625 26.688 -7.242 1 95.94 249 LEU B CA 1
ATOM 4764 C C . LEU B 1 249 ? 14.367 27.422 -7.695 1 95.94 249 LEU B C 1
ATOM 4766 O O . LEU B 1 249 ? 13.375 27.484 -6.965 1 95.94 249 LEU B O 1
ATOM 4770 N N . ARG B 1 250 ? 14.352 27.969 -8.859 1 92.06 250 ARG B N 1
ATOM 4771 C CA . ARG B 1 250 ? 13.219 28.719 -9.398 1 92.06 250 ARG B CA 1
ATOM 4772 C C . ARG B 1 250 ? 12 27.812 -9.57 1 92.06 250 ARG B C 1
ATOM 4774 O O . ARG B 1 250 ? 10.859 28.266 -9.484 1 92.06 250 ARG B O 1
ATOM 4781 N N . ARG B 1 251 ? 12.258 26.516 -9.758 1 90.38 251 ARG B N 1
ATOM 4782 C CA . ARG B 1 251 ? 11.18 25.562 -9.961 1 90.38 251 ARG B CA 1
ATOM 4783 C C . ARG B 1 251 ? 10.641 25.047 -8.633 1 90.38 251 ARG B C 1
ATOM 4785 O O . ARG B 1 251 ? 9.562 24.453 -8.578 1 90.38 251 ARG B O 1
ATOM 4792 N N . MET B 1 252 ? 11.359 25.312 -7.602 1 94.12 252 MET B N 1
ATOM 4793 C CA . MET B 1 252 ? 10.969 24.766 -6.305 1 94.12 252 MET B CA 1
ATOM 4794 C C . MET B 1 252 ? 9.805 25.547 -5.707 1 94.12 252 MET B C 1
ATOM 4796 O O . MET B 1 252 ? 9.82 26.781 -5.703 1 94.12 252 MET B O 1
ATOM 4800 N N . ALA B 1 253 ? 8.836 24.812 -5.301 1 94.12 253 ALA B N 1
ATOM 4801 C CA . ALA B 1 253 ? 7.684 25.344 -4.586 1 94.12 253 ALA B CA 1
ATOM 4802 C C . ALA B 1 253 ? 7.102 24.328 -3.621 1 94.12 253 ALA B C 1
ATOM 4804 O O . ALA B 1 253 ? 7.043 23.125 -3.934 1 94.12 253 ALA B O 1
ATOM 4805 N N . ILE B 1 254 ? 6.758 24.719 -2.463 1 94.75 254 ILE B N 1
ATOM 4806 C CA . ILE B 1 254 ? 6.02 23.906 -1.508 1 94.75 254 ILE B CA 1
ATOM 4807 C C . ILE B 1 254 ? 4.527 24.219 -1.594 1 94.75 254 ILE B C 1
ATOM 4809 O O . ILE B 1 254 ? 4.078 25.25 -1.091 1 94.75 254 ILE B O 1
ATOM 4813 N N . PRO B 1 255 ? 3.783 23.375 -2.219 1 93.88 255 PRO B N 1
ATOM 4814 C CA . PRO B 1 255 ? 2.369 23.672 -2.457 1 93.88 255 PRO B CA 1
ATOM 4815 C C . PRO B 1 255 ? 1.496 23.422 -1.231 1 93.88 255 PRO B C 1
ATOM 4817 O O . PRO B 1 255 ? 0.56 22.625 -1.291 1 93.88 255 PRO B O 1
ATOM 4820 N N . VAL B 1 256 ? 1.759 24.094 -0.176 1 97.25 256 VAL B N 1
ATOM 4821 C CA . VAL B 1 256 ? 1.041 24.047 1.094 1 97.25 256 VAL B CA 1
ATOM 4822 C C . VAL B 1 256 ? 0.405 25.406 1.384 1 97.25 256 VAL B C 1
ATOM 4824 O O . VAL B 1 256 ? 1.08 26.438 1.342 1 97.25 256 VAL B O 1
ATOM 4827 N N . VAL B 1 257 ? -0.832 25.406 1.617 1 97.81 257 VAL B N 1
ATOM 4828 C CA . VAL B 1 257 ? -1.563 26.625 1.945 1 97.81 257 VAL B CA 1
ATOM 4829 C C . VAL B 1 257 ? -2.34 26.422 3.244 1 97.81 257 VAL B C 1
ATOM 4831 O O . VAL B 1 257 ? -3.135 25.484 3.363 1 97.81 257 VAL B O 1
ATOM 4834 N N . ALA B 1 258 ? -2.047 27.234 4.203 1 98.12 258 ALA B N 1
ATOM 4835 C CA . ALA B 1 258 ? -2.84 27.281 5.43 1 98.12 258 ALA B CA 1
ATOM 4836 C C . ALA B 1 258 ? -4.09 28.141 5.246 1 98.12 258 ALA B C 1
ATOM 4838 O O . ALA B 1 258 ? -4.035 29.203 4.605 1 98.12 258 ALA B O 1
ATOM 4839 N N . ARG B 1 259 ? -5.141 27.688 5.766 1 98.12 259 ARG B N 1
ATOM 4840 C CA . ARG B 1 259 ? -6.406 28.406 5.605 1 98.12 259 ARG B CA 1
ATOM 4841 C C . ARG B 1 259 ? -6.777 29.156 6.883 1 98.12 259 ARG B C 1
ATOM 4843 O O . ARG B 1 259 ? -6.543 28.656 7.988 1 98.12 259 ARG B O 1
ATOM 4850 N N . ALA B 1 260 ? -7.367 30.312 6.668 1 97.88 260 ALA B N 1
ATOM 4851 C CA . ALA B 1 260 ? -7.973 31.031 7.789 1 97.88 260 ALA B CA 1
ATOM 4852 C C . ALA B 1 260 ? -9.305 30.406 8.18 1 97.88 260 ALA B C 1
ATOM 4854 O O . ALA B 1 260 ? -9.914 29.672 7.398 1 97.88 260 ALA B O 1
ATOM 4855 N N . GLU B 1 261 ? -9.719 30.75 9.406 1 98.06 261 GLU B N 1
ATOM 4856 C CA . GLU B 1 261 ? -11 30.234 9.875 1 98.06 261 GLU B CA 1
ATOM 4857 C C . GLU B 1 261 ? -12.125 30.562 8.898 1 98.06 261 GLU B C 1
ATOM 4859 O O . GLU B 1 261 ? -12.969 29.703 8.609 1 98.06 261 GLU B O 1
ATOM 4864 N N . LYS B 1 262 ? -12.141 31.766 8.398 1 97.31 262 LYS B N 1
ATOM 4865 C CA . LYS B 1 262 ? -13.188 32.188 7.473 1 97.31 262 LYS B CA 1
ATOM 4866 C C . LYS B 1 262 ? -13.18 31.328 6.211 1 97.31 262 LYS B C 1
ATOM 4868 O O . LYS B 1 262 ? -14.242 31.016 5.664 1 97.31 262 LYS B O 1
ATOM 4873 N N . ASP B 1 263 ? -12.008 30.969 5.762 1 97.81 263 ASP B N 1
ATOM 4874 C CA . ASP B 1 263 ? -11.883 30.141 4.562 1 97.81 263 ASP B CA 1
ATOM 4875 C C . ASP B 1 263 ? -12.367 28.719 4.824 1 97.81 263 ASP B C 1
ATOM 4877 O O . ASP B 1 263 ? -12.945 28.078 3.939 1 97.81 263 ASP B O 1
ATOM 4881 N N . LEU B 1 264 ? -12.148 28.219 6.043 1 98.38 264 LEU B N 1
ATOM 4882 C CA . LEU B 1 264 ? -12.609 26.891 6.426 1 98.38 264 LEU B CA 1
ATOM 4883 C C . LEU B 1 264 ? -14.133 26.844 6.508 1 98.38 264 LEU B C 1
ATOM 4885 O O . LEU B 1 264 ? -14.742 25.812 6.203 1 98.38 264 LEU B O 1
ATOM 4889 N N . ARG B 1 265 ? -14.766 27.938 6.832 1 98.25 265 ARG B N 1
ATOM 4890 C CA . ARG B 1 265 ? -16.219 28 7.012 1 98.25 265 ARG B CA 1
ATOM 4891 C C . ARG B 1 265 ? -16.906 28.375 5.707 1 98.25 265 ARG B C 1
ATOM 4893 O O . ARG B 1 265 ? -18.094 28.125 5.539 1 98.25 265 ARG B O 1
ATOM 4900 N N . ALA B 1 266 ? -16.188 28.906 4.766 1 98 266 ALA B N 1
ATOM 4901 C CA . ALA B 1 266 ? -16.75 29.547 3.58 1 98 266 ALA B CA 1
ATOM 4902 C C . ALA B 1 266 ? -17.672 28.609 2.82 1 98 266 ALA B C 1
ATOM 4904 O O . ALA B 1 266 ? -18.766 29.016 2.414 1 98 266 ALA B O 1
ATOM 4905 N N . PRO B 1 267 ? -17.312 27.344 2.623 1 98.19 267 PRO B N 1
ATOM 4906 C CA . PRO B 1 267 ? -18.188 26.469 1.844 1 98.19 267 PRO B CA 1
ATOM 4907 C C . PRO B 1 267 ? -19.547 26.25 2.504 1 98.19 267 PRO B C 1
ATOM 4909 O O . PRO B 1 267 ? -20.531 25.953 1.819 1 98.19 267 PRO B O 1
ATOM 4912 N N . PHE B 1 268 ? -19.688 26.406 3.705 1 97.94 268 PHE B N 1
ATOM 4913 C CA . PHE B 1 268 ? -20.891 26.094 4.457 1 97.94 268 PHE B CA 1
ATOM 4914 C C . PHE B 1 268 ? -21.844 27.281 4.512 1 97.94 268 PHE B C 1
ATOM 4916 O O . PHE B 1 268 ? -23.016 27.141 4.863 1 97.94 268 PHE B O 1
ATOM 4923 N N . ALA B 1 269 ? -21.359 28.422 4.219 1 93.94 269 ALA B N 1
ATOM 4924 C CA . ALA B 1 269 ? -22.156 29.656 4.246 1 93.94 269 ALA B CA 1
ATOM 4925 C C . ALA B 1 269 ? -22.953 29.812 2.959 1 93.94 269 ALA B C 1
ATOM 4927 O O . ALA B 1 269 ? -22.484 29.469 1.877 1 93.94 269 ALA B O 1
ATOM 4928 N N . PRO B 1 270 ? -24.125 30.25 3.012 1 90.56 270 PRO B N 1
ATOM 4929 C CA . PRO B 1 270 ? -24.844 30.703 4.211 1 90.56 270 PRO B CA 1
ATOM 4930 C C . PRO B 1 270 ? -25.734 29.625 4.805 1 90.56 270 PRO B C 1
ATOM 4932 O O . PRO B 1 270 ? -26.375 29.844 5.84 1 90.56 270 PRO B O 1
ATOM 4935 N N . ARG B 1 271 ? -25.859 28.453 4.254 1 91.56 271 ARG B N 1
ATOM 4936 C CA . ARG B 1 271 ? -26.844 27.438 4.574 1 91.56 271 ARG B CA 1
ATOM 4937 C C . ARG B 1 271 ? -26.484 26.703 5.867 1 91.56 271 ARG B C 1
ATOM 4939 O O . ARG B 1 271 ? -27.359 26.109 6.512 1 91.56 271 ARG B O 1
ATOM 4946 N N . GLY B 1 272 ? -25.266 26.812 6.145 1 94 272 GLY B N 1
ATOM 4947 C CA . GLY B 1 272 ? -24.812 26.109 7.336 1 94 272 GLY B CA 1
ATOM 4948 C C . GLY B 1 272 ? -24.422 24.672 7.066 1 94 272 GLY B C 1
ATOM 4949 O O . GLY B 1 272 ? -24.031 23.953 7.984 1 94 272 GLY B O 1
ATOM 4950 N N . TRP B 1 273 ? -24.656 24.234 5.91 1 95.75 273 TRP B N 1
ATOM 4951 C CA . TRP B 1 273 ? -24.234 22.906 5.492 1 95.75 273 TRP B CA 1
ATOM 4952 C C . TRP B 1 273 ? -23.734 22.922 4.051 1 95.75 273 TRP B C 1
ATOM 4954 O O . TRP B 1 273 ? -24.031 23.844 3.297 1 95.75 273 TRP B O 1
ATOM 4964 N N . PHE B 1 274 ? -22.906 21.969 3.697 1 97.25 274 PHE B N 1
ATOM 4965 C CA . PHE B 1 274 ? -22.344 21.812 2.361 1 97.25 274 PHE B CA 1
ATOM 4966 C C . PHE B 1 274 ? -22.203 20.344 1.988 1 97.25 274 PHE B C 1
ATOM 4968 O O . PHE B 1 274 ? -21.516 19.594 2.668 1 97.25 274 PHE B O 1
ATOM 4975 N N . GLU B 1 275 ? -22.891 19.875 0.924 1 95.12 275 GLU B N 1
ATOM 4976 C CA . GLU B 1 275 ? -22.828 18.5 0.424 1 95.12 275 GLU B CA 1
ATOM 4977 C C . GLU B 1 275 ? -23.078 17.5 1.543 1 95.12 275 GLU B C 1
ATOM 4979 O O . GLU B 1 275 ? -22.297 16.547 1.714 1 95.12 275 GLU B O 1
ATOM 4984 N N . GLY B 1 276 ? -24.062 17.828 2.365 1 96.12 276 GLY B N 1
ATOM 4985 C CA . GLY B 1 276 ? -24.516 16.922 3.408 1 96.12 276 GLY B CA 1
ATOM 4986 C C . GLY B 1 276 ? -23.703 17.031 4.688 1 96.12 276 GLY B C 1
ATOM 4987 O O . GLY B 1 276 ? -23.984 16.344 5.668 1 96.12 276 GLY B O 1
ATOM 4988 N N . LEU B 1 277 ? -22.703 17.938 4.73 1 98.44 277 LEU B N 1
ATOM 4989 C CA . LEU B 1 277 ? -21.844 18.062 5.898 1 98.44 277 LEU B CA 1
ATOM 4990 C C . LEU B 1 277 ? -22.156 19.328 6.68 1 98.44 277 LEU B C 1
ATOM 4992 O O . LEU B 1 277 ? -22.562 20.328 6.098 1 98.44 277 LEU B O 1
ATOM 4996 N N . THR B 1 278 ? -21.969 19.266 7.945 1 98.44 278 THR B N 1
ATOM 4997 C CA . THR B 1 278 ? -22.031 20.406 8.844 1 98.44 278 THR B CA 1
ATOM 4998 C C . THR B 1 278 ? -20.781 20.484 9.711 1 98.44 278 THR B C 1
ATOM 5000 O O . THR B 1 278 ? -20.109 19.469 9.938 1 98.44 278 THR B O 1
ATOM 5003 N N . ILE B 1 279 ? -20.484 21.656 10.188 1 98.31 279 ILE B N 1
ATOM 5004 C CA . ILE B 1 279 ? -19.406 21.828 11.148 1 98.31 279 ILE B CA 1
ATOM 5005 C C . ILE B 1 279 ? -19.953 21.719 12.57 1 98.31 279 ILE B C 1
ATOM 5007 O O . ILE B 1 279 ? -20.781 22.531 12.984 1 98.31 279 ILE B O 1
ATOM 5011 N N . GLU B 1 280 ? -19.484 20.734 13.234 1 97.94 280 GLU B N 1
ATOM 5012 C CA . GLU B 1 280 ? -19.875 20.578 14.633 1 97.94 280 GLU B CA 1
ATOM 5013 C C . GLU B 1 280 ? -18.938 21.375 15.547 1 97.94 280 GLU B C 1
ATOM 5015 O O . GLU B 1 280 ? -19.375 21.891 16.578 1 97.94 280 GLU B O 1
ATOM 5020 N N . GLN B 1 281 ? -17.703 21.391 15.211 1 98.19 281 GLN B N 1
ATOM 5021 C CA . GLN B 1 281 ? -16.672 22.078 15.977 1 98.19 281 GLN B CA 1
ATOM 5022 C C . GLN B 1 281 ? -15.555 22.562 15.07 1 98.19 281 GLN B C 1
ATOM 5024 O O . GLN B 1 281 ? -15.148 21.875 14.133 1 98.19 281 GLN B O 1
ATOM 5029 N N . LEU B 1 282 ? -15.141 23.766 15.242 1 98.31 282 LEU B N 1
ATOM 5030 C CA . LEU B 1 282 ? -13.977 24.328 14.562 1 98.31 282 LEU B CA 1
ATOM 5031 C C . LEU B 1 282 ? -13.172 25.219 15.516 1 98.31 282 LEU B C 1
ATOM 5033 O O . LEU B 1 282 ? -13.703 26.188 16.062 1 98.31 282 LEU B O 1
ATOM 5037 N N . ASP B 1 283 ? -11.945 24.844 15.773 1 97.88 283 ASP B N 1
ATOM 5038 C CA . ASP B 1 283 ? -11.039 25.594 16.625 1 97.88 283 ASP B CA 1
ATOM 5039 C C . ASP B 1 283 ? -9.734 25.906 15.898 1 97.88 283 ASP B C 1
ATOM 5041 O O . ASP B 1 283 ? -9.125 25.031 15.297 1 97.88 283 ASP B O 1
ATOM 5045 N N . VAL B 1 284 ? -9.414 27.109 15.883 1 98 284 VAL B N 1
ATOM 5046 C CA . VAL B 1 284 ? -8.086 27.531 15.438 1 98 284 VAL B CA 1
ATOM 5047 C C . VAL B 1 284 ? -7.223 27.875 16.641 1 98 284 VAL B C 1
ATOM 5049 O O . VAL B 1 284 ? -7.648 28.625 17.531 1 98 284 VAL B O 1
ATOM 5052 N N . PHE B 1 285 ? -6.043 27.344 16.734 1 97.5 285 PHE B N 1
ATOM 5053 C CA . PHE B 1 285 ? -5.199 27.516 17.922 1 97.5 285 PHE B CA 1
ATOM 5054 C C . PHE B 1 285 ? -3.725 27.422 17.547 1 97.5 285 PHE B C 1
ATOM 5056 O O . PHE B 1 285 ? -3.383 26.953 16.453 1 97.5 285 PHE B O 1
ATOM 5063 N N . ASN B 1 286 ? -2.885 27.906 18.359 1 97 286 ASN B N 1
ATOM 5064 C CA . ASN B 1 286 ? -1.446 27.719 18.234 1 97 286 ASN B CA 1
ATOM 5065 C C . ASN B 1 286 ? -0.973 26.484 19.016 1 97 286 ASN B C 1
ATOM 5067 O O . ASN B 1 286 ? -1.091 26.453 20.234 1 97 286 ASN B O 1
ATOM 5071 N N . ALA B 1 287 ? -0.508 25.469 18.297 1 95.94 287 ALA B N 1
ATOM 5072 C CA . ALA B 1 287 ? -0.047 24.25 18.969 1 95.94 287 ALA B CA 1
ATOM 5073 C C . ALA B 1 287 ? 1.269 24.5 19.703 1 95.94 287 ALA B C 1
ATOM 5075 O O . ALA B 1 287 ? 1.968 25.469 19.438 1 95.94 287 ALA B O 1
ATOM 5076 N N . GLU B 1 288 ? 1.583 23.609 20.562 1 92.31 288 GLU B N 1
ATOM 5077 C CA . GLU B 1 288 ? 2.822 23.688 21.328 1 92.31 288 GLU B CA 1
ATOM 5078 C C . GLU B 1 288 ? 4.027 23.297 20.469 1 92.31 288 GLU B C 1
ATOM 5080 O O . GLU B 1 288 ? 3.961 22.328 19.703 1 92.31 288 GLU B O 1
ATOM 5085 N N . ASP B 1 289 ? 5.02 24.078 20.594 1 94.81 289 ASP B N 1
ATOM 5086 C CA . ASP B 1 289 ? 6.328 23.688 20.078 1 94.81 289 ASP B CA 1
ATOM 5087 C C . ASP B 1 289 ? 7.066 22.781 21.062 1 94.81 289 ASP B C 1
ATOM 5089 O O . ASP B 1 289 ? 7.805 23.281 21.922 1 94.81 289 ASP B O 1
ATOM 5093 N N . ARG B 1 290 ? 6.98 21.531 20.844 1 90.56 290 ARG B N 1
ATOM 5094 C CA . ARG B 1 290 ? 7.555 20.578 21.781 1 90.56 290 ARG B CA 1
ATOM 5095 C C . ARG B 1 290 ? 9.078 20.625 21.781 1 90.56 290 ARG B C 1
ATOM 5097 O O . ARG B 1 290 ? 9.719 20.359 22.797 1 90.56 290 ARG B O 1
ATOM 5104 N N . PHE B 1 291 ? 9.617 20.969 20.656 1 93.12 291 PHE B N 1
ATOM 5105 C CA . PHE B 1 291 ? 11.07 21.078 20.578 1 93.12 291 PHE B CA 1
ATOM 5106 C C . PHE B 1 291 ? 11.57 22.25 21.391 1 93.12 291 PHE B C 1
ATOM 5108 O O . PHE B 1 291 ? 12.625 22.172 22.031 1 93.12 291 PHE B O 1
ATOM 5115 N N . TRP B 1 292 ? 10.852 23.328 21.344 1 95.25 292 TRP B N 1
ATOM 5116 C CA . TRP B 1 292 ? 11.188 24.484 22.156 1 95.25 292 TRP B CA 1
ATOM 5117 C C . TRP B 1 292 ? 11.078 24.156 23.641 1 95.25 292 TRP B C 1
ATOM 5119 O O . TRP B 1 292 ? 11.945 24.531 24.438 1 95.25 292 TRP B O 1
ATOM 5129 N N . ALA B 1 293 ? 9.977 23.453 23.953 1 92.94 293 ALA B N 1
ATOM 5130 C CA . ALA B 1 293 ? 9.797 23.047 25.344 1 92.94 293 ALA B CA 1
ATOM 5131 C C . ALA B 1 293 ? 10.977 22.219 25.828 1 92.94 293 ALA B C 1
ATOM 5133 O O . ALA B 1 293 ? 11.453 22.406 26.953 1 92.94 293 ALA B O 1
ATOM 5134 N N . ALA B 1 294 ? 11.406 21.297 25 1 90.75 294 ALA B N 1
ATOM 5135 C CA . ALA B 1 294 ? 12.57 20.484 25.344 1 90.75 294 ALA B CA 1
ATOM 5136 C C . ALA B 1 294 ? 13.82 21.359 25.5 1 90.75 294 ALA B C 1
ATOM 5138 O O . ALA B 1 294 ? 14.602 21.172 26.438 1 90.75 294 ALA B O 1
ATOM 5139 N N . PHE B 1 295 ? 14.008 22.297 24.656 1 95.38 295 PHE B N 1
ATOM 5140 C CA . PHE B 1 295 ? 15.148 23.188 24.703 1 95.38 295 PHE B CA 1
ATOM 5141 C C . PHE B 1 295 ? 15.148 24.016 25.984 1 95.38 295 PHE B C 1
ATOM 5143 O O . PHE B 1 295 ? 16.203 24.234 26.578 1 95.38 295 PHE B O 1
ATOM 5150 N N . GLN B 1 296 ? 13.992 24.453 26.266 1 96.06 296 GLN B N 1
ATOM 5151 C CA . GLN B 1 296 ? 13.891 25.234 27.5 1 96.06 296 GLN B CA 1
ATOM 5152 C C . GLN B 1 296 ? 14.297 24.406 28.719 1 96.06 296 GLN B C 1
ATOM 5154 O O . GLN B 1 296 ? 14.828 24.938 29.688 1 96.06 296 GLN B O 1
ATOM 5159 N N . SER B 1 297 ? 14.078 23.188 28.625 1 94 297 SER B N 1
ATOM 5160 C CA . SER B 1 297 ? 14.375 22.297 29.734 1 94 297 SER B CA 1
ATOM 5161 C C . SER B 1 297 ? 15.859 21.938 29.781 1 94 297 SER B C 1
ATOM 5163 O O . SER B 1 297 ? 16.469 21.891 30.844 1 94 297 SER B O 1
ATOM 5165 N N . ASP B 1 298 ? 16.5 21.688 28.625 1 93.75 298 ASP B N 1
ATOM 5166 C CA . ASP B 1 298 ? 17.844 21.109 28.656 1 93.75 298 ASP B CA 1
ATOM 5167 C C . ASP B 1 298 ? 18.875 22.094 28.078 1 93.75 298 ASP B C 1
ATOM 5169 O O . ASP B 1 298 ? 20.078 21.891 28.219 1 93.75 298 ASP B O 1
ATOM 5173 N N . GLY B 1 299 ? 18.422 23.094 27.406 1 95.19 299 GLY B N 1
ATOM 5174 C CA . GLY B 1 299 ? 19.297 24.109 26.859 1 95.19 299 GLY B CA 1
ATOM 5175 C C . GLY B 1 299 ? 20.094 23.625 25.656 1 95.19 299 GLY B C 1
ATOM 5176 O O . GLY B 1 299 ? 21.062 24.281 25.25 1 95.19 299 GLY B O 1
ATOM 5177 N N . ASP B 1 300 ? 19.719 22.547 25.125 1 96.38 300 ASP B N 1
ATOM 5178 C CA . ASP B 1 300 ? 20.469 21.938 24.031 1 96.38 300 ASP B CA 1
ATOM 5179 C C . ASP B 1 300 ? 20.047 22.5 22.688 1 96.38 300 ASP B C 1
ATOM 5181 O O . ASP B 1 300 ? 19.203 21.922 22 1 96.38 300 ASP B O 1
ATOM 5185 N N . ALA B 1 301 ? 20.703 23.516 22.297 1 97.38 301 ALA B N 1
ATOM 5186 C CA . ALA B 1 301 ? 20.375 24.219 21.062 1 97.38 301 ALA B CA 1
ATOM 5187 C C . ALA B 1 301 ? 20.594 23.328 19.844 1 97.38 301 ALA B C 1
ATOM 5189 O O . ALA B 1 301 ? 19.859 23.422 18.859 1 97.38 301 ALA B O 1
ATOM 5190 N N . GLU B 1 302 ? 21.641 22.516 19.891 1 97.25 302 GLU B N 1
ATOM 5191 C CA . GLU B 1 302 ? 21.938 21.609 18.781 1 97.25 302 GLU B CA 1
ATOM 5192 C C . GLU B 1 302 ? 20.797 20.625 18.562 1 97.25 302 GLU B C 1
ATOM 5194 O O . GLU B 1 302 ? 20.391 20.375 17.438 1 97.25 302 GLU B O 1
ATOM 5199 N N . SER B 1 303 ? 20.328 20.125 19.672 1 95.06 303 SER B N 1
ATOM 5200 C CA . SER B 1 303 ? 19.203 19.203 19.578 1 95.06 303 SER B CA 1
ATOM 5201 C C . SER B 1 303 ? 17.953 19.906 19.062 1 95.06 303 SER B C 1
ATOM 5203 O O . SER B 1 303 ? 17.203 19.359 18.25 1 95.06 303 SER B O 1
ATOM 5205 N N . PHE B 1 304 ? 17.734 21.109 19.578 1 96.25 304 PHE B N 1
ATOM 5206 C CA . PHE B 1 304 ? 16.609 21.906 19.109 1 96.25 304 PHE B CA 1
ATOM 5207 C C . PHE B 1 304 ? 16.656 22.078 17.594 1 96.25 304 PHE B C 1
ATOM 5209 O O . PHE B 1 304 ? 15.68 21.797 16.891 1 96.25 304 PHE B O 1
ATOM 5216 N N . GLY B 1 305 ? 17.781 22.531 17.109 1 97.69 305 GLY B N 1
ATOM 5217 C CA . GLY B 1 305 ? 17.969 22.719 15.672 1 97.69 305 GLY B CA 1
ATOM 5218 C C . GLY B 1 305 ? 17.797 21.422 14.883 1 97.69 305 GLY B C 1
ATOM 5219 O O . GLY B 1 305 ? 17.156 21.422 13.836 1 97.69 305 GLY B O 1
ATOM 5220 N N . ALA B 1 306 ? 18.344 20.359 15.383 1 96.12 306 ALA B N 1
ATOM 5221 C CA . ALA B 1 306 ? 18.297 19.062 14.711 1 96.12 306 ALA B CA 1
ATOM 5222 C C . ALA B 1 306 ? 16.859 18.547 14.617 1 96.12 306 ALA B C 1
ATOM 5224 O O . ALA B 1 306 ? 16.484 17.922 13.617 1 96.12 306 ALA B O 1
ATOM 5225 N N . GLN B 1 307 ? 16.078 18.719 15.641 1 93.75 307 GLN B N 1
ATOM 5226 C CA . GLN B 1 307 ? 14.711 18.234 15.656 1 93.75 307 GLN B CA 1
ATOM 5227 C C . GLN B 1 307 ? 13.844 18.953 14.633 1 93.75 307 GLN B C 1
ATOM 5229 O O . GLN B 1 307 ? 13.094 18.328 13.883 1 93.75 307 GLN B O 1
ATOM 5234 N N . TRP B 1 308 ? 14 20.203 14.562 1 95.88 308 TRP B N 1
ATOM 5235 C CA . TRP B 1 308 ? 13.234 20.969 13.586 1 95.88 308 TRP B CA 1
ATOM 5236 C C . TRP B 1 308 ? 13.719 20.672 12.172 1 95.88 308 TRP B C 1
ATOM 5238 O O . TRP B 1 308 ? 12.914 20.609 11.234 1 95.88 308 TRP B O 1
ATOM 5248 N N . ALA B 1 309 ? 15.023 20.547 12.008 1 97.38 309 ALA B N 1
ATOM 5249 C CA . ALA B 1 309 ? 15.562 20.172 10.703 1 97.38 309 ALA B CA 1
ATOM 5250 C C . ALA B 1 309 ? 15.055 18.797 10.281 1 97.38 309 ALA B C 1
ATOM 5252 O O . ALA B 1 309 ? 14.727 18.578 9.109 1 97.38 309 ALA B O 1
ATOM 5253 N N . GLY B 1 310 ? 15.047 17.891 11.25 1 94.19 310 GLY B N 1
ATOM 5254 C CA . GLY B 1 310 ? 14.492 16.578 10.977 1 94.19 310 GLY B CA 1
ATOM 5255 C C . GLY B 1 310 ? 13.039 16.609 10.562 1 94.19 310 GLY B C 1
ATOM 5256 O O . GLY B 1 310 ? 12.625 15.891 9.656 1 94.19 310 GLY B O 1
ATOM 5257 N N . PHE B 1 311 ? 12.297 17.422 11.234 1 93.06 311 PHE B N 1
ATOM 5258 C CA . PHE B 1 311 ? 10.898 17.641 10.859 1 93.06 311 PHE B CA 1
ATOM 5259 C C . PHE B 1 311 ? 10.797 18.156 9.43 1 93.06 311 PHE B C 1
ATOM 5261 O O . PHE B 1 311 ? 10.016 17.625 8.633 1 93.06 311 PHE B O 1
ATOM 5268 N N . ALA B 1 312 ? 11.547 19.172 9.094 1 95.62 312 ALA B N 1
ATOM 5269 C CA . ALA B 1 312 ? 11.523 19.75 7.754 1 95.62 312 ALA B CA 1
ATOM 5270 C C . ALA B 1 312 ? 11.922 18.719 6.703 1 95.62 312 ALA B C 1
ATOM 5272 O O . ALA B 1 312 ? 11.32 18.656 5.625 1 95.62 312 ALA B O 1
ATOM 5273 N N . ARG B 1 313 ? 12.922 18 7.043 1 96.12 313 ARG B N 1
ATOM 5274 C CA . ARG B 1 313 ? 13.391 16.969 6.121 1 96.12 313 ARG B CA 1
ATOM 5275 C C . ARG B 1 313 ? 12.281 15.969 5.797 1 96.12 313 ARG B C 1
ATOM 5277 O O . ARG B 1 313 ? 12.039 15.664 4.629 1 96.12 313 ARG B O 1
ATOM 5284 N N . ALA B 1 314 ? 11.594 15.531 6.793 1 92 314 ALA B N 1
ATOM 5285 C CA . ALA B 1 314 ? 10.547 14.523 6.621 1 92 314 ALA B CA 1
ATOM 5286 C C . ALA B 1 314 ? 9.328 15.109 5.91 1 92 314 ALA B C 1
ATOM 5288 O O . ALA B 1 314 ? 8.727 14.453 5.062 1 92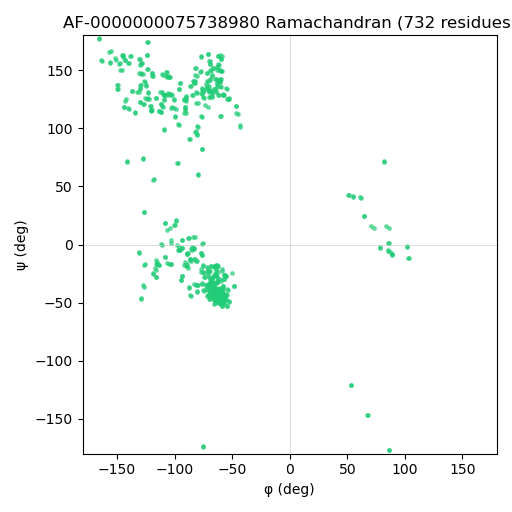 314 ALA B O 1
ATOM 5289 N N . ALA B 1 315 ? 9.039 16.312 6.148 1 93.12 315 ALA B N 1
ATOM 5290 C CA . ALA B 1 315 ? 7.766 16.891 5.73 1 93.12 315 ALA B CA 1
ATOM 5291 C C . ALA B 1 315 ? 7.902 17.594 4.375 1 93.12 315 ALA B C 1
ATOM 5293 O O . ALA B 1 315 ? 6.953 17.625 3.588 1 93.12 315 ALA B O 1
ATOM 5294 N N . LEU B 1 316 ? 9.125 18.156 4.051 1 95.12 316 LEU B N 1
ATOM 5295 C CA . LEU B 1 316 ? 9.164 19.141 2.967 1 95.12 316 LEU B CA 1
ATOM 5296 C C . LEU B 1 316 ? 10.211 18.75 1.929 1 95.12 316 LEU B C 1
ATOM 5298 O O . LEU B 1 316 ? 10.031 19 0.735 1 95.12 316 LEU B O 1
ATOM 5302 N N . PHE B 1 317 ? 11.328 18.188 2.314 1 96.19 317 PHE B N 1
ATOM 5303 C CA . PHE B 1 317 ? 12.508 18.125 1.462 1 96.19 317 PHE B CA 1
ATOM 5304 C C . PHE B 1 317 ? 12.258 17.219 0.263 1 96.19 317 PHE B C 1
ATOM 5306 O O . PHE B 1 317 ? 12.758 17.469 -0.833 1 96.19 317 PHE B O 1
ATOM 5313 N N . PRO B 1 318 ? 11.453 16.172 0.485 1 93 318 PRO B N 1
ATOM 5314 C CA . PRO B 1 318 ? 11.172 15.359 -0.706 1 93 318 PRO B CA 1
ATOM 5315 C C . PRO B 1 318 ? 10.516 16.172 -1.822 1 93 318 PRO B C 1
ATOM 5317 O O . PRO B 1 318 ? 10.82 15.969 -3 1 93 318 PRO B O 1
ATOM 5320 N N . THR B 1 319 ? 9.672 17.062 -1.482 1 93.94 319 THR B N 1
ATOM 5321 C CA . THR B 1 319 ? 9.008 17.922 -2.457 1 93.94 319 THR B CA 1
ATOM 5322 C C . THR B 1 319 ? 10.023 18.812 -3.154 1 93.94 319 THR B C 1
ATOM 5324 O O . THR B 1 319 ? 9.961 19.016 -4.371 1 93.94 319 THR B O 1
ATOM 5327 N N . LEU B 1 320 ? 10.953 19.344 -2.443 1 95.75 320 LEU B N 1
ATOM 5328 C CA . LEU B 1 320 ? 11.984 20.203 -3.012 1 95.75 320 LEU B CA 1
ATOM 5329 C C . LEU B 1 320 ? 12.922 19.406 -3.908 1 95.75 320 LEU B C 1
ATOM 5331 O O . LEU B 1 320 ? 13.289 19.859 -4.992 1 95.75 320 LEU B O 1
ATOM 5335 N N . ALA B 1 321 ? 13.273 18.234 -3.482 1 95.12 321 ALA B N 1
ATOM 5336 C CA . ALA B 1 321 ? 14.172 17.375 -4.246 1 95.12 321 ALA B CA 1
ATOM 5337 C C . ALA B 1 321 ? 13.547 16.984 -5.582 1 95.12 321 ALA B C 1
ATOM 5339 O O . ALA B 1 321 ? 14.258 16.781 -6.57 1 95.12 321 ALA B O 1
ATOM 5340 N N . ALA B 1 322 ? 12.242 16.875 -5.602 1 92.56 322 ALA B N 1
ATOM 5341 C CA . ALA B 1 322 ? 11.531 16.516 -6.824 1 92.56 322 ALA B CA 1
ATOM 5342 C C . ALA B 1 322 ? 11.742 17.562 -7.91 1 92.56 322 ALA B C 1
ATOM 5344 O O . ALA B 1 322 ? 11.523 17.297 -9.094 1 92.56 322 ALA B O 1
ATOM 5345 N N . ALA B 1 323 ? 12.156 18.734 -7.539 1 93 323 ALA B N 1
ATOM 5346 C CA . ALA B 1 323 ? 12.336 19.844 -8.477 1 93 323 ALA B CA 1
ATOM 5347 C C . ALA B 1 323 ? 13.742 19.828 -9.078 1 93 323 ALA B C 1
ATOM 5349 O O . ALA B 1 323 ? 14.062 20.641 -9.945 1 93 323 ALA B O 1
ATOM 5350 N N . LEU B 1 324 ? 14.609 18.969 -8.602 1 95.38 324 LEU B N 1
ATOM 5351 C CA . LEU B 1 324 ? 15.914 18.812 -9.227 1 95.38 324 LEU B CA 1
ATOM 5352 C C . LEU B 1 324 ? 15.766 18.359 -10.68 1 95.38 324 LEU B C 1
ATOM 5354 O O . LEU B 1 324 ? 14.711 17.859 -11.07 1 95.38 324 LEU B O 1
ATOM 5358 N N . ASP B 1 325 ? 16.719 18.484 -11.438 1 93.81 325 ASP B N 1
ATOM 5359 C CA . ASP B 1 325 ? 16.641 18.219 -12.875 1 93.81 325 ASP B CA 1
ATOM 5360 C C . ASP B 1 325 ? 16.188 16.797 -13.148 1 93.81 325 ASP B C 1
ATOM 5362 O O . ASP B 1 325 ? 15.359 16.562 -14.031 1 93.81 325 ASP B O 1
ATOM 5366 N N . CYS B 1 326 ? 16.734 15.867 -12.391 1 90.75 326 CYS B N 1
ATOM 5367 C CA . CYS B 1 326 ? 16.359 14.477 -12.609 1 90.75 326 CYS B CA 1
ATOM 5368 C C . CYS B 1 326 ? 15.312 14.016 -11.602 1 90.75 326 CYS B C 1
ATOM 5370 O O . CYS B 1 326 ? 15.133 12.82 -11.383 1 90.75 326 CYS B O 1
ATOM 5372 N N . GLY B 1 327 ? 14.719 15 -11 1 89.06 327 GLY B N 1
ATOM 5373 C CA . GLY B 1 327 ? 13.688 14.664 -10.031 1 89.06 327 GLY B CA 1
ATOM 5374 C C . GLY B 1 327 ? 14.227 13.969 -8.797 1 89.06 327 GLY B C 1
ATOM 5375 O O . GLY B 1 327 ? 15.344 14.258 -8.352 1 89.06 327 GLY B O 1
ATOM 5376 N N . THR B 1 328 ? 13.43 13.102 -8.281 1 83.62 328 THR B N 1
ATOM 5377 C CA . THR B 1 328 ? 13.797 12.414 -7.047 1 83.62 328 THR B CA 1
ATOM 5378 C C . THR B 1 328 ? 14.922 11.414 -7.297 1 83.62 328 THR B C 1
ATOM 5380 O O . THR B 1 328 ? 15.609 10.992 -6.359 1 83.62 328 THR B O 1
ATOM 5383 N N . GLY B 1 329 ? 15.102 11.031 -8.477 1 85.81 329 GLY B N 1
ATOM 5384 C CA . GLY B 1 329 ? 16.172 10.109 -8.828 1 85.81 329 GLY B CA 1
ATOM 5385 C C . GLY B 1 329 ? 17.484 10.797 -9.141 1 85.81 329 GLY B C 1
ATOM 5386 O O . GLY B 1 329 ? 18.453 10.156 -9.547 1 85.81 329 GLY B O 1
ATOM 5387 N N . ASP B 1 330 ? 17.484 12.125 -8.922 1 92.81 330 ASP B N 1
ATOM 5388 C CA . ASP B 1 330 ? 18.703 12.875 -9.172 1 92.81 330 ASP B CA 1
ATOM 5389 C C . ASP B 1 330 ? 19.859 12.328 -8.336 1 92.81 330 ASP B C 1
ATOM 5391 O O . ASP B 1 330 ? 19.703 12.039 -7.148 1 92.81 330 ASP B O 1
ATOM 5395 N N . PRO B 1 331 ? 20.953 12.062 -9.023 1 92.31 331 PRO B N 1
ATOM 5396 C CA . PRO B 1 331 ? 22.109 11.516 -8.297 1 92.31 331 PRO B CA 1
ATOM 5397 C C . PRO B 1 331 ? 22.531 12.398 -7.125 1 92.31 331 PRO B C 1
ATOM 5399 O O . PRO B 1 331 ? 23.141 11.906 -6.164 1 92.31 331 PRO B O 1
ATOM 5402 N N . ARG B 1 332 ? 22.219 13.75 -7.254 1 95.06 332 ARG B N 1
ATOM 5403 C CA . ARG B 1 332 ? 22.594 14.695 -6.215 1 95.06 332 ARG B CA 1
ATOM 5404 C C . ARG B 1 332 ? 21.562 14.75 -5.105 1 95.06 332 ARG B C 1
ATOM 5406 O O . ARG B 1 332 ? 21.75 15.43 -4.094 1 95.06 332 ARG B O 1
ATOM 5413 N N . ALA B 1 333 ? 20.438 14.031 -5.145 1 95.88 333 ALA B N 1
ATOM 5414 C CA . ALA B 1 333 ? 19.281 14.195 -4.262 1 95.88 333 ALA B CA 1
ATOM 5415 C C . ALA B 1 333 ? 19.672 13.945 -2.807 1 95.88 333 ALA B C 1
ATOM 5417 O O . ALA B 1 333 ? 19.281 14.703 -1.915 1 95.88 333 ALA B O 1
ATOM 5418 N N . THR B 1 334 ? 20.469 12.922 -2.607 1 94.81 334 THR B N 1
ATOM 5419 C CA . THR B 1 334 ? 20.875 12.586 -1.245 1 94.81 334 THR B CA 1
ATOM 5420 C C . THR B 1 334 ? 21.734 13.695 -0.647 1 94.81 334 THR B C 1
ATOM 5422 O O . THR B 1 334 ? 21.469 14.156 0.467 1 94.81 334 THR B O 1
ATOM 5425 N N . ALA B 1 335 ? 22.719 14.094 -1.345 1 96.31 335 ALA B N 1
ATOM 5426 C CA . ALA B 1 335 ? 23.594 15.172 -0.882 1 96.31 335 ALA B CA 1
ATOM 5427 C C . ALA B 1 335 ? 22.812 16.469 -0.688 1 96.31 335 ALA B C 1
ATOM 5429 O O . ALA B 1 335 ? 23.047 17.203 0.268 1 96.31 335 ALA B O 1
ATOM 5430 N N . PHE B 1 336 ? 21.953 16.766 -1.626 1 97.62 336 PHE B N 1
ATOM 5431 C CA . PHE B 1 336 ? 21.094 17.938 -1.549 1 97.62 336 PHE B CA 1
ATOM 5432 C C . PHE B 1 336 ? 20.328 17.969 -0.231 1 97.62 336 PHE B C 1
ATOM 5434 O O . PHE B 1 336 ? 20.359 18.969 0.491 1 97.62 336 PHE B O 1
ATOM 5441 N N . ILE B 1 337 ? 19.672 16.812 0.162 1 98 337 ILE B N 1
ATOM 5442 C CA . ILE B 1 337 ? 18.828 16.719 1.347 1 98 337 ILE B CA 1
ATOM 5443 C C . ILE B 1 337 ? 19.688 16.781 2.604 1 98 337 ILE B C 1
ATOM 5445 O O . ILE B 1 337 ? 19.359 17.5 3.553 1 98 337 ILE B O 1
ATOM 5449 N N . GLU B 1 338 ? 20.797 16.094 2.625 1 97.75 338 GLU B N 1
ATOM 5450 C CA . GLU B 1 338 ? 21.656 16.031 3.801 1 97.75 338 GLU B CA 1
ATOM 5451 C C . GLU B 1 338 ? 22.25 17.406 4.113 1 97.75 338 GLU B C 1
ATOM 5453 O O . GLU B 1 338 ? 22.281 17.812 5.273 1 97.75 338 GLU B O 1
ATOM 5458 N N . GLN B 1 339 ? 22.719 18.078 3.125 1 98.19 339 GLN B N 1
ATOM 5459 C CA . GLN B 1 339 ? 23.297 19.406 3.326 1 98.19 339 GLN B CA 1
ATOM 5460 C C . GLN B 1 339 ? 22.234 20.406 3.748 1 98.19 339 GLN B C 1
ATOM 5462 O O . GLN B 1 339 ? 22.5 21.281 4.574 1 98.19 339 GLN B O 1
ATOM 5467 N N . LEU B 1 340 ? 21.094 20.281 3.1 1 98.44 340 LEU B N 1
ATOM 5468 C CA . LEU B 1 340 ? 20 21.172 3.465 1 98.44 340 LEU B CA 1
ATOM 5469 C C . LEU B 1 340 ? 19.625 20.984 4.934 1 98.44 340 LEU B C 1
ATOM 5471 O O . LEU B 1 340 ? 19.453 21.969 5.66 1 98.44 340 LEU B O 1
ATOM 5475 N N . GLU B 1 341 ? 19.484 19.719 5.336 1 98.38 341 GLU B N 1
ATOM 5476 C CA . GLU B 1 341 ? 19.125 19.422 6.723 1 98.38 341 GLU B CA 1
ATOM 5477 C C . GLU B 1 341 ? 20.172 19.969 7.688 1 98.38 341 GLU B C 1
ATOM 5479 O O . GLU B 1 341 ? 19.812 20.578 8.703 1 98.38 341 GLU B O 1
ATOM 5484 N N . ALA B 1 342 ? 21.438 19.766 7.391 1 98.38 342 ALA B N 1
ATOM 5485 C CA . ALA B 1 342 ? 22.516 20.234 8.242 1 98.38 342 ALA B CA 1
ATOM 5486 C C . ALA B 1 342 ? 22.5 21.75 8.359 1 98.38 342 ALA B C 1
ATOM 5488 O O . ALA B 1 342 ? 22.688 22.297 9.453 1 98.38 342 ALA B O 1
ATOM 5489 N N . SER B 1 343 ? 22.344 22.406 7.246 1 98.56 343 SER B N 1
ATOM 5490 C CA . SER B 1 343 ? 22.344 23.875 7.227 1 98.56 343 SER B CA 1
ATOM 5491 C C . SER B 1 343 ? 21.172 24.438 8.008 1 98.56 343 SER B C 1
ATOM 5493 O O . SER B 1 343 ? 21.328 25.391 8.781 1 98.56 343 SER B O 1
ATOM 5495 N N . VAL B 1 344 ? 20 23.891 7.82 1 98.56 344 VAL B N 1
ATOM 5496 C CA . VAL B 1 344 ? 18.812 24.328 8.547 1 98.56 344 VAL B CA 1
ATOM 5497 C C . VAL B 1 344 ? 19 24.109 10.039 1 98.56 344 VAL B C 1
ATOM 5499 O O . VAL B 1 344 ? 18.703 24.984 10.852 1 98.56 344 VAL B O 1
ATOM 5502 N N . ALA B 1 345 ? 19.5 22.922 10.391 1 98.56 345 ALA B N 1
ATOM 5503 C CA . ALA B 1 345 ? 19.75 22.609 11.797 1 98.56 345 ALA B CA 1
ATOM 5504 C C . ALA B 1 345 ? 20.688 23.625 12.43 1 98.56 345 ALA B C 1
ATOM 5506 O O . ALA B 1 345 ? 20.422 24.141 13.516 1 98.56 345 ALA B O 1
ATOM 5507 N N . ASP B 1 346 ? 21.766 23.938 11.719 1 98.62 346 ASP B N 1
ATOM 5508 C CA . ASP B 1 346 ? 22.781 24.875 12.227 1 98.62 346 ASP B CA 1
ATOM 5509 C C . ASP B 1 346 ? 22.188 26.266 12.422 1 98.62 346 ASP B C 1
ATOM 5511 O O . ASP B 1 346 ? 22.453 26.922 13.43 1 98.62 346 ASP B O 1
ATOM 5515 N N . ARG B 1 347 ? 21.484 26.719 11.516 1 98.44 347 ARG B N 1
ATOM 5516 C CA . ARG B 1 347 ? 20.906 28.047 11.578 1 98.44 347 ARG B CA 1
ATOM 5517 C C . ARG B 1 347 ? 19.922 28.172 12.727 1 98.44 347 ARG B C 1
ATOM 5519 O O . ARG B 1 347 ? 19.891 29.172 13.438 1 98.44 347 ARG B O 1
ATOM 5526 N N . LEU B 1 348 ? 19.047 27.156 12.891 1 98.5 348 LEU B N 1
ATOM 5527 C CA . LEU B 1 348 ? 18.062 27.188 13.961 1 98.5 348 LEU B CA 1
ATOM 5528 C C . LEU B 1 348 ? 18.719 27.031 15.32 1 98.5 348 LEU B C 1
ATOM 5530 O O . LEU B 1 348 ? 18.266 27.609 16.312 1 98.5 348 LEU B O 1
ATOM 5534 N N . ALA B 1 349 ? 19.781 26.266 15.367 1 98.44 349 ALA B N 1
ATOM 5535 C CA . ALA B 1 349 ? 20.531 26.094 16.609 1 98.44 349 ALA B CA 1
ATOM 5536 C C . ALA B 1 349 ? 21.219 27.391 17.016 1 98.44 349 ALA B C 1
ATOM 5538 O O . ALA B 1 349 ? 21.344 27.688 18.219 1 98.44 349 ALA B O 1
ATOM 5539 N N . SER B 1 350 ? 21.672 28.125 16.078 1 98.25 350 SER B N 1
ATOM 5540 C CA . SER B 1 350 ? 22.438 29.344 16.328 1 98.25 350 SER B CA 1
ATOM 5541 C C . SER B 1 350 ? 21.547 30.453 16.906 1 98.25 350 SER B C 1
ATOM 5543 O O . SER B 1 350 ? 22.031 31.328 17.641 1 98.25 350 SER B O 1
ATOM 5545 N N . GLN B 1 351 ? 20.297 30.438 16.594 1 96.75 351 GLN B N 1
ATOM 5546 C CA . GLN B 1 351 ? 19.344 31.422 17.109 1 96.75 351 GLN B CA 1
ATOM 5547 C C . GLN B 1 351 ? 18 30.766 17.438 1 96.75 351 GLN B C 1
ATOM 5549 O O . GLN B 1 351 ? 16.984 31.047 16.797 1 96.75 351 GLN B O 1
ATOM 5554 N N . PRO B 1 352 ? 18.062 29.969 18.531 1 97.44 352 PRO B N 1
ATOM 5555 C CA . PRO B 1 352 ? 16.828 29.266 18.875 1 97.44 352 PRO B CA 1
ATOM 5556 C C . PRO B 1 352 ? 15.695 30.219 19.266 1 97.44 352 PRO B C 1
ATOM 5558 O O . PRO B 1 352 ? 15.93 31.203 19.969 1 97.44 352 PRO B O 1
ATOM 5561 N N . GLU B 1 353 ? 14.586 30.078 18.75 1 97 353 GLU B N 1
ATOM 5562 C CA . GLU B 1 353 ? 13.359 30.781 19.094 1 97 353 GLU B CA 1
ATOM 5563 C C . GLU B 1 353 ? 12.141 29.875 18.938 1 97 353 GLU B C 1
ATOM 5565 O O . GLU B 1 353 ? 12.164 28.938 18.141 1 97 353 GLU B O 1
ATOM 5570 N N . PRO B 1 354 ? 11.133 30.094 19.703 1 96.5 354 PRO B N 1
ATOM 5571 C CA . PRO B 1 354 ? 9.938 29.25 19.594 1 96.5 354 PRO B CA 1
ATOM 5572 C C . PRO B 1 354 ? 9.266 29.359 18.219 1 96.5 354 PRO B C 1
ATOM 5574 O O . PRO B 1 354 ? 9.203 30.453 17.656 1 96.5 354 PRO B O 1
ATOM 5577 N N . MET B 1 355 ? 8.812 28.219 17.781 1 96.56 355 MET B N 1
ATOM 5578 C CA . MET B 1 355 ? 8.094 28.172 16.516 1 96.56 355 MET B CA 1
ATOM 5579 C C . MET B 1 355 ? 6.602 28.375 16.719 1 96.56 355 MET B C 1
ATOM 5581 O O . MET B 1 355 ? 5.984 27.719 17.562 1 96.56 355 MET B O 1
ATOM 5585 N N . ARG B 1 356 ? 6.008 29.375 16.047 1 96.81 356 ARG B N 1
ATOM 5586 C CA . ARG B 1 356 ? 4.551 29.5 16.016 1 96.81 356 ARG B CA 1
ATOM 5587 C C . ARG B 1 356 ? 3.939 28.438 15.094 1 96.81 356 ARG B C 1
ATOM 5589 O O . ARG B 1 356 ? 4.316 28.328 13.922 1 96.81 356 ARG B O 1
ATOM 5596 N N . ILE B 1 357 ? 2.977 27.656 15.633 1 97.69 357 ILE B N 1
ATOM 5597 C CA . ILE B 1 357 ? 2.412 26.531 14.898 1 97.69 357 ILE B CA 1
ATOM 5598 C C . ILE B 1 357 ? 0.89 26.641 14.875 1 97.69 357 ILE B C 1
ATOM 5600 O O . ILE B 1 357 ? 0.191 25.891 15.547 1 97.69 357 ILE B O 1
ATOM 5604 N N . PRO B 1 358 ? 0.375 27.562 14.07 1 98.38 358 PRO B N 1
ATOM 5605 C CA . PRO B 1 358 ? -1.083 27.672 13.984 1 98.38 358 PRO B CA 1
ATOM 5606 C C . PRO B 1 358 ? -1.734 26.469 13.336 1 98.38 358 PRO B C 1
ATOM 5608 O O . PRO B 1 358 ? -1.345 26.062 12.234 1 98.38 358 PRO B O 1
ATOM 5611 N N . LEU B 1 359 ? -2.705 25.859 13.984 1 98.31 359 LEU B N 1
ATOM 5612 C CA . LEU B 1 359 ? -3.453 24.703 13.508 1 98.31 359 LEU B CA 1
ATOM 5613 C C . LEU B 1 359 ? -4.953 24.938 13.641 1 98.31 359 LEU B C 1
ATOM 5615 O O . LEU B 1 359 ? -5.387 25.859 14.328 1 98.31 359 LEU B O 1
ATOM 5619 N N . ALA B 1 360 ? -5.695 24.219 12.914 1 98.62 360 ALA B N 1
ATOM 5620 C CA . ALA B 1 360 ? -7.145 24.125 13.07 1 98.62 360 ALA B CA 1
ATOM 5621 C C . ALA B 1 360 ? -7.59 22.672 13.258 1 98.62 360 ALA B C 1
ATOM 5623 O O . ALA B 1 360 ? -7.047 21.766 12.625 1 98.62 360 ALA B O 1
ATOM 5624 N N . SER B 1 361 ? -8.469 22.438 14.164 1 98.5 361 SER B N 1
ATOM 5625 C CA . SER B 1 361 ? -9.18 21.172 14.32 1 98.5 361 SER B CA 1
ATOM 5626 C C . SER B 1 361 ? -10.656 21.312 13.977 1 98.5 361 SER B C 1
ATOM 5628 O O . SER B 1 361 ? -11.305 22.281 14.398 1 98.5 361 SER B O 1
ATOM 5630 N N . LEU B 1 362 ? -11.148 20.438 13.172 1 98.62 362 LEU B N 1
ATOM 5631 C CA . LEU B 1 362 ? -12.547 20.453 12.758 1 98.62 362 LEU B CA 1
ATOM 5632 C C . LEU B 1 362 ? -13.195 19.094 13.039 1 98.62 362 LEU B C 1
ATOM 5634 O O . LEU B 1 362 ? -12.57 18.047 12.844 1 98.62 362 LEU B O 1
ATOM 5638 N N . VAL B 1 363 ? -14.422 19.109 13.5 1 98.81 363 VAL B N 1
ATOM 5639 C CA . VAL B 1 363 ? -15.305 17.953 13.5 1 98.81 363 VAL B CA 1
ATOM 5640 C C . VAL B 1 363 ? -16.469 18.188 12.547 1 98.81 363 VAL B C 1
ATOM 5642 O O . VAL B 1 363 ? -17.266 19.125 12.742 1 98.81 363 VAL B O 1
ATOM 5645 N N . LEU B 1 364 ? -16.531 17.422 11.516 1 98.81 364 LEU B N 1
ATOM 5646 C CA . LEU B 1 364 ? -17.609 17.484 10.531 1 98.81 364 LEU B CA 1
ATOM 5647 C C . LEU B 1 364 ? -18.562 16.312 10.695 1 98.81 364 LEU B C 1
ATOM 5649 O O . LEU B 1 364 ? -18.141 15.195 11.023 1 98.81 364 LEU B O 1
ATOM 5653 N N . ALA B 1 365 ? -19.812 16.578 10.453 1 98.56 365 ALA B N 1
ATOM 5654 C CA . ALA B 1 365 ? -20.828 15.539 10.562 1 98.56 365 ALA B CA 1
ATOM 5655 C C . ALA B 1 365 ? -21.688 15.484 9.305 1 98.56 365 ALA B C 1
ATOM 5657 O O . ALA B 1 365 ? -22.047 16.531 8.75 1 98.56 365 ALA B O 1
ATOM 5658 N N . LYS B 1 366 ? -21.922 14.305 8.906 1 98.25 366 LYS B N 1
ATOM 5659 C CA . LYS B 1 366 ? -22.891 14.125 7.82 1 98.25 366 LYS B CA 1
ATOM 5660 C C . LYS B 1 366 ? -24.328 14.172 8.344 1 98.25 366 LYS B C 1
ATOM 5662 O O . LYS B 1 366 ? -24.656 13.477 9.305 1 98.25 366 LYS B O 1
ATOM 5667 N N . ARG B 1 367 ? -25.078 14.953 7.691 1 95.19 367 ARG B N 1
ATOM 5668 C CA . ARG B 1 367 ? -26.469 15.102 8.086 1 95.19 367 ARG B CA 1
ATOM 5669 C C . ARG B 1 367 ? -27.25 13.812 7.84 1 95.19 367 ARG B C 1
ATOM 5671 O O . ARG B 1 367 ? -26.984 13.094 6.875 1 95.19 367 ARG B O 1
ATOM 5678 N N . ALA B 1 368 ? -28.234 13.492 8.727 1 84.81 368 ALA B N 1
ATOM 5679 C CA . ALA B 1 368 ? -29.047 12.289 8.656 1 84.81 368 ALA B CA 1
ATOM 5680 C C . ALA B 1 368 ? -30.016 12.344 7.477 1 84.81 368 ALA B C 1
ATOM 5682 O O . ALA B 1 368 ? -30.438 13.43 7.066 1 84.81 368 ALA B O 1
#

pLDDT: mean 94.06, std 8.84, range [32.06, 98.94]

Secondary structure (DSSP, 8-state):
-----PPP-------PPPTTSTT--TTTTT--TTHHHHHHHHHHHHHHS--PPTTSPEEEEEES-TTSHHHHHHHHHHHHHHHTTS-TTS-EEEEEEE-TTS-HHHHHHHHHH-TT-GGGT-TTEEEEEEES-TTS--S-TT-EEEEEEES-TTB-SSPPTTPPP-SS-SBGGG---HHHHHHHHHHHHHHHHHHHHHHHHHEEEEEEEEEEEEB--TT-----HHHHHHHHHHHHHHHHHTSS-HHHHHH--B-B--B-HHHHHGGGTTTT-BTTEEEEEEEEEEE--HHHHHHHHH--HHHHHHHHHHHHHHHTHHHHHTTSTTGGG-TTHHHHHHHHHHHHHHHHHHS--PPPEEEEEEEEEE--/-----PPP-------PPPTTSTT--TTTTT--TTHHHHHHHHHHHHHHS--PPTTSPEEEEEES-TTSHHHHHHHHHHHHHHHTTS-TTS-EEEEEEE-TTS-HHHHHHHHHH-TT-GGGT-TTEEEEEEES-TTS--S-TT-EEEEEEES-TTB-SSPPTTPPP-SS-SBGGG---HHHHHHHHHHHHHHHHHHHHHHHHHEEEEEEEEEEEEB--TT-----HHHHHHHHHHHHHHHHHTSS-HHHHHH--B-B-PBPHHHHHGGGTTTT-BTTEEEEEEEEEEE--HHHHHHHHH--HHHHHHHHHHHHHHHTHHHHHTTSTTGGG-TTHHHHHHHHHHHHHHHHHHS--PPPEEEEEEEEEE--

Radius of gyration: 27.15 Å; Cα contacts (8 Å, |Δi|>4): 1480; chains: 2; bounding box: 64×76×66 Å